Protein AF-A0A8J2M5T2-F1 (afdb_monomer_lite)

Structure (mmCIF, N/CA/C/O backbone):
data_AF-A0A8J2M5T2-F1
#
_entry.id   AF-A0A8J2M5T2-F1
#
loop_
_atom_site.group_PDB
_atom_site.id
_atom_site.type_symbol
_atom_site.label_atom_id
_atom_site.label_alt_id
_atom_site.label_comp_id
_atom_site.label_asym_id
_atom_site.label_entity_id
_atom_site.label_seq_id
_atom_site.pdbx_PDB_ins_code
_atom_site.Cartn_x
_atom_site.Cartn_y
_atom_site.Cartn_z
_atom_site.occupancy
_atom_site.B_iso_or_equiv
_atom_site.auth_seq_id
_atom_site.auth_comp_id
_atom_site.auth_asym_id
_atom_site.auth_atom_id
_atom_site.pdbx_PDB_model_num
ATOM 1 N N . MET A 1 1 ? -1.485 57.540 80.828 1.00 39.94 1 MET A N 1
ATOM 2 C CA . MET A 1 1 ? -1.892 56.162 80.489 1.00 39.94 1 MET A CA 1
ATOM 3 C C . MET A 1 1 ? -3.220 56.279 79.780 1.00 39.94 1 MET A C 1
ATOM 5 O O . MET A 1 1 ? -4.228 56.522 80.427 1.00 39.94 1 MET A O 1
ATOM 9 N N . SER A 1 2 ? -3.180 56.276 78.453 1.00 26.48 2 SER A N 1
ATOM 10 C CA . SER A 1 2 ? -4.304 56.668 77.607 1.00 26.48 2 SER A CA 1
ATOM 11 C C . SER A 1 2 ? -4.540 55.536 76.623 1.00 26.48 2 SER A C 1
ATOM 13 O O . SER A 1 2 ? -3.678 55.264 75.790 1.00 26.48 2 SER A O 1
ATOM 15 N N . SER A 1 3 ? -5.684 54.874 76.728 1.00 27.64 3 SER A N 1
ATOM 16 C CA . SER A 1 3 ? -6.119 53.868 75.765 1.00 27.64 3 SER A CA 1
ATOM 17 C C . SER A 1 3 ? -7.533 54.223 75.331 1.00 27.64 3 SER A C 1
ATOM 19 O O . SER A 1 3 ? -8.423 54.259 76.180 1.00 27.64 3 SER A O 1
ATOM 21 N N . PRO A 1 4 ? -7.759 54.492 74.037 1.00 39.66 4 PRO A N 1
ATOM 22 C CA . PRO A 1 4 ? -9.085 54.493 73.468 1.00 39.66 4 PRO A CA 1
ATOM 23 C C . PRO A 1 4 ? -9.336 53.220 72.655 1.00 39.66 4 PRO A C 1
ATOM 25 O O . PRO A 1 4 ? -8.470 52.665 71.979 1.00 39.66 4 PRO A O 1
ATOM 28 N N . VAL A 1 5 ? -10.590 52.806 72.757 1.00 40.69 5 VAL A N 1
ATOM 29 C CA . VAL A 1 5 ? -11.327 51.858 71.928 1.00 40.69 5 VAL A CA 1
ATOM 30 C C . VAL A 1 5 ? -11.161 52.177 70.439 1.00 40.69 5 VAL A C 1
ATOM 32 O O . VAL A 1 5 ? -11.192 53.343 70.050 1.00 40.69 5 VAL A O 1
ATOM 35 N N . SER A 1 6 ? -11.096 51.154 69.585 1.00 29.06 6 SER A N 1
ATOM 36 C CA . SER A 1 6 ? -11.588 51.289 68.210 1.00 29.06 6 SER A CA 1
ATOM 37 C C . SER A 1 6 ? -12.177 49.989 67.668 1.00 29.06 6 SER A C 1
ATOM 39 O O . SER A 1 6 ? -11.759 48.876 67.973 1.00 29.06 6 SER A O 1
ATOM 41 N N . SER A 1 7 ? -13.245 50.228 66.926 1.00 28.86 7 SER A N 1
ATOM 42 C CA . SER A 1 7 ? -14.271 49.374 66.359 1.00 28.86 7 SER A CA 1
ATOM 43 C C . SER A 1 7 ? -13.839 48.606 65.109 1.00 28.86 7 SER A C 1
ATOM 45 O O . SER A 1 7 ? -12.957 49.030 64.366 1.00 28.86 7 SER A O 1
ATOM 47 N N . ASN A 1 8 ? -14.567 47.517 64.856 1.00 33.41 8 ASN A N 1
ATOM 48 C CA . ASN A 1 8 ? -14.606 46.740 63.618 1.00 33.41 8 ASN A CA 1
ATOM 49 C C . ASN A 1 8 ? -14.627 47.597 62.343 1.00 33.41 8 ASN A C 1
ATOM 51 O O . ASN A 1 8 ? -15.394 48.552 62.250 1.00 33.41 8 ASN A O 1
ATOM 55 N N . ASN A 1 9 ? -13.916 47.132 61.313 1.00 25.52 9 ASN A N 1
ATOM 56 C CA . ASN A 1 9 ? -14.339 47.304 59.928 1.00 25.52 9 ASN A CA 1
ATOM 57 C C . ASN A 1 9 ? -14.046 46.024 59.136 1.00 25.52 9 ASN A C 1
ATOM 59 O O . ASN A 1 9 ? -12.897 45.610 58.984 1.00 25.52 9 ASN A O 1
ATOM 63 N N . PHE A 1 10 ? -15.121 45.406 58.648 1.00 38.12 10 PHE A N 1
ATOM 64 C CA . PHE A 1 10 ? -15.104 44.385 57.610 1.00 38.12 10 PHE A CA 1
ATOM 65 C C . PHE A 1 10 ? -14.483 44.975 56.339 1.00 38.12 10 PHE A C 1
ATOM 67 O O . PHE A 1 10 ? -14.913 46.025 55.874 1.00 38.12 10 PHE A O 1
ATOM 74 N N . ASN A 1 11 ? -13.526 44.270 55.742 1.00 28.44 11 ASN A N 1
ATOM 75 C CA . ASN A 1 11 ? -13.196 44.436 54.332 1.00 28.44 11 ASN A CA 1
ATOM 76 C C . ASN A 1 11 ? -13.002 43.048 53.724 1.00 28.44 11 ASN A C 1
ATOM 78 O O . ASN A 1 11 ? -11.948 42.431 53.869 1.00 28.44 11 ASN A O 1
ATOM 82 N N . SER A 1 12 ? -14.042 42.566 53.040 1.00 41.00 12 SER A N 1
ATOM 83 C CA . SER A 1 12 ? -13.914 41.507 52.047 1.00 41.00 12 SER A CA 1
ATOM 84 C C . SER A 1 12 ? -13.067 42.043 50.892 1.00 41.00 12 SER A C 1
ATOM 86 O O . SER A 1 12 ? -13.474 42.988 50.211 1.00 41.00 12 SER A O 1
ATOM 88 N N . LYS A 1 13 ? -11.893 41.460 50.657 1.00 32.06 13 LYS A N 1
ATOM 89 C CA . LYS A 1 13 ? -11.155 41.642 49.405 1.00 32.06 13 LYS A CA 1
ATOM 90 C C . LYS A 1 13 ? -11.012 40.289 48.726 1.00 32.06 13 LYS A C 1
ATOM 92 O O . LYS A 1 13 ? -10.557 39.332 49.336 1.00 32.06 13 LYS A O 1
ATOM 97 N N . ASN A 1 14 ? -11.482 40.270 47.485 1.00 37.56 14 ASN A N 1
ATOM 98 C CA . ASN A 1 14 ? -11.605 39.134 46.588 1.00 37.56 14 ASN A CA 1
ATOM 99 C C . ASN A 1 14 ? -10.253 38.478 46.272 1.00 37.56 14 ASN A C 1
ATOM 101 O O . ASN A 1 14 ? -9.345 39.150 45.778 1.00 37.56 14 ASN A O 1
ATOM 105 N N . ASP A 1 15 ? -10.188 37.156 46.434 1.00 36.53 15 ASP A N 1
ATOM 106 C CA . ASP A 1 15 ? -9.138 36.271 45.912 1.00 36.53 15 ASP A CA 1
ATOM 107 C C . ASP A 1 15 ? -9.420 35.874 44.446 1.00 36.53 15 ASP A C 1
ATOM 109 O O . ASP A 1 15 ? -9.531 34.702 44.108 1.00 36.53 15 ASP A O 1
ATOM 113 N N . THR A 1 16 ? -9.566 36.843 43.538 1.00 44.91 16 THR A N 1
ATOM 114 C CA . THR A 1 16 ? -9.830 36.573 42.103 1.00 44.91 16 THR A CA 1
ATOM 115 C C . THR A 1 16 ? -8.576 36.527 41.219 1.00 44.91 16 THR A C 1
ATOM 117 O O . THR A 1 16 ? -8.672 36.180 40.052 1.00 44.91 16 THR A O 1
ATOM 120 N N . PHE A 1 17 ? -7.381 36.833 41.739 1.00 40.88 17 PHE A N 1
ATOM 121 C CA . PHE A 1 17 ? -6.154 36.908 40.921 1.00 40.88 17 PHE A CA 1
ATOM 122 C C . PHE A 1 17 ? -5.346 35.598 40.824 1.00 40.88 17 PHE A C 1
ATOM 124 O O . PHE A 1 17 ? -4.453 35.491 39.981 1.00 40.88 17 PHE A O 1
ATOM 131 N N . GLY A 1 18 ? -5.629 34.599 41.668 1.00 40.88 18 GLY A N 1
ATOM 132 C CA . GLY A 1 18 ? -4.946 33.296 41.640 1.00 40.88 18 GLY A CA 1
ATOM 133 C C . GLY A 1 18 ? -5.498 32.336 40.581 1.00 40.88 18 GLY A C 1
ATOM 134 O O . GLY A 1 18 ? -4.726 31.657 39.898 1.00 40.88 18 GLY A O 1
ATOM 135 N N . ASP A 1 19 ? -6.821 32.331 40.403 1.00 50.00 19 ASP A N 1
ATOM 136 C CA . ASP A 1 19 ? -7.517 31.426 39.482 1.00 50.00 19 ASP A CA 1
ATOM 137 C C . ASP A 1 19 ? -7.297 31.793 38.011 1.00 50.00 19 ASP A C 1
ATOM 139 O O . ASP A 1 19 ? -7.055 30.902 37.198 1.00 50.00 19 ASP A O 1
ATOM 143 N N . ASP A 1 20 ? -7.246 33.084 37.666 1.00 51.56 20 ASP A N 1
ATOM 144 C CA . ASP A 1 20 ? -7.007 33.529 36.284 1.00 51.56 20 ASP A CA 1
ATOM 145 C C . ASP A 1 20 ? -5.641 33.070 35.744 1.00 51.56 20 ASP A C 1
ATOM 147 O O . ASP A 1 20 ? -5.508 32.698 34.575 1.00 51.56 20 ASP A O 1
ATOM 151 N N . ASN A 1 21 ? -4.619 33.024 36.603 1.00 55.88 21 ASN A N 1
ATOM 152 C CA . ASN A 1 21 ? -3.260 32.636 36.221 1.00 55.88 21 ASN A CA 1
ATOM 153 C C . ASN A 1 21 ? -3.120 31.107 36.071 1.00 55.88 21 ASN A C 1
ATOM 155 O O . ASN A 1 21 ? -2.448 30.615 35.159 1.00 55.88 21 ASN A O 1
ATOM 159 N N . ALA A 1 22 ? -3.788 30.333 36.934 1.00 55.16 22 ALA A N 1
ATOM 160 C CA . ALA A 1 22 ? -3.871 28.877 36.814 1.00 55.16 22 ALA A CA 1
ATOM 161 C C . ALA A 1 22 ? -4.717 28.459 35.598 1.00 55.16 22 ALA A C 1
ATOM 163 O O . ALA A 1 22 ? -4.332 27.558 34.844 1.00 55.16 22 ALA A O 1
ATOM 164 N N . PHE A 1 23 ? -5.818 29.168 35.348 1.00 51.88 23 PHE A N 1
ATOM 165 C CA . PHE A 1 23 ? -6.687 28.976 34.196 1.00 51.88 23 PHE A CA 1
ATOM 166 C C . PHE A 1 23 ? -5.963 29.299 32.880 1.00 51.88 23 PHE A C 1
ATOM 168 O O . PHE A 1 23 ? -5.939 28.457 31.980 1.00 51.88 23 PHE A O 1
ATOM 175 N N . GLN A 1 24 ? -5.252 30.426 32.778 1.00 58.69 24 GLN A N 1
ATOM 176 C CA . GLN A 1 24 ? -4.430 30.746 31.600 1.00 58.69 24 GLN A CA 1
ATOM 177 C C . GLN A 1 24 ? -3.323 29.711 31.352 1.00 58.69 24 GLN A C 1
ATOM 179 O O . GLN A 1 24 ? -3.111 29.291 30.210 1.00 58.69 24 GLN A O 1
ATOM 184 N N . LYS A 1 25 ? -2.661 29.224 32.410 1.00 61.25 25 LYS A N 1
ATOM 185 C CA . LYS A 1 25 ? -1.651 28.157 32.310 1.00 61.25 25 LYS A CA 1
ATOM 186 C C . LYS A 1 25 ? -2.259 26.827 31.840 1.00 61.25 25 LYS A C 1
ATOM 188 O O . LYS A 1 25 ? -1.632 26.106 31.065 1.00 61.25 25 LYS A O 1
ATOM 193 N N . SER A 1 26 ? -3.492 26.519 32.248 1.00 59.41 26 SER A N 1
ATOM 194 C CA . SER A 1 26 ? -4.232 25.320 31.820 1.00 59.41 26 SER A CA 1
ATOM 195 C C . SER A 1 26 ? -4.684 25.376 30.349 1.00 59.41 26 SER A C 1
ATOM 197 O O . SER A 1 26 ? -4.473 24.413 29.606 1.00 59.41 26 SER A O 1
ATOM 199 N N . ILE A 1 27 ? -5.178 26.531 29.880 1.00 61.88 27 ILE A N 1
ATOM 200 C CA . ILE A 1 27 ? -5.523 26.764 28.466 1.00 61.88 27 ILE A CA 1
ATOM 201 C C . ILE A 1 27 ? -4.276 26.656 27.589 1.00 61.88 27 ILE A C 1
ATOM 203 O O . ILE A 1 27 ? -4.301 25.988 26.550 1.00 61.88 27 ILE A O 1
ATOM 207 N N . ALA A 1 28 ? -3.167 27.264 28.022 1.00 70.25 28 ALA A N 1
ATOM 208 C CA . ALA A 1 28 ? -1.890 27.158 27.328 1.00 70.25 28 ALA A CA 1
ATOM 209 C C . ALA A 1 28 ? -1.452 25.689 27.195 1.00 70.25 28 ALA A C 1
ATOM 211 O O . ALA A 1 28 ? -1.021 25.277 26.118 1.00 70.25 28 ALA A O 1
ATOM 212 N N . ASN A 1 29 ? -1.638 24.867 28.235 1.00 77.38 29 ASN A N 1
ATOM 213 C CA . ASN A 1 29 ? -1.285 23.446 28.204 1.00 77.38 29 ASN A CA 1
ATOM 214 C C . ASN A 1 29 ? -2.075 22.656 27.148 1.00 77.38 29 ASN A C 1
ATOM 216 O O . ASN A 1 29 ? -1.461 21.975 26.323 1.00 77.38 29 ASN A O 1
ATOM 220 N N . LEU A 1 30 ? -3.409 22.763 27.112 1.00 82.50 30 LEU A N 1
ATOM 221 C CA . LEU A 1 30 ? -4.217 22.074 26.093 1.00 82.50 30 LEU A CA 1
ATOM 222 C C . LEU A 1 30 ? -3.898 22.569 24.676 1.00 82.50 30 LEU A C 1
ATOM 224 O O . LEU A 1 30 ? -3.776 21.765 23.747 1.00 82.50 30 LEU A O 1
ATOM 228 N N . TYR A 1 31 ? -3.708 23.878 24.508 1.00 85.56 31 TYR A N 1
ATOM 229 C CA . TYR A 1 31 ? -3.316 24.472 23.232 1.00 85.56 31 TYR A CA 1
ATOM 230 C C . TYR A 1 31 ? -1.958 23.943 22.741 1.00 85.56 31 TYR A C 1
ATOM 232 O O . TYR A 1 31 ? -1.818 23.544 21.580 1.00 85.56 31 TYR A O 1
ATOM 240 N N . HIS A 1 32 ? -0.962 23.858 23.626 1.00 87.12 32 HIS A N 1
ATOM 241 C CA . HIS A 1 32 ? 0.349 23.302 23.298 1.00 87.12 32 HIS A CA 1
ATOM 242 C C . HIS A 1 32 ? 0.273 21.833 22.878 1.00 87.12 32 HIS A C 1
ATOM 244 O O . HIS A 1 32 ? 0.952 21.435 21.928 1.00 87.12 32 HIS A O 1
ATOM 250 N N . ILE A 1 33 ? -0.558 21.026 23.541 1.00 87.56 33 ILE A N 1
ATOM 251 C CA . ILE A 1 33 ? -0.742 19.618 23.170 1.00 87.56 33 ILE A CA 1
ATOM 252 C C . ILE A 1 33 ? -1.439 19.510 21.809 1.00 87.56 33 ILE A C 1
ATOM 254 O O . ILE A 1 33 ? -0.976 18.745 20.965 1.00 87.56 33 ILE A O 1
ATOM 258 N N . ARG A 1 34 ? -2.467 20.320 21.528 1.00 91.44 34 ARG A N 1
ATOM 259 C CA . ARG A 1 34 ? -3.095 20.368 20.193 1.00 91.44 34 ARG A CA 1
ATOM 260 C C . ARG A 1 34 ? -2.092 20.706 19.093 1.00 91.44 34 ARG A C 1
ATOM 262 O O . ARG A 1 34 ? -2.098 20.072 18.042 1.00 91.44 34 ARG A O 1
ATOM 269 N N . ARG A 1 35 ? -1.176 21.646 19.343 1.00 92.38 35 ARG A N 1
ATOM 270 C CA . ARG A 1 35 ? -0.095 21.963 18.398 1.00 92.38 35 ARG A CA 1
ATOM 271 C C . ARG A 1 35 ? 0.854 20.778 18.193 1.00 92.38 35 ARG A C 1
ATOM 273 O O . ARG A 1 35 ? 1.237 20.508 17.060 1.00 92.38 35 ARG A O 1
ATOM 280 N N . LYS A 1 36 ? 1.208 20.050 19.260 1.00 93.62 36 LYS A N 1
ATOM 281 C CA . LYS A 1 36 ? 2.009 18.815 19.154 1.00 93.62 36 LYS A CA 1
ATOM 282 C C . LYS A 1 36 ? 1.283 17.734 18.353 1.00 93.62 36 LYS A C 1
ATOM 284 O O . LYS A 1 36 ? 1.923 17.094 17.525 1.00 93.62 36 LYS A O 1
AT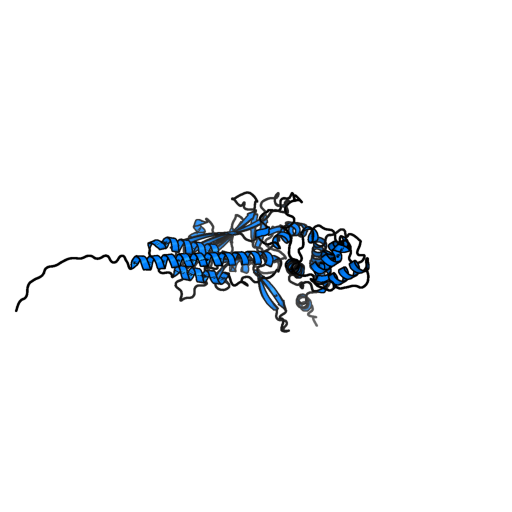OM 289 N N . LEU A 1 37 ? -0.027 17.569 18.557 1.00 94.62 37 LEU A N 1
ATOM 290 C CA . LEU A 1 37 ? -0.853 16.661 17.761 1.00 94.62 37 LEU A CA 1
ATOM 291 C C . LEU A 1 37 ? -0.816 17.056 16.282 1.00 94.62 37 LEU A C 1
ATOM 293 O O . LEU A 1 37 ? -0.539 16.208 15.447 1.00 94.62 37 LEU A O 1
ATOM 297 N N . ALA A 1 38 ? -1.000 18.337 15.951 1.00 93.06 38 ALA A N 1
ATOM 298 C CA . ALA A 1 38 ? -0.947 18.813 14.567 1.00 93.06 38 ALA A CA 1
ATOM 299 C C . ALA A 1 38 ? 0.413 18.538 13.894 1.00 93.06 38 ALA A C 1
ATOM 301 O O . ALA A 1 38 ? 0.457 18.065 12.759 1.00 93.06 38 ALA A O 1
ATOM 302 N N . THR A 1 39 ? 1.527 18.763 14.599 1.00 94.19 39 THR A N 1
ATOM 303 C CA . THR A 1 39 ? 2.862 18.394 14.098 1.00 94.19 39 THR A CA 1
ATOM 304 C C . THR A 1 39 ? 2.977 16.886 13.877 1.00 94.19 39 THR A C 1
ATOM 306 O O . THR A 1 39 ? 3.439 16.455 12.820 1.00 94.19 39 THR A O 1
ATOM 309 N N . LEU A 1 40 ? 2.518 16.082 14.842 1.00 94.69 40 LEU A N 1
ATOM 310 C CA . LEU A 1 40 ? 2.537 14.623 14.751 1.00 94.69 40 LEU A CA 1
ATOM 311 C C . LEU A 1 40 ? 1.673 14.109 13.590 1.00 94.69 40 LEU A C 1
ATOM 313 O O . LEU A 1 40 ? 2.057 13.152 12.926 1.00 94.69 40 LEU A O 1
ATOM 317 N N . MET A 1 41 ? 0.561 14.777 13.282 1.00 94.00 41 MET A N 1
ATOM 318 C CA . MET A 1 41 ? -0.265 14.470 12.113 1.00 94.00 41 MET A CA 1
ATOM 319 C C . MET A 1 41 ? 0.467 14.723 10.797 1.00 94.00 41 MET A C 1
ATOM 321 O O . MET A 1 41 ? 0.376 13.904 9.884 1.00 94.00 41 MET A O 1
ATOM 325 N N . GLY A 1 42 ? 1.261 15.793 10.709 1.00 90.81 42 GLY A N 1
ATOM 326 C CA . GLY A 1 42 ? 2.140 16.023 9.560 1.00 90.81 42 GLY A CA 1
ATOM 327 C C . GLY A 1 42 ? 3.191 14.918 9.389 1.00 90.81 42 GLY A C 1
ATOM 328 O O . GLY A 1 42 ? 3.479 14.497 8.268 1.00 90.81 42 GLY A O 1
ATOM 329 N N . GLU A 1 43 ? 3.742 14.402 10.489 1.00 91.75 43 GLU A N 1
ATOM 330 C CA . GLU A 1 43 ? 4.666 13.261 10.462 1.00 91.75 43 GLU A CA 1
ATOM 331 C C . GLU A 1 43 ? 3.962 11.946 10.088 1.00 91.75 43 GLU A C 1
ATOM 333 O O . GLU A 1 43 ? 4.468 11.206 9.241 1.00 91.75 43 GLU A O 1
ATOM 338 N N . LYS A 1 44 ? 2.771 11.679 10.644 1.00 91.12 44 LYS A N 1
ATOM 339 C CA . LYS A 1 44 ? 1.928 10.527 10.282 1.00 91.12 44 LYS A CA 1
ATOM 340 C C . LYS A 1 44 ? 1.592 10.545 8.797 1.00 91.12 44 LYS A C 1
ATOM 342 O O . LYS A 1 44 ? 1.685 9.509 8.149 1.00 91.12 44 LYS A O 1
ATOM 347 N N . GLN A 1 45 ? 1.268 11.707 8.235 1.00 88.44 45 GLN A N 1
ATOM 348 C CA . GLN A 1 45 ? 0.971 11.830 6.810 1.00 88.44 45 GLN A CA 1
ATOM 349 C C . GLN A 1 45 ? 2.181 11.478 5.935 1.00 88.44 45 GLN A C 1
ATOM 351 O O . GLN A 1 45 ? 2.047 10.767 4.938 1.00 88.44 45 GLN A O 1
ATOM 356 N N . LYS A 1 46 ? 3.385 11.912 6.330 1.00 86.69 46 LYS A N 1
ATOM 357 C CA . LYS A 1 46 ? 4.629 11.503 5.658 1.00 86.69 46 LYS A CA 1
ATOM 358 C C . LYS A 1 46 ? 4.844 9.995 5.760 1.00 86.69 46 LYS A C 1
ATOM 360 O O . LYS A 1 46 ? 5.158 9.366 4.754 1.00 86.69 46 LYS A O 1
ATOM 365 N N . TRP A 1 47 ? 4.617 9.412 6.937 1.00 87.12 47 TRP A N 1
ATOM 366 C CA . TRP A 1 47 ? 4.700 7.965 7.130 1.00 87.12 47 TRP A CA 1
ATOM 367 C C . TRP A 1 47 ? 3.693 7.204 6.253 1.00 87.12 47 TRP A C 1
ATOM 369 O O . TRP A 1 47 ? 4.094 6.270 5.568 1.00 87.12 47 TRP A O 1
ATOM 379 N N . LEU A 1 48 ? 2.431 7.642 6.173 1.00 85.00 48 LEU A N 1
ATOM 380 C CA . LEU A 1 48 ? 1.405 7.040 5.307 1.00 85.00 48 LEU A CA 1
ATOM 381 C C . LEU A 1 48 ? 1.797 7.103 3.821 1.00 85.00 48 LEU A C 1
ATOM 383 O O . LEU A 1 48 ? 1.594 6.138 3.079 1.00 85.00 48 LEU A O 1
ATOM 387 N N . ASN A 1 49 ? 2.410 8.207 3.386 1.00 82.38 49 ASN A N 1
ATOM 388 C CA . ASN A 1 49 ? 2.948 8.339 2.030 1.00 82.38 49 ASN A CA 1
ATOM 389 C C . ASN A 1 49 ? 4.109 7.365 1.774 1.00 82.38 49 ASN A C 1
ATOM 391 O O . ASN A 1 49 ? 4.182 6.762 0.701 1.00 82.38 49 ASN A O 1
ATOM 395 N N . CYS A 1 50 ? 4.998 7.174 2.750 1.00 81.94 50 CYS A N 1
ATOM 396 C CA . CYS A 1 50 ? 6.064 6.179 2.661 1.00 81.94 50 CYS A CA 1
ATOM 397 C C . CYS A 1 50 ? 5.507 4.751 2.631 1.00 81.94 50 CYS A C 1
ATOM 399 O O . CYS A 1 50 ? 5.876 3.978 1.753 1.00 81.94 50 CYS A O 1
ATOM 401 N N . GLN A 1 51 ? 4.559 4.427 3.511 1.00 83.12 51 GLN A N 1
ATOM 402 C CA . GLN A 1 51 ? 3.874 3.133 3.578 1.00 83.12 51 GLN A CA 1
ATOM 403 C C . GLN A 1 51 ? 3.215 2.770 2.238 1.00 83.12 51 GLN A C 1
ATOM 405 O O . GLN A 1 51 ? 3.325 1.643 1.750 1.00 83.12 51 GLN A O 1
ATOM 410 N N . ARG A 1 52 ? 2.594 3.754 1.575 1.00 83.25 52 ARG A N 1
ATOM 411 C CA . ARG A 1 52 ? 2.043 3.598 0.224 1.00 83.25 52 ARG A CA 1
ATOM 412 C C . ARG A 1 52 ? 3.119 3.099 -0.753 1.00 83.25 52 ARG A C 1
ATOM 414 O O . ARG A 1 52 ? 2.899 2.122 -1.469 1.00 83.25 52 ARG A O 1
ATOM 421 N N . LYS A 1 53 ? 4.304 3.714 -0.739 1.00 82.62 53 LYS A N 1
ATOM 422 C CA . LYS A 1 53 ? 5.446 3.350 -1.598 1.00 82.62 53 LYS A CA 1
ATOM 423 C C . LYS A 1 53 ? 6.175 2.072 -1.145 1.00 82.62 53 LYS A C 1
ATOM 425 O O . LYS A 1 53 ? 6.748 1.383 -1.989 1.00 82.62 53 LYS A O 1
ATOM 430 N N . ALA A 1 54 ? 6.093 1.690 0.129 1.00 82.69 54 ALA A N 1
ATOM 431 C CA . ALA A 1 54 ? 6.690 0.463 0.671 1.00 82.69 54 ALA A CA 1
ATOM 432 C C . ALA A 1 54 ? 6.114 -0.820 0.038 1.00 82.69 54 ALA A C 1
ATOM 434 O O . ALA A 1 54 ? 6.824 -1.814 -0.117 1.00 82.69 54 ALA A O 1
ATOM 435 N N . SER A 1 55 ? 4.875 -0.761 -0.469 1.00 79.06 55 SER A N 1
ATOM 436 C CA . SER A 1 55 ? 4.263 -1.807 -1.317 1.00 79.06 55 SER A CA 1
ATOM 437 C C . SER A 1 55 ? 5.078 -2.120 -2.585 1.00 79.06 55 SER A C 1
ATOM 439 O O . SER A 1 55 ? 4.939 -3.185 -3.183 1.00 79.06 55 SER A O 1
ATOM 441 N N . LEU A 1 56 ? 5.920 -1.175 -3.015 1.00 82.62 56 LEU A N 1
ATOM 442 C CA . LEU A 1 56 ? 6.851 -1.281 -4.141 1.00 82.62 56 LEU A CA 1
ATOM 443 C C . LEU A 1 56 ? 8.307 -1.461 -3.681 1.00 82.62 56 LEU A C 1
ATOM 445 O O . LEU A 1 56 ? 9.224 -1.327 -4.488 1.00 82.62 56 LEU A O 1
ATOM 449 N N . LEU A 1 57 ? 8.525 -1.735 -2.388 1.00 78.31 57 LEU A N 1
ATOM 450 C CA . LEU A 1 57 ? 9.837 -1.815 -1.736 1.00 78.31 57 LEU A CA 1
ATOM 451 C C . LEU A 1 57 ? 10.697 -0.554 -1.939 1.00 78.31 57 LEU A C 1
ATOM 453 O O . LEU A 1 57 ? 11.925 -0.613 -2.012 1.00 78.31 57 LEU A O 1
ATOM 457 N N . VAL A 1 58 ? 10.048 0.610 -2.003 1.00 77.94 58 VAL A N 1
ATOM 458 C CA . VAL A 1 58 ? 10.714 1.914 -1.995 1.00 77.94 58 VAL A CA 1
ATOM 459 C C . VAL A 1 58 ? 10.837 2.386 -0.544 1.00 77.94 58 VAL A C 1
ATOM 461 O O . VAL A 1 58 ? 9.826 2.598 0.115 1.00 77.94 58 VAL A O 1
ATOM 464 N N . GLN A 1 59 ? 12.074 2.553 -0.063 1.00 64.81 59 GLN A N 1
ATOM 465 C CA . GLN A 1 59 ? 12.371 2.969 1.316 1.00 64.81 59 GLN A CA 1
ATOM 466 C C . GLN A 1 59 ? 11.744 4.327 1.697 1.00 64.81 59 GLN A C 1
ATOM 468 O O . GLN A 1 59 ? 11.707 5.226 0.847 1.00 64.81 59 GLN A O 1
ATOM 473 N N . PRO A 1 60 ? 11.366 4.528 2.977 1.00 57.91 60 PRO A N 1
ATOM 474 C CA . PRO A 1 60 ? 11.459 3.569 4.086 1.00 57.91 60 PRO A CA 1
ATOM 475 C C . PRO A 1 60 ? 10.392 2.466 4.000 1.00 57.91 60 PRO A C 1
ATOM 477 O O . PRO A 1 60 ? 9.266 2.720 3.578 1.00 57.91 60 PRO A O 1
ATOM 480 N N . CYS A 1 61 ? 10.763 1.240 4.383 1.00 66.62 61 CYS A N 1
ATOM 481 C CA . CYS A 1 61 ? 9.908 0.049 4.239 1.00 66.62 61 CYS A CA 1
ATOM 482 C C . CYS A 1 61 ? 9.525 -0.589 5.581 1.00 66.62 61 CYS A C 1
ATOM 484 O O . CYS A 1 61 ? 8.623 -1.428 5.615 1.00 66.62 61 CYS A O 1
ATOM 486 N N . LYS A 1 62 ? 10.227 -0.255 6.674 1.00 79.12 62 LYS A N 1
ATOM 487 C CA . LYS A 1 62 ? 9.944 -0.840 7.991 1.00 79.12 62 LYS A CA 1
ATOM 488 C C . LYS A 1 62 ? 8.706 -0.191 8.606 1.00 79.12 62 LYS A C 1
ATOM 490 O O . LYS A 1 62 ? 8.507 1.017 8.488 1.00 79.12 62 LYS A O 1
ATOM 495 N N . THR A 1 63 ? 7.937 -0.997 9.331 1.00 73.50 63 THR A N 1
ATOM 496 C CA . THR A 1 63 ? 6.624 -0.660 9.901 1.00 73.50 63 THR A CA 1
ATOM 497 C C . THR A 1 63 ? 6.600 0.634 10.748 1.00 73.50 63 THR A C 1
ATOM 499 O O . THR A 1 63 ? 5.599 1.337 10.762 1.00 73.50 63 THR A O 1
ATOM 502 N N . ASP A 1 64 ? 7.700 1.037 11.397 1.00 75.12 64 ASP A N 1
ATOM 503 C CA . ASP A 1 64 ? 7.808 2.338 12.096 1.00 75.12 64 ASP A CA 1
ATOM 504 C C . ASP A 1 64 ? 9.214 2.952 11.969 1.00 75.12 64 ASP A C 1
ATOM 506 O O . ASP A 1 64 ? 9.807 3.412 12.941 1.00 75.12 64 ASP A O 1
ATOM 510 N N . GLU A 1 65 ? 9.789 2.944 10.761 1.00 79.06 65 GLU A N 1
ATOM 511 C CA . GLU A 1 65 ? 11.154 3.461 10.527 1.00 79.06 65 GLU A CA 1
ATOM 512 C C . GLU A 1 65 ? 11.328 4.936 10.937 1.00 79.06 65 GLU A C 1
ATOM 514 O O . GLU A 1 65 ? 12.416 5.359 11.312 1.00 79.06 65 GLU A O 1
ATOM 519 N N . LEU A 1 66 ? 10.242 5.713 10.885 1.00 82.50 66 LEU A N 1
ATOM 520 C CA . LEU A 1 66 ? 10.219 7.135 11.234 1.00 82.50 66 LEU A CA 1
ATOM 521 C C . LEU A 1 66 ? 9.930 7.393 12.727 1.00 82.50 66 LEU A C 1
ATOM 523 O O . LEU A 1 66 ? 9.947 8.549 13.155 1.00 82.50 66 LEU A O 1
ATOM 527 N N . GLY A 1 67 ? 9.648 6.349 13.517 1.00 86.50 67 GLY A N 1
ATOM 528 C CA . GLY A 1 67 ? 9.368 6.445 14.954 1.00 86.50 67 GLY A CA 1
ATOM 529 C C . GLY A 1 67 ? 8.140 7.293 15.298 1.00 86.50 67 GLY A C 1
ATOM 530 O O . GLY A 1 67 ? 8.104 7.929 16.354 1.00 86.50 67 GLY A O 1
ATOM 531 N N . VAL A 1 68 ? 7.153 7.361 14.403 1.00 88.44 68 VAL A N 1
ATOM 532 C CA . VAL A 1 68 ? 5.962 8.213 14.556 1.00 88.44 68 VAL A CA 1
ATOM 533 C C . VAL A 1 68 ? 4.998 7.599 15.565 1.00 88.44 68 VAL A C 1
ATOM 535 O O . VAL A 1 68 ? 4.412 8.311 16.382 1.00 88.44 68 VAL A O 1
ATOM 538 N N . MET A 1 69 ? 4.857 6.273 15.556 1.00 88.62 69 MET A N 1
ATOM 539 C CA . MET A 1 69 ? 3.788 5.598 16.296 1.00 88.62 69 MET A CA 1
ATOM 540 C C . MET A 1 69 ? 3.984 5.668 17.807 1.00 88.62 69 MET A C 1
ATOM 542 O O . MET A 1 69 ? 3.035 5.940 18.544 1.00 88.62 69 MET A O 1
ATOM 546 N N . SER A 1 70 ? 5.227 5.539 18.270 1.00 87.75 70 SER A N 1
ATOM 547 C CA . SER A 1 70 ? 5.580 5.647 19.695 1.00 87.75 70 SER A CA 1
ATOM 548 C C . SER A 1 70 ? 5.230 7.005 20.336 1.00 87.75 70 SER A C 1
ATOM 550 O O . SER A 1 70 ? 5.020 7.094 21.551 1.00 87.75 70 SER A O 1
ATOM 552 N N . LYS A 1 71 ? 5.115 8.075 19.536 1.00 91.69 71 LYS A N 1
ATOM 553 C CA . LYS A 1 71 ? 4.840 9.436 20.027 1.00 91.69 71 LYS A CA 1
ATOM 554 C C . LYS A 1 71 ? 3.388 9.621 20.484 1.00 91.69 71 LYS A C 1
ATOM 556 O O . LYS A 1 71 ? 3.142 10.436 21.375 1.00 91.69 71 LYS A O 1
ATOM 561 N N . PHE A 1 72 ? 2.437 8.854 19.939 1.00 93.56 72 PHE A N 1
ATOM 562 C CA . PHE A 1 72 ? 1.013 8.971 20.284 1.00 93.56 72 PHE A CA 1
ATOM 563 C C . PHE A 1 72 ? 0.724 8.595 21.739 1.00 93.56 72 PHE A C 1
ATOM 565 O O . PHE A 1 72 ? 0.044 9.347 22.436 1.00 93.56 72 PHE A O 1
ATOM 572 N N . ALA A 1 73 ? 1.277 7.482 22.228 1.00 90.81 73 ALA A N 1
ATOM 573 C CA . ALA A 1 73 ? 1.075 7.048 23.613 1.00 90.81 73 ALA A CA 1
ATOM 574 C C . ALA A 1 73 ? 1.594 8.082 24.627 1.00 90.81 73 ALA A C 1
ATOM 576 O O . ALA A 1 73 ? 0.946 8.366 25.636 1.00 90.81 73 ALA A O 1
ATOM 577 N N . SER A 1 74 ? 2.739 8.703 24.325 1.00 89.31 74 SER A N 1
ATOM 578 C CA . SER A 1 74 ? 3.318 9.765 25.158 1.00 89.31 74 SER A CA 1
ATOM 579 C C . SER A 1 74 ? 2.422 11.006 25.196 1.00 89.31 74 SER A C 1
ATOM 581 O O . SER A 1 74 ? 2.230 11.608 26.253 1.00 89.31 74 SER A O 1
ATOM 583 N N . LEU A 1 75 ? 1.835 11.369 24.051 1.00 91.31 75 LEU A N 1
ATOM 584 C CA . LEU A 1 75 ? 0.911 12.494 23.944 1.00 91.31 75 LEU A CA 1
ATOM 585 C C . LEU A 1 75 ? -0.401 12.233 24.696 1.00 91.31 75 LEU A C 1
ATOM 587 O O . LEU A 1 75 ? -0.863 13.111 25.424 1.00 91.31 75 LEU A O 1
ATOM 591 N N . LEU A 1 76 ? -0.966 11.025 24.575 1.00 91.44 76 LEU A N 1
ATOM 592 C CA . LEU A 1 76 ? -2.171 10.626 25.306 1.00 91.44 76 LEU A CA 1
ATOM 593 C C . LEU A 1 76 ? -1.948 10.682 26.818 1.00 91.44 76 LEU A C 1
ATOM 595 O O . LEU A 1 76 ? -2.792 11.207 27.547 1.00 91.44 76 LEU A O 1
ATOM 599 N N . SER A 1 77 ? -0.809 10.159 27.282 1.00 88.81 77 SER A N 1
ATOM 600 C CA . SER A 1 77 ? -0.440 10.173 28.697 1.00 88.81 77 SER A CA 1
ATOM 601 C C . SER A 1 77 ? -0.384 11.607 29.229 1.00 88.81 77 SER A C 1
ATOM 603 O O . SER A 1 77 ? -1.049 11.913 30.214 1.00 88.81 77 SER A O 1
ATOM 605 N N . ALA A 1 78 ? 0.281 12.518 28.507 1.00 88.19 78 ALA A N 1
ATOM 606 C CA . ALA A 1 78 ? 0.386 13.925 28.894 1.00 88.19 78 ALA A CA 1
ATOM 607 C C . ALA A 1 78 ? -0.975 14.635 29.016 1.00 88.19 78 ALA A C 1
ATOM 609 O O . ALA A 1 78 ? -1.157 15.437 29.930 1.00 88.19 78 ALA A O 1
ATOM 610 N N . VAL A 1 79 ? -1.934 14.344 28.127 1.00 89.62 79 VAL A N 1
ATOM 611 C CA . VAL A 1 79 ? -3.298 14.899 28.232 1.00 89.62 79 VAL A CA 1
ATOM 612 C C . VAL A 1 79 ? -4.051 14.276 29.394 1.00 89.62 79 VAL A C 1
ATOM 614 O O . VAL A 1 79 ? -4.712 14.990 30.137 1.00 89.62 79 VAL A O 1
ATOM 617 N N . SER A 1 80 ? -3.951 12.961 29.563 1.00 86.50 80 SER A N 1
ATOM 618 C CA . SER A 1 80 ? -4.727 12.223 30.563 1.00 86.50 80 SER A CA 1
ATOM 619 C C . SER A 1 80 ? -4.312 12.558 31.995 1.00 86.50 80 SER A C 1
ATOM 621 O O . SER A 1 80 ? -5.150 12.549 32.891 1.00 86.50 80 SER A O 1
ATOM 623 N N . THR A 1 81 ? -3.034 12.878 32.218 1.00 84.88 81 THR A N 1
ATOM 624 C CA . THR A 1 81 ? -2.505 13.258 33.536 1.00 84.88 81 THR A CA 1
ATOM 625 C C . THR A 1 81 ? -2.518 14.764 33.790 1.00 84.88 81 THR A C 1
ATOM 627 O O . THR A 1 81 ? -2.122 15.195 34.873 1.00 84.88 81 THR A O 1
ATOM 630 N N . ALA A 1 82 ? -2.915 15.583 32.811 1.00 83.31 82 ALA A N 1
ATOM 631 C CA . ALA A 1 82 ? -2.985 17.027 32.990 1.00 83.31 82 ALA A CA 1
ATOM 632 C C . ALA A 1 82 ? -4.053 17.372 34.039 1.00 83.31 82 ALA A C 1
ATOM 634 O O . ALA A 1 82 ? -5.227 17.037 33.878 1.00 83.31 82 ALA A O 1
ATOM 635 N N . GLN A 1 83 ? -3.641 18.056 35.108 1.00 79.75 83 GLN A N 1
ATOM 636 C CA . GLN A 1 83 ? -4.563 18.629 36.083 1.00 79.75 83 GLN A CA 1
ATOM 637 C C . GLN A 1 83 ? -5.189 19.881 35.468 1.00 79.75 83 GLN A C 1
ATOM 639 O O . GLN A 1 83 ? -4.510 20.892 35.280 1.00 79.75 83 GLN A O 1
ATOM 644 N N . LEU A 1 84 ? -6.463 19.779 35.095 1.00 79.44 84 LEU A N 1
ATOM 645 C CA . LEU A 1 84 ? -7.224 20.849 34.461 1.00 79.44 84 LEU A CA 1
ATOM 646 C C . LEU A 1 84 ? -8.466 21.170 35.304 1.00 79.44 84 LEU A C 1
ATOM 648 O O . LEU A 1 84 ? -9.008 20.264 35.943 1.00 79.44 84 LEU A O 1
ATOM 652 N N . PRO A 1 85 ? -8.937 22.430 35.302 1.00 81.06 85 PRO A N 1
ATOM 653 C CA . PRO A 1 85 ? -10.211 22.789 35.918 1.00 81.06 85 PRO A CA 1
ATOM 654 C C . PRO A 1 85 ? -11.369 21.971 35.330 1.00 81.06 85 PRO A C 1
ATOM 656 O O . PRO A 1 85 ? -11.358 21.636 34.143 1.00 81.06 85 PRO A O 1
ATOM 659 N N . ASN A 1 86 ? -12.405 21.706 36.134 1.00 79.12 86 ASN A N 1
ATOM 660 C CA . ASN A 1 86 ? -13.575 20.918 35.713 1.00 79.12 86 ASN A CA 1
ATOM 661 C C . ASN A 1 86 ? -14.250 21.465 34.441 1.00 79.12 86 ASN A C 1
ATOM 663 O O . ASN A 1 86 ? -14.758 20.696 33.629 1.00 79.12 86 ASN A O 1
ATOM 667 N N . GLU A 1 87 ? -14.206 22.779 34.229 1.00 80.19 87 GLU A N 1
ATOM 668 C CA . GLU A 1 87 ? -14.744 23.458 33.043 1.00 80.19 87 GLU A CA 1
ATOM 669 C C . GLU A 1 87 ? -14.079 23.001 31.734 1.00 80.19 87 GLU A C 1
ATOM 671 O O . GLU A 1 87 ? -14.708 22.981 30.678 1.00 80.19 87 GLU A O 1
ATOM 676 N N . GLN A 1 88 ? -12.815 22.576 31.797 1.00 82.50 88 GLN A N 1
ATOM 677 C CA . GLN A 1 88 ? -12.047 22.105 30.642 1.00 82.50 88 GLN A CA 1
ATOM 678 C C . GLN A 1 88 ? -12.075 20.583 30.486 1.00 82.50 88 GLN A C 1
ATOM 680 O O . GLN A 1 88 ? -11.516 20.057 29.521 1.00 82.50 88 GLN A O 1
ATOM 685 N N . TYR A 1 89 ? -12.752 19.865 31.384 1.00 85.12 89 TYR A N 1
ATOM 686 C CA . TYR A 1 89 ? -12.811 18.405 31.361 1.00 85.12 89 TYR A CA 1
ATOM 687 C C . TYR A 1 89 ? -13.374 17.866 30.038 1.00 85.12 89 TYR A C 1
ATOM 689 O O . TYR A 1 89 ? -12.831 16.926 29.462 1.00 85.12 89 TYR A O 1
ATOM 697 N N . GLN A 1 90 ? -14.403 18.513 29.482 1.00 88.56 90 GLN A N 1
ATOM 698 C CA . GLN A 1 90 ? -14.953 18.131 28.175 1.00 88.56 90 GLN A CA 1
ATOM 699 C C . GLN A 1 90 ? -13.958 18.365 27.031 1.00 88.56 90 GLN A C 1
ATOM 701 O O . GLN A 1 90 ? -13.823 17.526 26.143 1.00 88.56 90 GLN A O 1
ATOM 706 N N . ALA A 1 91 ? -13.204 19.467 27.066 1.00 89.06 91 ALA A N 1
ATOM 707 C CA . ALA A 1 91 ? -12.169 19.743 26.071 1.00 89.06 91 ALA A CA 1
ATOM 708 C C . ALA A 1 91 ? -11.000 18.747 26.162 1.00 89.06 91 ALA A C 1
ATOM 710 O O . ALA A 1 91 ? -10.423 18.381 25.135 1.00 89.06 91 ALA A O 1
ATOM 711 N N . GLN A 1 92 ? -10.672 18.291 27.374 1.00 89.38 92 GLN A N 1
ATOM 712 C CA . GLN A 1 92 ? -9.696 17.234 27.626 1.00 89.38 92 GLN A CA 1
ATOM 713 C C . GLN A 1 92 ? -10.180 15.889 27.072 1.00 89.38 92 GLN A C 1
ATOM 715 O O . GLN A 1 92 ? -9.426 15.235 26.354 1.00 89.38 92 GLN A O 1
ATOM 720 N N . LEU A 1 93 ? -11.432 15.496 27.342 1.00 90.25 93 LEU A N 1
ATOM 721 C CA . LEU A 1 93 ? -12.028 14.270 26.798 1.00 90.25 93 LEU A CA 1
ATOM 722 C C . LEU A 1 93 ? -12.075 14.286 25.268 1.00 90.25 93 LEU A C 1
ATOM 724 O O . LEU A 1 93 ? -11.665 13.309 24.646 1.00 90.25 93 LEU A O 1
ATOM 728 N N . ALA A 1 94 ? -12.484 15.404 24.664 1.00 91.94 94 ALA A N 1
ATOM 729 C CA . ALA A 1 94 ? -12.488 15.564 23.211 1.00 91.94 94 ALA A CA 1
ATOM 730 C C . ALA A 1 94 ? -11.075 15.444 22.613 1.00 91.94 94 ALA A C 1
ATOM 732 O O . ALA A 1 94 ? -10.892 14.856 21.550 1.00 91.94 94 ALA A O 1
ATOM 733 N N . LEU A 1 95 ? -10.051 15.963 23.301 1.00 93.12 95 LEU A N 1
ATOM 734 C CA . LEU A 1 95 ? -8.664 15.831 22.853 1.00 93.12 95 LEU A CA 1
ATOM 735 C C . LEU A 1 95 ? -8.134 14.399 23.014 1.00 93.12 95 LEU A C 1
ATOM 737 O O . LEU A 1 95 ? -7.408 13.923 22.146 1.00 93.12 95 LEU A O 1
ATOM 741 N N . ILE A 1 96 ? -8.504 13.700 24.092 1.00 92.69 96 ILE A N 1
ATOM 742 C CA . ILE A 1 96 ? -8.208 12.271 24.282 1.00 92.69 96 ILE A CA 1
ATOM 743 C C . ILE A 1 96 ? -8.829 11.452 23.150 1.00 92.69 96 ILE A C 1
ATOM 745 O O . ILE A 1 96 ? -8.136 10.645 22.530 1.00 92.69 96 ILE A O 1
ATOM 749 N N . GLU A 1 97 ? -10.109 11.685 22.861 1.00 95.19 97 GLU A N 1
ATOM 750 C CA . GLU A 1 97 ? -10.818 11.046 21.756 1.00 95.19 97 GLU A CA 1
ATOM 751 C C . GLU A 1 97 ? -10.093 11.292 20.430 1.00 95.19 97 GLU A C 1
ATOM 753 O O . GLU A 1 97 ? -9.758 10.332 19.736 1.00 95.19 97 GLU A O 1
ATOM 758 N N . GLN A 1 98 ? -9.754 12.549 20.130 1.00 95.56 98 GLN A N 1
ATOM 759 C CA . GLN A 1 98 ? -9.049 12.918 18.906 1.00 95.56 98 GLN A CA 1
ATOM 760 C C . GLN A 1 98 ? -7.681 12.228 18.791 1.00 95.56 98 GLN A C 1
ATOM 762 O O . GLN A 1 98 ? -7.370 11.659 17.750 1.00 95.56 98 GLN A O 1
ATOM 767 N N . ILE A 1 99 ? -6.860 12.228 19.848 1.00 95.69 99 ILE A N 1
ATOM 768 C CA . ILE A 1 99 ? -5.548 11.553 19.834 1.00 95.69 99 ILE A CA 1
ATOM 769 C C . ILE A 1 99 ? -5.721 10.058 19.554 1.00 95.69 99 ILE A C 1
ATOM 771 O O . ILE A 1 99 ? -4.963 9.488 18.771 1.00 95.69 99 ILE A O 1
ATOM 775 N N . ILE A 1 100 ? -6.717 9.417 20.165 1.00 95.69 100 ILE A N 1
ATOM 776 C CA . ILE A 1 100 ? -6.975 7.992 19.963 1.00 95.69 100 ILE A CA 1
ATOM 777 C C . ILE A 1 100 ? -7.400 7.720 18.524 1.00 95.69 100 ILE A C 1
ATOM 779 O O . ILE A 1 100 ? -6.785 6.863 17.890 1.00 95.69 100 ILE A O 1
ATOM 783 N N . GLN A 1 101 ? -8.381 8.462 18.003 1.00 96.38 101 GLN A N 1
ATOM 784 C CA . GLN A 1 101 ? -8.847 8.359 16.615 1.00 96.38 101 GLN A CA 1
ATOM 785 C C . GLN A 1 101 ? -7.676 8.500 15.634 1.00 96.38 101 GLN A C 1
ATOM 787 O O . GLN A 1 101 ? -7.430 7.619 14.809 1.00 96.38 101 GLN A O 1
ATOM 792 N N . GLU A 1 102 ? -6.876 9.549 15.812 1.00 95.81 102 GLU A N 1
ATOM 793 C CA . GLU A 1 102 ? -5.738 9.861 14.953 1.00 95.81 102 GLU A CA 1
ATOM 794 C C . GLU A 1 102 ? -4.538 8.926 15.136 1.00 95.81 102 GLU A C 1
ATOM 796 O O . GLU A 1 102 ? -3.644 8.891 14.293 1.00 95.81 102 GLU A O 1
ATOM 801 N N . SER A 1 103 ? -4.500 8.118 16.193 1.00 95.44 103 SER A N 1
ATOM 802 C CA . SER A 1 103 ? -3.442 7.122 16.401 1.00 95.44 103 SER A CA 1
ATOM 803 C C . SER A 1 103 ? -3.707 5.783 15.712 1.00 95.44 103 SER A C 1
ATOM 805 O O . SER A 1 103 ? -2.846 4.903 15.739 1.00 95.44 103 SER A O 1
ATOM 807 N N . ILE A 1 104 ? -4.893 5.599 15.124 1.00 96.56 104 ILE A N 1
ATOM 808 C CA . ILE A 1 104 ? -5.256 4.342 14.471 1.00 96.56 104 ILE A CA 1
ATOM 809 C C . ILE A 1 104 ? -4.557 4.256 13.113 1.00 96.56 104 ILE A C 1
ATOM 811 O O . ILE A 1 104 ? -4.610 5.190 12.301 1.00 96.56 104 ILE A O 1
ATOM 815 N N . ILE A 1 105 ? -3.923 3.111 12.865 1.00 93.81 105 ILE A N 1
ATOM 816 C CA . ILE A 1 105 ? -3.279 2.777 11.594 1.00 93.81 105 ILE A CA 1
ATOM 817 C C . ILE A 1 105 ? -3.591 1.340 11.171 1.00 93.81 105 ILE A C 1
ATOM 819 O O . ILE A 1 105 ? -3.855 0.469 12.005 1.00 93.81 105 ILE A O 1
ATOM 823 N N . ILE A 1 106 ? -3.545 1.105 9.861 1.00 93.62 106 ILE A N 1
ATOM 824 C CA . ILE A 1 106 ? -3.646 -0.218 9.240 1.00 93.62 106 ILE A CA 1
ATOM 825 C C . ILE A 1 106 ? -2.307 -0.531 8.591 1.00 93.62 106 ILE A C 1
ATOM 827 O O . ILE A 1 106 ? -1.783 0.309 7.868 1.00 93.62 106 ILE A O 1
ATOM 831 N N . GLU A 1 107 ? -1.810 -1.742 8.801 1.00 91.44 107 GLU A N 1
ATOM 832 C CA . GLU A 1 107 ? -0.523 -2.228 8.311 1.00 91.44 107 GLU A CA 1
ATOM 833 C C . GLU A 1 107 ? -0.659 -3.623 7.726 1.00 91.44 107 GLU A C 1
ATOM 835 O O . GLU A 1 107 ? -1.559 -4.391 8.087 1.00 91.44 107 GLU A O 1
ATOM 840 N N . TRP A 1 108 ? 0.279 -3.971 6.857 1.00 89.69 108 TRP A N 1
ATOM 841 C CA . TRP A 1 108 ? 0.324 -5.260 6.183 1.00 89.69 108 TRP A CA 1
ATOM 842 C C . TRP A 1 108 ? 1.675 -5.927 6.429 1.00 89.69 108 TRP A C 1
ATOM 844 O O . TRP A 1 108 ? 2.530 -5.938 5.538 1.00 89.69 108 TRP A O 1
ATOM 854 N N . PRO A 1 109 ? 1.903 -6.455 7.646 1.00 87.44 109 PRO A N 1
ATOM 855 C CA . PRO A 1 109 ? 3.198 -6.991 8.029 1.00 87.44 109 PRO A CA 1
ATOM 856 C C . PRO A 1 109 ? 3.608 -8.152 7.121 1.00 87.44 109 PRO A C 1
ATOM 858 O O . PRO A 1 109 ? 2.894 -9.147 6.964 1.00 87.44 109 PRO A O 1
ATOM 861 N N . LYS A 1 110 ? 4.801 -8.034 6.542 1.00 83.19 110 LYS A N 1
ATOM 862 C CA . LYS A 1 110 ? 5.450 -9.075 5.748 1.00 83.19 110 LYS A CA 1
ATOM 863 C C . LYS A 1 110 ? 6.899 -9.199 6.189 1.00 83.19 110 LYS A C 1
ATOM 865 O O . LYS A 1 110 ? 7.686 -8.268 6.037 1.00 83.19 110 LYS A O 1
ATOM 870 N N . THR A 1 111 ? 7.271 -10.366 6.701 1.00 79.31 111 THR A N 1
ATOM 871 C CA . THR A 1 111 ? 8.664 -10.644 7.054 1.00 79.31 111 THR A CA 1
ATOM 872 C C . THR A 1 111 ? 9.479 -10.873 5.789 1.00 79.31 111 THR A C 1
ATOM 874 O O . THR A 1 111 ? 9.221 -11.796 5.010 1.00 79.31 111 THR A O 1
ATOM 877 N N . HIS A 1 112 ? 10.474 -10.022 5.585 1.00 72.88 112 HIS A N 1
ATOM 878 C CA . HIS A 1 112 ? 11.467 -10.159 4.542 1.00 72.88 112 HIS A CA 1
ATOM 879 C C . HIS A 1 112 ? 12.757 -10.696 5.151 1.00 72.88 112 HIS A C 1
ATOM 881 O O . HIS A 1 112 ? 13.335 -10.082 6.041 1.00 72.88 112 HIS A O 1
ATOM 887 N N . TYR A 1 113 ? 13.201 -11.853 4.674 1.00 69.12 113 TYR A N 1
ATOM 888 C CA . TYR A 1 113 ? 14.444 -12.460 5.128 1.00 69.12 113 TYR A CA 1
ATOM 889 C C . TYR A 1 113 ? 15.586 -12.031 4.211 1.00 69.12 113 TYR A C 1
ATOM 891 O O . TYR A 1 113 ? 15.582 -12.349 3.016 1.00 69.12 113 TYR A O 1
ATOM 899 N N . GLU A 1 114 ? 16.556 -11.316 4.771 1.00 61.81 114 GLU A N 1
ATOM 900 C CA . GLU A 1 114 ? 17.821 -11.007 4.104 1.00 61.81 114 GLU A CA 1
ATOM 901 C C . GLU A 1 114 ? 18.934 -11.894 4.660 1.00 61.81 114 GLU A C 1
ATOM 903 O O . GLU A 1 114 ? 18.899 -12.304 5.823 1.00 61.81 114 GLU A O 1
ATOM 908 N N . LYS A 1 115 ? 19.911 -12.225 3.808 1.00 58.56 115 LYS A N 1
ATOM 909 C CA . LYS A 1 115 ? 21.134 -12.892 4.262 1.00 58.56 115 LYS A CA 1
ATOM 910 C C . LYS A 1 115 ? 21.882 -11.935 5.182 1.00 58.56 115 LYS A C 1
ATOM 912 O O . LYS A 1 115 ? 22.050 -10.771 4.817 1.00 58.56 115 LYS A O 1
ATOM 917 N N . CYS A 1 116 ? 22.311 -12.424 6.343 1.00 48.22 116 CYS A N 1
ATOM 918 C CA . CYS A 1 116 ? 23.124 -11.636 7.255 1.00 48.22 116 CYS A CA 1
ATOM 919 C C . CYS A 1 116 ? 24.388 -11.132 6.523 1.00 48.22 116 CYS A C 1
ATOM 921 O O . CYS A 1 116 ? 25.032 -11.925 5.829 1.00 48.22 116 CYS A O 1
ATOM 923 N N . PRO A 1 117 ? 24.749 -9.840 6.641 1.00 49.56 117 PRO A N 1
ATOM 924 C CA . PRO A 1 117 ? 25.994 -9.314 6.081 1.00 49.56 117 PRO A CA 1
ATOM 925 C C . PRO A 1 117 ? 27.240 -10.022 6.637 1.00 49.56 117 PRO A C 1
ATOM 927 O O . PRO A 1 117 ? 28.232 -10.153 5.926 1.00 49.56 117 PRO A O 1
ATOM 930 N N . ASP A 1 118 ? 27.158 -10.530 7.870 1.00 52.44 118 ASP A N 1
ATOM 931 C CA . ASP A 1 118 ? 28.298 -11.022 8.656 1.00 52.44 118 ASP A CA 1
ATOM 932 C C . ASP A 1 118 ? 28.681 -12.490 8.381 1.00 52.44 118 ASP A C 1
ATOM 934 O O . ASP A 1 118 ? 29.318 -13.144 9.201 1.00 52.44 118 ASP A O 1
ATOM 938 N N . GLY A 1 119 ? 28.317 -13.039 7.219 1.00 47.59 119 GLY A N 1
ATOM 939 C CA . GLY A 1 119 ? 28.810 -14.346 6.757 1.00 47.59 119 GLY A CA 1
ATOM 940 C C . GLY A 1 119 ? 28.193 -15.576 7.436 1.00 47.59 119 GLY A C 1
ATOM 941 O O . GLY A 1 119 ? 28.285 -16.673 6.884 1.00 47.59 119 GLY A O 1
ATOM 942 N N . ASP A 1 120 ? 27.488 -15.413 8.555 1.00 51.66 120 ASP A N 1
ATOM 943 C CA . ASP A 1 120 ? 26.619 -16.461 9.078 1.00 51.66 120 ASP A CA 1
ATOM 944 C C . ASP A 1 120 ? 25.409 -16.626 8.154 1.00 51.66 120 ASP A C 1
ATOM 946 O O . ASP A 1 120 ? 24.697 -15.673 7.839 1.00 51.66 120 ASP A O 1
ATOM 950 N N . ASN A 1 121 ? 25.111 -17.866 7.757 1.00 53.38 121 ASN A N 1
ATOM 951 C CA . ASN A 1 121 ? 23.906 -18.231 6.995 1.00 53.38 121 ASN A CA 1
ATOM 952 C C . ASN A 1 121 ? 22.585 -17.976 7.767 1.00 53.38 121 ASN A C 1
ATOM 954 O O . ASN A 1 121 ? 21.534 -18.507 7.399 1.00 53.38 121 ASN A O 1
ATOM 958 N N . SER A 1 122 ? 22.618 -17.184 8.840 1.00 53.28 122 SER A N 1
ATOM 959 C CA . SER A 1 122 ? 21.441 -16.713 9.548 1.00 53.28 122 SER A CA 1
ATOM 960 C C . SER A 1 122 ? 20.687 -15.698 8.683 1.00 53.28 122 SER A C 1
ATOM 962 O O . SER A 1 122 ? 21.251 -14.868 7.966 1.00 53.28 122 SER A O 1
ATOM 964 N N . LEU A 1 123 ? 19.363 -15.815 8.690 1.00 56.81 123 LEU A N 1
ATOM 965 C CA . LEU A 1 123 ? 18.482 -14.883 8.004 1.00 56.81 123 LEU A CA 1
ATOM 966 C C . LEU A 1 123 ? 17.984 -13.866 9.023 1.00 56.81 123 LEU A C 1
ATOM 968 O O . LEU A 1 123 ? 17.328 -14.248 9.994 1.00 56.81 123 LEU A O 1
ATOM 972 N N . ILE A 1 124 ? 18.236 -12.581 8.784 1.00 62.59 124 ILE A N 1
ATOM 973 C CA . ILE A 1 124 ? 17.609 -11.519 9.570 1.00 62.59 124 ILE A CA 1
ATOM 974 C C . ILE A 1 124 ? 16.242 -11.255 8.943 1.00 62.59 124 ILE A C 1
ATOM 976 O O . ILE A 1 124 ? 16.133 -10.814 7.797 1.00 62.59 124 ILE A O 1
ATOM 980 N N . GLY A 1 125 ? 15.187 -11.585 9.687 1.00 67.88 125 GLY A N 1
ATOM 981 C CA . GLY A 1 125 ? 13.820 -11.242 9.320 1.00 67.88 125 GLY A CA 1
ATOM 982 C C . GLY A 1 125 ? 13.548 -9.781 9.651 1.00 67.88 125 GLY A C 1
ATOM 983 O O . GLY A 1 125 ? 13.503 -9.414 10.822 1.00 67.88 125 GLY A O 1
ATOM 984 N N . VAL A 1 126 ? 13.347 -8.952 8.634 1.00 76.50 126 VAL A N 1
ATOM 985 C CA . VAL A 1 126 ? 12.888 -7.571 8.793 1.00 76.50 126 VAL A CA 1
ATOM 986 C C . VAL A 1 126 ? 11.395 -7.530 8.491 1.00 76.50 126 VAL A C 1
ATOM 988 O O . VAL A 1 126 ? 10.968 -7.944 7.414 1.00 76.50 126 VAL A O 1
ATOM 991 N N . GLU A 1 127 ? 10.587 -7.053 9.436 1.00 81.56 127 GLU A N 1
ATOM 992 C CA . GLU A 1 127 ? 9.167 -6.812 9.181 1.00 81.56 127 GLU A CA 1
ATOM 993 C C . GLU A 1 127 ? 9.003 -5.535 8.351 1.00 81.56 127 GLU A C 1
ATOM 995 O O . GLU A 1 127 ? 9.482 -4.460 8.724 1.00 81.56 127 GLU A O 1
ATOM 1000 N N . LEU A 1 128 ? 8.355 -5.685 7.201 1.00 84.62 128 LEU A N 1
ATOM 1001 C CA . LEU A 1 128 ? 8.023 -4.599 6.294 1.00 84.62 128 LEU A CA 1
ATOM 1002 C C . LEU A 1 128 ? 6.516 -4.392 6.279 1.00 84.62 128 LEU A C 1
ATOM 1004 O O . LEU A 1 128 ? 5.756 -5.356 6.406 1.00 84.62 128 LEU A O 1
ATOM 1008 N N . ASP A 1 129 ? 6.099 -3.159 6.024 1.00 84.62 129 ASP A N 1
ATOM 1009 C CA . ASP A 1 129 ? 4.708 -2.881 5.702 1.00 84.62 129 ASP A CA 1
ATOM 1010 C C . ASP A 1 129 ? 4.486 -3.009 4.195 1.00 84.62 129 ASP A C 1
ATOM 1012 O O . ASP A 1 129 ? 4.969 -2.203 3.396 1.00 84.62 129 ASP A O 1
ATOM 1016 N N . PHE A 1 130 ? 3.804 -4.077 3.794 1.00 83.44 130 PHE A N 1
ATOM 1017 C CA . PHE A 1 130 ? 3.671 -4.474 2.402 1.00 83.44 130 PHE A CA 1
ATOM 1018 C C . PHE A 1 130 ? 2.203 -4.512 1.986 1.00 83.44 130 PHE A C 1
ATOM 1020 O O . PHE A 1 130 ? 1.621 -5.581 1.768 1.00 83.44 130 PHE A O 1
ATOM 1027 N N . ALA A 1 131 ? 1.596 -3.327 1.885 1.00 84.81 131 ALA A N 1
ATOM 1028 C CA . ALA A 1 131 ? 0.199 -3.218 1.498 1.00 84.81 131 ALA A CA 1
ATOM 1029 C C . ALA A 1 131 ? -0.037 -3.830 0.101 1.00 84.81 131 ALA A C 1
ATOM 1031 O O . ALA A 1 131 ? 0.681 -3.536 -0.860 1.00 84.81 131 ALA A O 1
ATOM 1032 N N . PRO A 1 132 ? -1.036 -4.710 -0.051 1.00 83.75 132 PRO A N 1
ATOM 1033 C CA . PRO A 1 132 ? -1.286 -5.383 -1.314 1.00 83.75 132 PRO A CA 1
ATOM 1034 C C . PRO A 1 132 ? -1.730 -4.377 -2.382 1.00 83.75 132 PRO A C 1
ATOM 1036 O O . PRO A 1 132 ? -2.623 -3.565 -2.169 1.00 83.75 132 PRO A O 1
ATOM 1039 N N . LEU A 1 133 ? -1.118 -4.446 -3.567 1.00 86.00 133 LEU A N 1
ATOM 1040 C CA . LEU A 1 133 ? -1.596 -3.712 -4.747 1.00 86.00 133 LEU A CA 1
ATOM 1041 C C . LEU A 1 133 ? -2.808 -4.402 -5.371 1.00 86.00 133 LEU A C 1
ATOM 1043 O O . LEU A 1 133 ? -3.727 -3.756 -5.869 1.00 86.00 133 LEU A O 1
ATOM 1047 N N . ILE A 1 134 ? -2.770 -5.735 -5.372 1.00 84.75 134 ILE A N 1
ATOM 1048 C CA . ILE A 1 134 ? -3.769 -6.593 -5.988 1.00 84.75 134 ILE A CA 1
ATOM 1049 C C . ILE A 1 134 ? -4.110 -7.710 -5.010 1.00 84.75 134 ILE A C 1
ATOM 1051 O O . ILE A 1 134 ? -3.259 -8.533 -4.669 1.00 84.75 134 ILE A O 1
ATOM 1055 N N . HIS A 1 135 ? -5.370 -7.768 -4.599 1.00 83.00 135 HIS A N 1
ATOM 1056 C CA . HIS A 1 135 ? -5.946 -8.963 -3.999 1.00 83.00 135 HIS A CA 1
ATOM 1057 C C . HIS A 1 135 ? -6.448 -9.900 -5.092 1.00 83.00 135 HIS A C 1
ATOM 1059 O O . HIS A 1 135 ? -6.861 -9.468 -6.163 1.00 83.00 135 HIS A O 1
ATOM 1065 N N . ARG A 1 136 ? -6.449 -11.204 -4.827 1.00 76.81 136 ARG A N 1
ATOM 1066 C CA . ARG A 1 136 ? -7.047 -12.184 -5.736 1.00 76.81 136 ARG A CA 1
ATOM 1067 C C . ARG A 1 136 ? -8.426 -12.568 -5.213 1.00 76.81 136 ARG A C 1
ATOM 1069 O O . ARG A 1 136 ? -8.540 -12.992 -4.066 1.00 76.81 136 ARG A O 1
ATOM 1076 N N . ALA A 1 137 ? -9.457 -12.439 -6.044 1.00 76.44 137 ALA A N 1
ATOM 1077 C CA . ALA A 1 137 ? -10.791 -12.920 -5.715 1.00 76.44 137 ALA A CA 1
ATOM 1078 C C . ALA A 1 137 ? -10.764 -14.448 -5.627 1.00 76.44 137 ALA A C 1
ATOM 1080 O O . ALA A 1 137 ? -10.225 -15.124 -6.513 1.00 76.44 137 ALA A O 1
ATOM 1081 N N . ARG A 1 138 ? -11.319 -15.007 -4.553 1.00 70.38 138 ARG A N 1
ATOM 1082 C CA . ARG A 1 138 ? -11.302 -16.453 -4.302 1.00 70.38 138 ARG A CA 1
ATOM 1083 C C . ARG A 1 138 ? -12.588 -16.896 -3.635 1.00 70.38 138 ARG A C 1
ATOM 1085 O O . ARG A 1 138 ? -13.044 -16.252 -2.709 1.00 70.38 138 ARG A O 1
ATOM 1092 N N . ASN A 1 139 ? -13.102 -18.049 -4.059 1.00 62.03 139 ASN A N 1
ATOM 1093 C CA . ASN A 1 139 ? -14.300 -18.664 -3.479 1.00 62.03 139 ASN A CA 1
ATOM 1094 C C . ASN A 1 139 ? -13.974 -19.817 -2.514 1.00 62.03 139 ASN A C 1
ATOM 1096 O O . ASN A 1 139 ? -14.886 -20.476 -2.025 1.00 62.03 139 ASN A O 1
ATOM 1100 N N . VAL A 1 140 ? -12.688 -20.107 -2.279 1.00 57.50 140 VAL A N 1
ATOM 1101 C CA . VAL A 1 140 ? -12.241 -21.263 -1.490 1.00 57.50 140 VAL A CA 1
ATOM 1102 C C . VAL A 1 140 ? -11.455 -20.825 -0.262 1.00 57.50 140 VAL A C 1
ATOM 1104 O O . VAL A 1 140 ? -10.607 -19.940 -0.338 1.00 57.50 140 VAL A O 1
ATOM 1107 N N . VAL A 1 141 ? -11.740 -21.482 0.864 1.00 59.12 141 VAL A N 1
ATOM 1108 C CA . VAL A 1 141 ? -11.076 -21.245 2.155 1.00 59.12 141 VAL A CA 1
ATOM 1109 C C . VAL A 1 141 ? -9.657 -21.813 2.158 1.00 59.12 141 VAL A C 1
ATOM 1111 O O . VAL A 1 141 ? -8.767 -21.217 2.746 1.00 59.12 141 VAL A O 1
ATOM 1114 N N . LYS A 1 142 ? -9.413 -22.942 1.481 1.00 63.53 142 LYS A N 1
ATOM 1115 C CA . LYS A 1 142 ? -8.074 -23.535 1.363 1.00 63.53 142 LYS A CA 1
ATOM 1116 C C . LYS A 1 142 ? -7.421 -23.152 0.044 1.00 63.53 142 LYS A C 1
ATOM 1118 O O . LYS A 1 142 ? -8.061 -23.221 -1.004 1.00 63.53 142 LYS A O 1
ATOM 1123 N N . CYS A 1 143 ? -6.153 -22.764 0.093 1.00 61.66 143 CYS A N 1
ATOM 1124 C CA . CYS A 1 143 ? -5.428 -22.292 -1.082 1.00 61.66 143 CYS A CA 1
ATOM 1125 C C . CYS A 1 143 ? -3.941 -22.651 -1.052 1.00 61.66 143 CYS A C 1
ATOM 1127 O O . CYS A 1 143 ? -3.300 -22.681 -0.009 1.00 61.66 143 CYS A O 1
ATOM 1129 N N . ARG A 1 144 ? -3.339 -22.879 -2.222 1.00 59.19 144 ARG A N 1
ATOM 1130 C CA . ARG A 1 144 ? -1.901 -23.203 -2.328 1.00 59.19 144 ARG A CA 1
ATOM 1131 C C . ARG A 1 144 ? -0.974 -22.046 -1.933 1.00 59.19 144 ARG A C 1
ATOM 1133 O O . ARG A 1 144 ? 0.184 -22.273 -1.574 1.00 59.19 144 ARG A O 1
ATOM 1140 N N . THR A 1 145 ? -1.477 -20.816 -2.002 1.00 60.19 145 THR A N 1
ATOM 1141 C CA . THR A 1 145 ? -0.742 -19.573 -1.740 1.00 60.19 145 THR A CA 1
ATOM 1142 C C . THR A 1 145 ? -1.194 -18.935 -0.431 1.00 60.19 145 THR A C 1
ATOM 1144 O O . THR A 1 145 ? -2.384 -18.943 -0.128 1.00 60.19 145 THR A O 1
ATOM 1147 N N . SER A 1 146 ? -0.252 -18.361 0.318 1.00 63.50 146 SER A N 1
ATOM 1148 C CA . SER A 1 146 ? -0.543 -17.521 1.483 1.00 63.50 146 SER A CA 1
ATOM 1149 C C . SER A 1 146 ? -1.190 -16.202 1.056 1.00 63.50 146 SER A C 1
ATOM 1151 O O . SER A 1 146 ? -0.839 -15.653 0.008 1.00 63.50 146 SER A O 1
ATOM 1153 N N . HIS A 1 147 ? -2.088 -15.686 1.886 1.00 75.12 147 HIS A N 1
ATOM 1154 C CA . HIS A 1 147 ? -2.735 -14.386 1.712 1.00 75.12 147 HIS A CA 1
ATOM 1155 C C . HIS A 1 147 ? -2.160 -13.358 2.693 1.00 75.12 147 HIS A C 1
ATOM 1157 O O . HIS A 1 147 ? -1.552 -13.753 3.690 1.00 75.12 147 HIS A O 1
ATOM 1163 N N . PRO A 1 148 ? -2.298 -12.050 2.414 1.00 84.38 148 PRO A N 1
ATOM 1164 C CA . PRO A 1 148 ? -1.736 -11.028 3.282 1.00 84.38 148 PRO A CA 1
ATOM 1165 C C . PRO A 1 148 ? -2.419 -11.030 4.656 1.00 84.38 148 PRO A C 1
ATOM 1167 O O . PRO A 1 148 ? -3.634 -11.207 4.764 1.00 84.38 148 PRO A O 1
ATOM 1170 N N . THR A 1 149 ? -1.625 -10.814 5.700 1.00 88.69 149 THR A N 1
ATOM 1171 C CA . THR A 1 149 ? -2.111 -10.536 7.054 1.00 88.69 149 THR A CA 1
ATOM 1172 C C . THR A 1 149 ? -2.239 -9.030 7.209 1.00 88.69 149 THR A C 1
ATOM 1174 O O . THR A 1 149 ? -1.323 -8.298 6.842 1.00 88.69 149 THR A O 1
ATOM 1177 N N . MET A 1 150 ? -3.365 -8.573 7.748 1.00 93.25 150 MET A N 1
ATOM 1178 C CA . MET A 1 150 ? -3.581 -7.168 8.087 1.00 93.25 150 MET A CA 1
ATOM 1179 C C . MET A 1 150 ? -3.522 -6.995 9.599 1.00 93.25 150 MET A C 1
ATOM 1181 O O . MET A 1 150 ? -4.087 -7.796 10.349 1.00 93.25 150 MET A O 1
ATOM 1185 N N . ARG A 1 151 ? -2.880 -5.925 10.048 1.00 93.56 151 ARG A N 1
ATOM 1186 C CA . ARG A 1 151 ? -2.793 -5.526 11.449 1.00 93.56 151 ARG A CA 1
ATOM 1187 C C . ARG A 1 151 ? -3.380 -4.130 11.606 1.00 93.56 151 ARG A C 1
ATOM 1189 O O . ARG A 1 151 ? -3.089 -3.238 10.819 1.00 93.56 151 ARG A O 1
ATOM 1196 N N . VAL A 1 152 ? -4.201 -3.940 12.628 1.00 96.38 152 VAL A N 1
ATOM 1197 C CA . VAL A 1 152 ? -4.713 -2.629 13.040 1.00 96.38 152 VAL A CA 1
ATOM 1198 C C . VAL A 1 152 ? -4.073 -2.294 14.372 1.00 96.38 152 VAL A C 1
ATOM 1200 O O . VAL A 1 152 ? -4.201 -3.083 15.309 1.00 96.38 152 VAL A O 1
ATOM 1203 N N . ARG A 1 153 ? -3.385 -1.155 14.468 1.00 94.62 153 ARG A N 1
ATOM 1204 C CA . ARG A 1 153 ? -2.774 -0.680 15.718 1.00 94.62 153 ARG A CA 1
ATOM 1205 C C . ARG A 1 153 ? -3.478 0.578 16.199 1.00 94.62 153 ARG A C 1
ATOM 1207 O O . ARG A 1 153 ? -3.820 1.439 15.391 1.00 94.62 153 ARG A O 1
ATOM 1214 N N . VAL A 1 154 ? -3.666 0.688 17.511 1.00 96.19 154 VAL A N 1
ATOM 1215 C CA . VAL A 1 154 ? -4.110 1.923 18.170 1.00 96.19 154 VAL A CA 1
ATOM 1216 C C . VAL A 1 154 ? -2.915 2.506 18.918 1.00 96.19 154 VAL A C 1
ATOM 1218 O O . VAL A 1 154 ? -2.701 2.204 20.090 1.00 96.19 154 VAL A O 1
ATOM 1221 N N . CYS A 1 155 ? -2.107 3.318 18.236 1.00 94.00 155 CYS A N 1
ATOM 1222 C CA . CYS A 1 155 ? -0.781 3.736 18.709 1.00 94.00 155 CYS A CA 1
ATOM 1223 C C . CYS A 1 155 ? -0.787 4.605 19.973 1.00 94.00 155 CYS A C 1
ATOM 1225 O O . CYS A 1 155 ? 0.237 4.731 20.642 1.00 94.00 155 CYS A O 1
ATOM 1227 N N . ALA A 1 156 ? -1.931 5.186 20.337 1.00 93.31 156 ALA A N 1
ATOM 1228 C CA . ALA A 1 156 ? -2.085 5.894 21.601 1.00 93.31 156 ALA A CA 1
ATOM 1229 C C . ALA A 1 156 ? -2.241 4.946 22.805 1.00 93.31 156 ALA A C 1
ATOM 1231 O O . ALA A 1 156 ? -1.951 5.344 23.932 1.00 93.31 156 ALA A O 1
ATOM 1232 N N . ILE A 1 157 ? -2.683 3.701 22.590 1.00 92.94 157 ILE A N 1
ATOM 1233 C CA . ILE A 1 157 ? -2.941 2.730 23.657 1.00 92.94 157 ILE A CA 1
ATOM 1234 C C . ILE A 1 157 ? -1.738 1.802 23.805 1.00 92.94 157 ILE A C 1
ATOM 1236 O O . ILE A 1 157 ? -1.578 0.826 23.069 1.00 92.94 157 ILE A O 1
ATOM 1240 N N . ALA A 1 158 ? -0.900 2.119 24.789 1.00 87.88 158 ALA A N 1
ATOM 1241 C CA . ALA A 1 158 ? 0.227 1.284 25.171 1.00 87.88 158 ALA A CA 1
ATOM 1242 C C . ALA A 1 158 ? -0.214 0.078 26.013 1.00 87.88 158 ALA A C 1
ATOM 1244 O O . ALA A 1 158 ? -1.255 0.104 26.678 1.00 87.88 158 ALA A O 1
ATOM 1245 N N . GLU A 1 159 ? 0.616 -0.960 26.006 1.00 86.94 159 GLU A N 1
ATOM 1246 C CA . GLU A 1 159 ? 0.510 -2.073 26.943 1.00 86.94 159 GLU A CA 1
ATOM 1247 C C . GLU A 1 159 ? 0.548 -1.547 28.390 1.00 86.94 159 GLU A C 1
ATOM 1249 O O . GLU A 1 159 ? 1.363 -0.673 28.714 1.00 86.94 159 GLU A O 1
ATOM 1254 N N . PRO A 1 160 ? -0.379 -1.988 29.259 1.00 78.12 160 PRO A N 1
ATOM 1255 C CA . PRO A 1 160 ? -0.457 -1.480 30.616 1.00 78.12 160 PRO A CA 1
ATOM 1256 C C . PRO A 1 160 ? 0.784 -1.888 31.418 1.00 78.12 160 PRO A C 1
ATOM 1258 O O . PRO A 1 160 ? 0.923 -3.033 31.834 1.00 78.12 160 PRO A O 1
ATOM 1261 N N . ASN A 1 161 ? 1.653 -0.920 31.710 1.00 68.19 161 ASN A N 1
ATOM 1262 C CA . ASN A 1 161 ? 2.613 -1.052 32.803 1.00 68.19 161 ASN A CA 1
ATOM 1263 C C . ASN A 1 161 ? 1.864 -0.889 34.134 1.00 68.19 161 ASN A C 1
ATOM 1265 O O . ASN A 1 161 ? 1.036 0.017 34.261 1.00 68.19 161 ASN A O 1
ATOM 1269 N N . LEU A 1 162 ? 2.186 -1.724 35.128 1.00 53.44 162 LEU A N 1
ATOM 1270 C CA . LEU A 1 162 ? 1.543 -1.737 36.455 1.00 53.44 162 LEU A CA 1
ATOM 1271 C C . LEU A 1 162 ? 1.531 -0.354 37.152 1.00 53.44 162 LEU A C 1
ATOM 1273 O O . LEU A 1 162 ? 0.618 -0.079 37.927 1.00 53.44 162 LEU A O 1
ATOM 1277 N N . ASP A 1 163 ? 2.460 0.542 36.796 1.00 49.03 163 ASP A N 1
ATOM 1278 C CA . ASP A 1 163 ? 2.754 1.776 37.539 1.00 49.03 163 ASP A CA 1
ATOM 1279 C C . ASP A 1 163 ? 2.225 3.095 36.930 1.00 49.03 163 ASP A C 1
ATOM 1281 O O . ASP A 1 163 ? 2.537 4.167 37.450 1.00 49.03 163 ASP A O 1
ATOM 1285 N N . LYS A 1 164 ? 1.453 3.092 35.827 1.00 55.16 164 LYS A N 1
ATOM 1286 C CA . LYS A 1 164 ? 1.012 4.351 35.171 1.00 55.16 164 LYS A CA 1
ATOM 1287 C C . LYS A 1 164 ? -0.505 4.567 35.161 1.00 55.16 164 LYS A C 1
ATOM 1289 O O . LYS A 1 164 ? -1.279 3.694 34.776 1.00 55.16 164 LYS A O 1
ATOM 1294 N N . SER A 1 165 ? -0.915 5.796 35.488 1.00 57.16 165 SER A N 1
ATOM 1295 C CA . SER A 1 165 ? -2.289 6.334 35.493 1.00 57.16 165 SER A CA 1
ATOM 1296 C C . SER A 1 165 ? -2.870 6.591 34.091 1.00 57.16 165 SER A C 1
ATOM 1298 O O . SER A 1 165 ? -3.597 7.559 33.866 1.00 57.16 165 SER A O 1
ATOM 1300 N N . ASN A 1 166 ? -2.551 5.736 33.120 1.00 63.44 166 ASN A N 1
ATOM 1301 C CA . ASN A 1 166 ? -3.082 5.868 31.768 1.00 63.44 166 ASN A CA 1
ATOM 1302 C C . ASN A 1 166 ? -4.559 5.432 31.709 1.00 63.44 166 ASN A C 1
ATOM 1304 O O . ASN A 1 166 ? -4.970 4.533 32.452 1.00 63.44 166 ASN A O 1
ATOM 1308 N N . PRO A 1 167 ? -5.364 6.029 30.811 1.00 70.31 167 PRO A N 1
ATOM 1309 C CA . PRO A 1 167 ? -6.742 5.613 30.588 1.00 70.31 167 PRO A CA 1
ATOM 1310 C C . PRO A 1 167 ? -6.794 4.128 30.206 1.00 70.31 167 PRO A C 1
ATOM 1312 O O . PRO A 1 167 ? -6.251 3.713 29.182 1.00 70.31 167 PRO A O 1
ATOM 1315 N N . ARG A 1 168 ? -7.439 3.314 31.050 1.00 84.38 168 ARG A N 1
ATOM 1316 C CA . ARG A 1 168 ? -7.527 1.862 30.855 1.00 84.38 168 ARG A CA 1
ATOM 1317 C C . ARG A 1 168 ? -8.634 1.527 29.863 1.00 84.38 168 ARG A C 1
ATOM 1319 O O . ARG A 1 168 ? -9.804 1.822 30.109 1.00 84.38 168 ARG A O 1
ATOM 1326 N N . VAL A 1 169 ? -8.267 0.882 28.761 1.00 90.75 169 VAL A N 1
ATOM 1327 C CA . VAL A 1 169 ? -9.233 0.283 27.834 1.00 90.75 169 VAL A CA 1
ATOM 1328 C C . VAL A 1 169 ? -9.813 -0.965 28.495 1.00 90.75 169 VAL A C 1
ATOM 1330 O O . VAL A 1 169 ? -9.069 -1.816 28.976 1.00 90.75 169 VAL A O 1
ATOM 1333 N N . VAL A 1 170 ? -11.139 -1.059 28.554 1.00 92.69 170 VAL A N 1
ATOM 1334 C CA . VAL A 1 170 ? -11.852 -2.200 29.158 1.00 92.69 170 VAL A CA 1
ATOM 1335 C C . VAL A 1 170 ? -12.485 -3.109 28.107 1.00 92.69 170 VAL A C 1
ATOM 1337 O O . VAL A 1 170 ? -12.582 -4.314 28.326 1.00 92.69 170 VAL A O 1
ATOM 1340 N N . GLU A 1 171 ? -12.818 -2.558 26.937 1.00 94.75 171 GLU A N 1
ATOM 1341 C CA . GLU A 1 171 ? -13.337 -3.283 25.774 1.00 94.75 171 GLU A CA 1
ATOM 1342 C C . GLU A 1 171 ? -12.860 -2.600 24.482 1.00 94.75 171 GLU A C 1
ATOM 1344 O O . GLU A 1 171 ? -12.816 -1.372 24.403 1.00 94.75 171 GLU A O 1
ATOM 1349 N N . ALA A 1 172 ? -12.516 -3.386 23.466 1.00 95.75 172 ALA A N 1
ATOM 1350 C CA . ALA A 1 172 ? -12.161 -2.950 22.125 1.00 95.75 172 ALA A CA 1
ATOM 1351 C C . ALA A 1 172 ? -12.864 -3.827 21.083 1.00 95.75 172 ALA A C 1
ATOM 1353 O O . ALA A 1 172 ? -12.938 -5.052 21.210 1.00 95.75 172 ALA A O 1
ATOM 1354 N N . PHE A 1 173 ? -13.370 -3.199 20.031 1.00 96.56 173 PHE A N 1
ATOM 1355 C CA . PHE A 1 173 ? -14.076 -3.860 18.945 1.00 96.56 173 PHE A CA 1
ATOM 1356 C C . PHE A 1 173 ? -13.554 -3.364 17.600 1.00 96.56 173 PHE A C 1
ATOM 1358 O O . PHE A 1 173 ? -13.403 -2.160 17.391 1.00 96.56 173 PHE A O 1
ATOM 1365 N N . PHE A 1 174 ? -13.307 -4.302 16.691 1.00 97.00 174 PHE A N 1
ATOM 1366 C CA . PHE A 1 174 ? -12.780 -4.041 15.357 1.00 97.00 174 PHE A CA 1
ATOM 1367 C C . PHE A 1 174 ? -13.649 -4.751 14.325 1.00 97.00 174 PHE A C 1
ATOM 1369 O O . PHE A 1 174 ? -13.908 -5.950 14.457 1.00 97.00 174 PHE A O 1
ATOM 1376 N N . ARG A 1 175 ? -14.063 -4.031 13.281 1.00 96.19 175 ARG A N 1
ATOM 1377 C CA . ARG A 1 175 ? -14.846 -4.572 12.166 1.00 96.19 175 ARG A CA 1
ATOM 1378 C C . ARG A 1 175 ? -14.230 -4.177 10.833 1.00 96.19 175 ARG A C 1
ATOM 1380 O O . ARG A 1 175 ? -14.242 -3.008 10.465 1.00 96.19 175 ARG A O 1
ATOM 1387 N N . ALA A 1 176 ? -13.767 -5.170 10.085 1.00 96.62 176 ALA A N 1
ATOM 1388 C CA . ALA A 1 176 ? -13.282 -5.006 8.723 1.00 96.62 176 ALA A CA 1
ATOM 1389 C C . ALA A 1 176 ? -14.415 -5.249 7.714 1.00 96.62 176 ALA A C 1
ATOM 1391 O O . ALA A 1 176 ? -15.089 -6.283 7.766 1.00 96.62 176 ALA A O 1
ATOM 1392 N N . THR A 1 177 ? -14.589 -4.329 6.767 1.00 95.19 177 THR A N 1
ATOM 1393 C CA . THR A 1 177 ? -15.566 -4.419 5.673 1.00 95.19 177 THR A CA 1
ATOM 1394 C C . THR A 1 177 ? -14.887 -4.122 4.340 1.00 95.19 177 THR A C 1
ATOM 1396 O O . THR A 1 177 ? -14.162 -3.138 4.219 1.00 95.19 177 THR A O 1
ATOM 1399 N N . LEU A 1 178 ? -15.135 -4.947 3.321 1.00 93.94 178 LEU A N 1
ATOM 1400 C CA . LEU A 1 178 ? -14.675 -4.674 1.959 1.00 93.94 178 LEU A CA 1
ATOM 1401 C C . LEU A 1 178 ? -15.593 -3.644 1.291 1.00 93.94 178 LEU A C 1
ATOM 1403 O O . LEU A 1 178 ? -16.786 -3.902 1.108 1.00 93.94 178 LEU A O 1
ATOM 1407 N N . VAL A 1 179 ? -15.036 -2.505 0.887 1.00 92.06 179 VAL A N 1
ATOM 1408 C CA . VAL A 1 179 ? -15.789 -1.407 0.267 1.00 92.06 179 VAL A CA 1
ATOM 1409 C C . VAL A 1 179 ? -15.248 -1.055 -1.114 1.00 92.06 179 VAL A C 1
ATOM 1411 O O . VAL A 1 179 ? -14.056 -1.209 -1.390 1.00 92.06 179 VAL A O 1
ATOM 1414 N N . LYS A 1 180 ? -16.141 -0.575 -1.980 1.00 89.31 180 LYS A N 1
ATOM 1415 C CA . LYS A 1 180 ? -15.802 0.012 -3.278 1.00 89.31 180 LYS A CA 1
ATOM 1416 C C . LYS A 1 180 ? -15.562 1.506 -3.076 1.00 89.31 180 LYS A C 1
ATOM 1418 O O . LYS A 1 180 ? -16.366 2.170 -2.421 1.00 89.31 180 LYS A O 1
ATOM 1423 N N . LEU A 1 181 ? -14.468 2.021 -3.626 1.00 85.31 181 LEU A N 1
ATOM 1424 C CA . LEU A 1 181 ? -14.209 3.456 -3.676 1.00 85.31 181 LEU A CA 1
ATOM 1425 C C . LEU A 1 181 ? -14.863 3.998 -4.954 1.00 85.31 181 LEU A C 1
ATOM 1427 O O . LEU A 1 181 ? -14.438 3.665 -6.060 1.00 85.31 181 LEU A O 1
ATOM 1431 N N . SER A 1 182 ? -15.947 4.756 -4.806 1.00 71.00 182 SER A N 1
ATOM 1432 C CA . SER A 1 182 ? -16.570 5.533 -5.882 1.00 71.00 182 SER A CA 1
ATOM 1433 C C . SER A 1 182 ? -15.954 6.935 -5.929 1.00 71.00 182 SER A C 1
ATOM 1435 O O . SER A 1 182 ? -15.509 7.450 -4.905 1.00 71.00 182 SER A O 1
ATOM 1437 N N . SER A 1 183 ? -15.933 7.551 -7.112 1.00 56.78 183 SER A N 1
ATOM 1438 C CA . SER A 1 183 ? -15.488 8.938 -7.309 1.00 56.78 183 SER A CA 1
ATOM 1439 C C . SER A 1 183 ? -16.436 9.963 -6.677 1.00 56.78 183 SER A C 1
ATOM 1441 O O . SER A 1 183 ? -15.982 11.014 -6.243 1.00 56.78 183 SER A O 1
ATOM 1443 N N . ASP A 1 184 ? -17.733 9.640 -6.580 1.00 50.47 184 ASP A N 1
ATOM 1444 C CA . ASP A 1 184 ? -18.780 10.659 -6.410 1.00 50.47 184 ASP A CA 1
ATOM 1445 C C . ASP A 1 184 ? -19.764 10.423 -5.248 1.00 50.47 184 ASP A C 1
ATOM 1447 O O . ASP A 1 184 ? -20.730 11.172 -5.118 1.00 50.47 184 ASP A O 1
ATOM 1451 N N . SER A 1 185 ? -19.573 9.414 -4.382 1.00 45.78 185 SER A N 1
ATOM 1452 C CA . SER A 1 185 ? -20.501 9.176 -3.257 1.00 45.78 185 SER A CA 1
ATOM 1453 C C . SER A 1 185 ? -19.832 9.231 -1.884 1.00 45.78 185 SER A C 1
ATOM 1455 O O . SER A 1 185 ? -18.851 8.545 -1.606 1.00 45.78 185 SER A O 1
ATOM 1457 N N . SER A 1 186 ? -20.427 10.021 -0.986 1.00 54.31 186 SER A N 1
ATOM 1458 C CA . SER A 1 186 ? -20.107 10.034 0.448 1.00 54.31 186 SER A CA 1
ATOM 1459 C C . SER A 1 186 ? -20.417 8.691 1.122 1.00 54.31 186 SER A C 1
ATOM 1461 O O . SER A 1 186 ? -19.762 8.321 2.097 1.00 54.31 186 SER A O 1
ATOM 1463 N N . GLU A 1 187 ? -21.367 7.925 0.576 1.00 59.69 187 GLU A N 1
ATOM 1464 C CA . GLU A 1 187 ? -21.667 6.562 1.007 1.00 59.69 187 GLU A CA 1
ATOM 1465 C C . GLU A 1 187 ? -20.846 5.533 0.226 1.00 59.69 187 GLU A C 1
ATOM 1467 O O . GLU A 1 187 ? -20.971 5.384 -0.993 1.00 59.69 187 GLU A O 1
ATOM 1472 N N . ARG A 1 188 ? -20.004 4.793 0.953 1.00 78.00 188 ARG A N 1
ATOM 1473 C CA . ARG A 1 188 ? -19.200 3.696 0.406 1.00 78.00 188 ARG A CA 1
ATOM 1474 C C . ARG A 1 188 ? -20.035 2.425 0.357 1.00 78.00 188 ARG A C 1
ATOM 1476 O O . ARG A 1 188 ? -20.528 1.950 1.379 1.00 78.00 188 ARG A O 1
ATOM 1483 N N . GLN A 1 189 ? -20.153 1.838 -0.828 1.00 84.50 189 GLN A N 1
ATOM 1484 C CA . GLN A 1 189 ? -20.898 0.597 -1.011 1.00 84.50 189 GLN A CA 1
ATOM 1485 C C . GLN A 1 189 ? -20.061 -0.615 -0.585 1.00 84.50 189 GLN A C 1
ATOM 1487 O O . GLN A 1 189 ? -18.874 -0.720 -0.906 1.00 84.50 189 GLN A O 1
ATOM 1492 N N . THR A 1 190 ? -20.694 -1.561 0.116 1.00 88.50 190 THR A N 1
ATOM 1493 C CA . THR A 1 190 ? -20.068 -2.853 0.441 1.00 88.50 190 THR A CA 1
ATOM 1494 C C . THR A 1 190 ? -19.866 -3.644 -0.848 1.00 88.50 190 THR A C 1
ATOM 1496 O O . THR A 1 190 ? -20.833 -4.022 -1.509 1.00 88.50 190 THR A O 1
ATOM 1499 N N . ALA A 1 191 ? -18.613 -3.914 -1.206 1.00 87.06 191 ALA A N 1
ATOM 1500 C CA . ALA A 1 191 ? -18.284 -4.507 -2.502 1.00 87.06 191 ALA A CA 1
ATOM 1501 C C . ALA A 1 191 ? -18.327 -6.041 -2.504 1.00 87.06 191 ALA A C 1
ATOM 1503 O O . ALA A 1 191 ? -18.341 -6.679 -3.560 1.00 87.06 191 ALA A O 1
ATOM 1504 N N . GLY A 1 192 ? -18.320 -6.656 -1.323 1.00 87.75 192 GLY A N 1
ATOM 1505 C CA . GLY A 1 192 ? -18.126 -8.089 -1.213 1.00 87.75 192 GLY A CA 1
ATOM 1506 C C . GLY A 1 192 ? -17.968 -8.592 0.211 1.00 87.75 192 GLY A C 1
ATOM 1507 O O . GLY A 1 192 ? -18.266 -7.880 1.170 1.00 87.75 192 GLY A O 1
ATOM 1508 N N . ARG A 1 193 ? -17.472 -9.825 0.333 1.00 90.19 193 ARG A N 1
ATOM 1509 C CA . ARG A 1 193 ? -17.189 -10.486 1.612 1.00 90.19 193 ARG A CA 1
ATOM 1510 C C . ARG A 1 193 ? -15.692 -10.697 1.775 1.00 90.19 193 ARG A C 1
ATOM 1512 O O . ARG A 1 193 ? -15.018 -11.151 0.846 1.00 90.19 193 ARG A O 1
ATOM 1519 N N . LEU A 1 194 ? -15.197 -10.415 2.969 1.00 90.31 194 LEU A N 1
ATOM 1520 C CA . LEU A 1 194 ? -13.882 -10.832 3.426 1.00 90.31 194 LEU A CA 1
ATOM 1521 C C . LEU A 1 194 ? -13.958 -12.289 3.888 1.00 90.31 194 LEU A C 1
ATOM 1523 O O . LEU A 1 194 ? -14.928 -12.701 4.526 1.00 90.31 194 LEU A O 1
ATOM 1527 N N . ILE A 1 195 ? -12.932 -13.066 3.564 1.00 86.31 195 ILE A N 1
ATOM 1528 C CA . ILE A 1 195 ? -12.813 -14.463 3.979 1.00 86.31 195 ILE A CA 1
ATOM 1529 C C . ILE A 1 195 ? -11.468 -14.683 4.662 1.00 86.31 195 ILE A C 1
ATOM 1531 O O . ILE A 1 195 ? -10.459 -14.094 4.278 1.00 86.31 195 ILE A O 1
ATOM 1535 N N . LEU A 1 196 ? -11.456 -15.555 5.664 1.00 83.56 196 LEU A N 1
ATOM 1536 C CA . LEU A 1 196 ? -10.222 -16.080 6.231 1.00 83.56 196 LEU A CA 1
ATOM 1537 C C . LEU A 1 196 ? -9.814 -17.287 5.399 1.00 83.56 196 LEU A C 1
ATOM 1539 O O . LEU A 1 196 ? -10.601 -18.218 5.222 1.00 83.56 196 LEU A O 1
ATOM 1543 N N . THR A 1 197 ? -8.616 -17.229 4.836 1.00 77.25 197 THR A N 1
ATOM 1544 C CA . THR A 1 197 ? -8.068 -18.320 4.036 1.00 77.25 197 THR A CA 1
ATOM 1545 C C . THR A 1 197 ? -7.008 -19.068 4.821 1.00 77.25 197 THR A C 1
ATOM 1547 O O . THR A 1 197 ? -6.459 -18.550 5.784 1.00 77.25 197 THR A O 1
ATOM 1550 N N . GLN A 1 198 ? -6.751 -20.299 4.406 1.00 72.06 198 GLN A N 1
ATOM 1551 C CA . GLN A 1 198 ? -5.771 -21.178 5.006 1.00 72.06 198 GLN A CA 1
ATOM 1552 C C . GLN A 1 198 ? -4.910 -21.785 3.907 1.00 72.06 198 GLN A C 1
ATOM 1554 O O . GLN A 1 198 ? -5.419 -22.354 2.932 1.00 72.06 198 GLN A O 1
ATOM 1559 N N . ARG A 1 199 ? -3.592 -21.762 4.088 1.00 67.31 199 ARG A N 1
ATOM 1560 C CA . ARG A 1 199 ? -2.703 -22.465 3.161 1.00 67.31 199 ARG A CA 1
ATOM 1561 C C . ARG A 1 199 ? -2.921 -23.990 3.174 1.00 67.31 199 ARG A C 1
ATOM 1563 O O . ARG A 1 199 ? -2.895 -24.639 4.221 1.00 67.31 199 ARG A O 1
ATOM 1570 N N . GLU A 1 200 ? -3.083 -24.584 1.991 1.00 61.31 200 GLU A N 1
ATOM 1571 C CA . GLU A 1 200 ? -3.159 -26.035 1.787 1.00 61.31 200 GLU A CA 1
ATOM 1572 C C . GLU A 1 200 ? -1.920 -26.736 2.365 1.00 61.31 200 GLU A C 1
ATOM 1574 O O . GLU A 1 200 ? -0.784 -26.325 2.126 1.00 61.31 200 GLU A O 1
ATOM 1579 N N . GLY A 1 201 ? -2.141 -27.819 3.117 1.00 56.00 201 GLY A N 1
ATOM 1580 C CA . GLY A 1 201 ? -1.072 -28.616 3.727 1.00 56.00 201 GLY A CA 1
ATOM 1581 C C . GLY A 1 201 ? -0.569 -28.114 5.087 1.00 56.00 201 GLY A C 1
ATOM 1582 O O . GLY A 1 201 ? 0.294 -28.764 5.669 1.00 56.00 201 GLY A O 1
ATOM 1583 N N . ILE A 1 202 ? -1.109 -27.011 5.620 1.00 59.06 202 ILE A N 1
ATOM 1584 C CA . ILE A 1 202 ? -0.857 -26.545 6.996 1.00 59.06 202 ILE A CA 1
ATOM 1585 C C . ILE A 1 202 ? -2.078 -26.883 7.863 1.00 59.06 202 ILE A C 1
ATOM 1587 O O . ILE A 1 202 ? -3.206 -26.668 7.430 1.00 59.06 202 ILE A O 1
ATOM 1591 N N . SER A 1 203 ? -1.901 -27.407 9.080 1.00 54.31 203 SER A N 1
ATOM 1592 C CA . SER A 1 203 ? -2.998 -27.622 10.043 1.00 54.31 203 SER A CA 1
ATOM 1593 C C . SER A 1 203 ? -3.434 -26.282 10.663 1.00 54.31 203 SER A C 1
ATOM 1595 O O . SER A 1 203 ? -2.860 -25.837 11.653 1.00 54.31 203 SER A O 1
ATOM 1597 N N . GLY A 1 204 ? -4.392 -25.596 10.044 1.00 51.25 204 GLY A N 1
ATOM 1598 C CA . GLY A 1 204 ? -4.595 -24.149 10.204 1.00 51.25 204 GLY A CA 1
ATOM 1599 C C . GLY A 1 204 ? -5.844 -23.679 10.949 1.00 51.25 204 GLY A C 1
ATOM 1600 O O . GLY A 1 204 ? -6.022 -22.474 11.066 1.00 51.25 204 GLY A O 1
ATOM 1601 N N . THR A 1 205 ? -6.670 -24.552 11.535 1.00 52.44 205 THR A N 1
ATOM 1602 C CA . THR A 1 205 ? -7.765 -24.067 12.405 1.00 52.44 205 THR A CA 1
ATOM 1603 C C . THR A 1 205 ? -7.237 -23.308 13.631 1.00 52.44 205 THR A C 1
ATOM 1605 O O . THR A 1 205 ? -7.862 -22.357 14.080 1.00 52.44 205 THR A O 1
ATOM 1608 N N . LYS A 1 206 ? -6.024 -23.628 14.109 1.00 56.03 206 LYS A N 1
ATOM 1609 C CA . LYS A 1 206 ? -5.432 -22.988 15.295 1.00 56.03 206 LYS A CA 1
ATOM 1610 C C . LYS A 1 206 ? -5.074 -21.507 15.110 1.00 56.03 206 LYS A C 1
ATOM 1612 O O . LYS A 1 206 ? -5.115 -20.778 16.091 1.00 56.03 206 LYS A O 1
ATOM 1617 N N . TYR A 1 207 ? -4.717 -21.050 13.906 1.00 62.31 207 TYR A N 1
ATOM 1618 C CA . TYR A 1 207 ? -4.167 -19.696 13.737 1.00 62.31 207 TYR A CA 1
ATOM 1619 C C . TYR A 1 207 ? -5.255 -18.612 13.779 1.00 62.31 207 TYR A C 1
ATOM 1621 O O . TYR A 1 207 ? -5.111 -17.615 14.478 1.00 62.31 207 TYR A O 1
ATOM 1629 N N . HIS A 1 208 ? -6.399 -18.832 13.126 1.00 66.25 208 HIS A N 1
ATOM 1630 C CA . HIS A 1 208 ? -7.531 -17.899 13.210 1.00 66.25 208 HIS A CA 1
ATOM 1631 C C . HIS A 1 208 ? -8.110 -17.835 14.632 1.00 66.25 208 HIS A C 1
ATOM 1633 O O . HIS A 1 208 ? -8.327 -16.743 15.162 1.00 66.25 208 HIS A O 1
ATOM 1639 N N . ASP A 1 209 ? -8.268 -18.996 15.279 1.00 63.00 209 ASP A N 1
ATOM 1640 C CA . ASP A 1 209 ? -8.779 -19.105 16.649 1.00 63.00 209 ASP A CA 1
ATOM 1641 C C . ASP A 1 209 ? -7.865 -18.426 17.674 1.00 63.00 209 ASP A C 1
ATOM 1643 O O . ASP A 1 209 ? -8.359 -17.810 18.621 1.00 63.00 209 ASP A O 1
ATOM 1647 N N . GLN A 1 210 ? -6.543 -18.488 17.467 1.00 71.00 210 GLN A N 1
ATOM 1648 C CA . GLN A 1 210 ? -5.561 -17.773 18.285 1.00 71.00 210 GLN A CA 1
ATOM 1649 C C . GLN A 1 210 ? -5.769 -16.261 18.232 1.00 71.00 210 GLN A C 1
ATOM 1651 O O . GLN A 1 210 ? -5.529 -15.588 19.232 1.00 71.00 210 GLN A O 1
ATOM 1656 N N . HIS A 1 211 ? -6.194 -15.708 17.093 1.00 79.88 211 HIS A N 1
ATOM 1657 C CA . HIS A 1 211 ? -6.422 -14.271 16.916 1.00 79.88 211 HIS A CA 1
ATOM 1658 C C . HIS A 1 211 ? -7.861 -13.818 17.191 1.00 79.88 211 HIS A C 1
ATOM 1660 O O . HIS A 1 211 ? -8.110 -12.615 17.193 1.00 79.88 211 HIS A O 1
ATOM 1666 N N . GLY A 1 212 ? -8.777 -14.743 17.498 1.00 82.94 212 GLY A N 1
ATOM 1667 C CA . GLY A 1 212 ? -10.151 -14.413 17.887 1.00 82.94 212 GLY A CA 1
ATOM 1668 C C . GLY A 1 212 ? -11.000 -13.832 16.756 1.00 82.94 212 GLY A C 1
ATOM 1669 O O . GLY A 1 212 ? -12.009 -13.186 17.028 1.00 82.94 212 GLY A O 1
ATOM 1670 N N . VAL A 1 213 ? -10.587 -14.024 15.500 1.00 88.31 213 VAL A N 1
ATOM 1671 C CA . VAL A 1 213 ? -11.261 -13.425 14.343 1.00 88.31 213 VAL A CA 1
ATOM 1672 C C . VAL A 1 213 ? -12.491 -14.241 13.969 1.00 88.31 213 VAL A C 1
ATOM 1674 O O . VAL A 1 213 ? -12.401 -15.450 13.767 1.00 88.31 213 VAL A O 1
ATOM 1677 N N . VAL A 1 214 ? -13.633 -13.572 13.823 1.00 89.25 214 VAL A N 1
ATOM 1678 C CA . VAL A 1 214 ? -14.902 -14.183 13.406 1.00 89.25 214 VAL A CA 1
ATOM 1679 C C . VAL A 1 214 ? -15.377 -13.544 12.105 1.00 89.25 214 VAL A C 1
ATOM 1681 O O . VAL A 1 214 ? -15.284 -12.331 11.937 1.00 89.25 214 VAL A O 1
ATOM 1684 N N . VAL A 1 215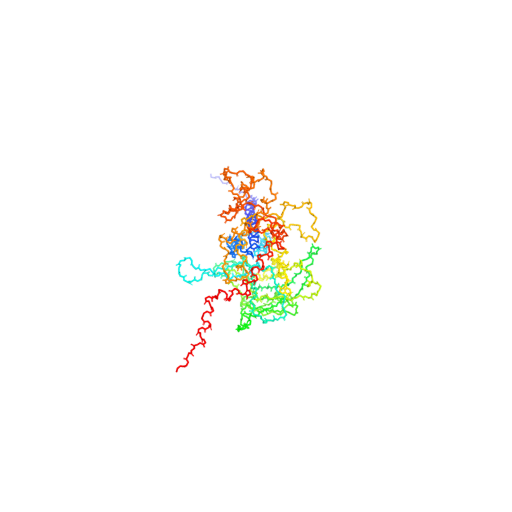 ? -15.904 -14.350 11.180 1.00 88.56 215 VAL A N 1
ATOM 1685 C CA . VAL A 1 215 ? -16.567 -13.859 9.961 1.00 88.56 215 VAL A CA 1
ATOM 1686 C C . VAL A 1 215 ? -18.075 -13.870 10.206 1.00 88.56 215 VAL A C 1
ATOM 1688 O O . VAL A 1 215 ? -18.631 -14.926 10.506 1.00 88.56 215 VAL A O 1
ATOM 1691 N N . ASN A 1 216 ? -18.747 -12.724 10.088 1.00 89.50 216 ASN A N 1
ATOM 1692 C CA . ASN A 1 216 ? -20.204 -12.672 10.241 1.00 89.50 216 ASN A CA 1
ATOM 1693 C C . ASN A 1 216 ? -20.944 -13.074 8.951 1.00 89.50 216 ASN A C 1
ATOM 1695 O O . ASN A 1 216 ? -20.347 -13.236 7.885 1.00 89.50 216 ASN A O 1
ATOM 1699 N N . MET A 1 217 ? -22.273 -13.195 9.027 1.00 85.69 217 MET A N 1
ATOM 1700 C CA . MET A 1 217 ? -23.118 -13.604 7.890 1.00 85.69 217 MET A CA 1
ATOM 1701 C C . MET A 1 217 ? -23.020 -12.662 6.677 1.00 85.69 217 MET A C 1
ATOM 1703 O O . MET A 1 217 ? -23.204 -13.090 5.538 1.00 85.69 217 MET A O 1
ATOM 1707 N N . ASN A 1 218 ? -22.679 -11.394 6.916 1.00 87.38 218 ASN A N 1
ATOM 1708 C CA . ASN A 1 218 ? -22.502 -10.376 5.882 1.00 87.38 218 ASN A CA 1
ATOM 1709 C C . ASN A 1 218 ? -21.085 -10.368 5.286 1.00 87.38 218 ASN A C 1
ATOM 1711 O O . ASN A 1 218 ? -20.799 -9.551 4.413 1.00 87.38 218 ASN A O 1
ATOM 1715 N N . GLY A 1 219 ? -20.191 -11.255 5.735 1.00 87.25 219 GLY A N 1
ATOM 1716 C CA . GLY A 1 219 ? -18.821 -11.317 5.240 1.00 87.25 219 GLY A CA 1
ATOM 1717 C C . GLY A 1 219 ? -17.898 -10.235 5.794 1.00 87.25 219 GLY A C 1
ATOM 1718 O O . GLY A 1 219 ? -16.916 -9.885 5.141 1.00 87.25 219 GLY A O 1
ATOM 1719 N N . LYS A 1 220 ? -18.219 -9.674 6.961 1.00 93.44 220 LYS A N 1
ATOM 1720 C CA . LYS A 1 220 ? -17.344 -8.761 7.705 1.00 93.44 220 LYS A CA 1
ATOM 1721 C C . LYS A 1 220 ? -16.497 -9.563 8.681 1.00 93.44 220 LYS A C 1
ATOM 1723 O O . LYS A 1 220 ? -16.978 -10.548 9.244 1.00 93.44 220 LYS A O 1
ATOM 1728 N N . LEU A 1 221 ? -15.258 -9.132 8.899 1.00 93.62 221 LEU A N 1
ATOM 1729 C CA . LEU A 1 221 ? -14.390 -9.742 9.906 1.00 93.62 221 LEU A CA 1
ATOM 1730 C C . LEU A 1 221 ? -14.446 -8.938 11.186 1.00 93.62 221 LEU A C 1
ATOM 1732 O O . LEU A 1 221 ? -14.326 -7.716 11.150 1.00 93.62 221 LEU A O 1
ATOM 1736 N N . LEU A 1 222 ? -14.600 -9.634 12.299 1.00 94.75 222 LEU A N 1
ATOM 1737 C CA . LEU A 1 222 ? -14.837 -9.045 13.601 1.00 94.75 222 LEU A CA 1
ATOM 1738 C C . LEU A 1 222 ? -13.813 -9.563 14.604 1.00 94.75 222 LEU A C 1
ATOM 1740 O O . LEU A 1 222 ? -13.524 -10.760 14.637 1.00 94.75 222 LEU A O 1
ATOM 1744 N N . ILE A 1 223 ? -13.301 -8.664 15.438 1.00 95.12 223 ILE A N 1
ATOM 1745 C CA . ILE A 1 223 ? -12.465 -8.987 16.597 1.00 95.12 223 ILE A CA 1
ATOM 1746 C C . ILE A 1 223 ? -13.025 -8.218 17.791 1.00 95.12 223 ILE A C 1
ATOM 1748 O O . ILE A 1 223 ? -13.230 -7.006 17.714 1.00 95.12 223 ILE A O 1
ATOM 1752 N N . SER A 1 224 ? -13.261 -8.921 18.898 1.00 94.75 224 SER A N 1
ATOM 1753 C CA . SER A 1 224 ? -13.680 -8.329 20.167 1.00 94.75 224 SER A CA 1
ATOM 1754 C C . SER A 1 224 ? -12.686 -8.711 21.251 1.00 94.75 224 SER A C 1
ATOM 1756 O O . SER A 1 224 ? -12.514 -9.889 21.565 1.00 94.75 224 SER A O 1
ATOM 1758 N N . GLN A 1 225 ? -12.023 -7.703 21.806 1.00 94.50 225 GLN A N 1
ATOM 1759 C CA . GLN A 1 225 ? -11.055 -7.851 22.883 1.00 94.50 225 GLN A CA 1
ATOM 1760 C C . GLN A 1 225 ? -11.569 -7.128 24.121 1.00 94.50 225 GLN A C 1
ATOM 1762 O O . GLN A 1 225 ? -12.132 -6.041 24.013 1.00 94.50 225 GLN A O 1
ATOM 1767 N N . ALA A 1 226 ? -11.385 -7.690 25.304 1.00 92.56 226 ALA A N 1
ATOM 1768 C CA . ALA A 1 226 ? -11.726 -6.999 26.539 1.00 92.56 226 ALA A CA 1
ATOM 1769 C C . ALA A 1 226 ? -10.892 -7.512 27.704 1.00 92.56 226 ALA A C 1
ATOM 1771 O O . ALA A 1 226 ? -10.407 -8.641 27.678 1.00 92.56 226 ALA A O 1
ATOM 1772 N N . SER A 1 227 ? -10.782 -6.691 28.748 1.00 88.94 227 SER A N 1
ATOM 1773 C CA . SER A 1 227 ? -10.115 -7.086 29.988 1.00 88.94 227 SER A CA 1
ATOM 1774 C C . SER A 1 227 ? -10.781 -8.344 30.572 1.00 88.94 227 SER A C 1
ATOM 1776 O O . SER A 1 227 ? -12.017 -8.444 30.509 1.00 88.94 227 SER A O 1
ATOM 1778 N N . PRO A 1 228 ? -10.022 -9.283 31.169 1.00 83.94 228 PRO A N 1
ATOM 1779 C CA . PRO A 1 228 ? -10.582 -10.468 31.823 1.00 83.94 228 PRO A CA 1
ATOM 1780 C C . PRO A 1 228 ? -11.660 -10.123 32.860 1.00 83.94 228 PRO A C 1
ATOM 1782 O O . PRO A 1 228 ? -12.683 -10.796 32.948 1.00 83.94 228 PRO A O 1
ATOM 1785 N N . GLU A 1 229 ? -11.475 -9.012 33.577 1.00 83.88 229 GLU A N 1
ATOM 1786 C CA . GLU A 1 229 ? -12.382 -8.523 34.624 1.00 83.88 229 GLU A CA 1
ATOM 1787 C C . GLU A 1 229 ? -13.684 -7.914 34.069 1.00 83.88 229 GLU A C 1
ATOM 1789 O O . GLU A 1 229 ? -14.681 -7.784 34.779 1.00 83.88 229 GLU A O 1
ATOM 1794 N N . PHE A 1 230 ? -13.704 -7.528 32.790 1.00 83.44 230 PHE A N 1
ATOM 1795 C CA . PHE A 1 230 ? -14.833 -6.831 32.178 1.00 83.44 230 PHE A CA 1
ATOM 1796 C C . PHE A 1 230 ? -15.827 -7.814 31.551 1.00 83.44 230 PHE A C 1
ATOM 1798 O O . PHE A 1 230 ? -15.720 -8.160 30.381 1.00 83.44 230 PHE A O 1
ATOM 1805 N N . THR A 1 231 ? -16.815 -8.293 32.297 1.00 77.19 231 THR A N 1
ATOM 1806 C CA . THR A 1 231 ? -17.751 -9.329 31.808 1.00 77.19 231 THR A CA 1
ATOM 1807 C C . THR A 1 231 ? -18.810 -8.822 30.824 1.00 77.19 231 THR A C 1
ATOM 1809 O O . THR A 1 231 ? -19.393 -9.614 30.084 1.00 77.19 231 THR A O 1
ATOM 1812 N N . ALA A 1 232 ? -19.061 -7.513 30.787 1.00 78.69 232 ALA A N 1
ATOM 1813 C CA . ALA A 1 232 ? -20.025 -6.922 29.870 1.00 78.69 232 ALA A CA 1
ATOM 1814 C C . ALA A 1 232 ? -19.509 -6.941 28.417 1.00 78.69 232 ALA A C 1
ATOM 1816 O O . ALA A 1 232 ? -18.311 -6.944 28.156 1.00 78.69 232 ALA A O 1
ATOM 1817 N N . SER A 1 233 ? -20.430 -6.952 27.454 1.00 82.06 233 SER A N 1
ATOM 1818 C CA . SER A 1 233 ? -20.112 -6.829 26.023 1.00 82.06 233 SER A CA 1
ATOM 1819 C C . SER A 1 233 ? -20.913 -5.665 25.454 1.00 82.06 233 SER A C 1
ATOM 1821 O O . SER A 1 233 ? -21.969 -5.852 24.849 1.00 82.06 233 SER A O 1
ATOM 1823 N N . ILE A 1 234 ? -20.502 -4.444 25.800 1.00 88.25 234 ILE A N 1
ATOM 1824 C CA . ILE A 1 234 ? -21.256 -3.230 25.474 1.00 88.25 234 ILE A CA 1
ATOM 1825 C C . ILE A 1 234 ? -21.120 -2.959 23.980 1.00 88.25 234 ILE A C 1
ATOM 1827 O O . ILE A 1 234 ? -22.124 -2.747 23.298 1.00 88.25 234 ILE A O 1
ATOM 1831 N N . LEU A 1 235 ? -19.892 -3.004 23.463 1.00 89.69 235 LEU A N 1
ATOM 1832 C CA . LEU A 1 235 ? -19.618 -2.681 22.067 1.00 89.69 235 LEU A CA 1
ATOM 1833 C C . LEU A 1 235 ? -20.245 -3.710 21.125 1.00 89.69 235 LEU A C 1
ATOM 1835 O O . LEU A 1 235 ? -20.943 -3.317 20.194 1.00 89.69 235 LEU A O 1
ATOM 1839 N N . SER A 1 236 ? -20.083 -5.012 21.379 1.00 84.62 236 SER A N 1
ATOM 1840 C CA . SER A 1 236 ? -20.671 -6.042 20.504 1.00 84.62 236 SER A CA 1
ATOM 1841 C C . SER A 1 236 ? -22.198 -5.933 20.412 1.00 84.62 236 SER A C 1
ATOM 1843 O O . SER A 1 236 ? -22.753 -5.993 19.313 1.00 84.62 236 SER A O 1
ATOM 1845 N N . LYS A 1 237 ? -22.873 -5.659 21.540 1.00 87.19 237 LYS A N 1
ATOM 1846 C CA . LYS A 1 237 ? -24.320 -5.404 21.589 1.00 87.19 237 LYS A CA 1
ATOM 1847 C C . LYS A 1 237 ? -24.713 -4.142 20.827 1.00 87.19 237 LYS A C 1
ATOM 1849 O O . LYS A 1 237 ? -25.689 -4.180 20.087 1.00 87.19 237 LYS A O 1
ATOM 1854 N N . GLN A 1 238 ? -23.955 -3.048 20.958 1.00 88.75 238 GLN A N 1
ATOM 1855 C CA . GLN A 1 238 ? -24.208 -1.816 20.197 1.00 88.75 238 GLN A CA 1
ATOM 1856 C C . GLN A 1 238 ? -24.097 -2.026 18.683 1.00 88.75 238 GLN A C 1
ATOM 1858 O O . GLN A 1 238 ? -24.830 -1.396 17.927 1.00 88.75 238 GLN A O 1
ATOM 1863 N N . TYR A 1 239 ? -23.186 -2.894 18.242 1.00 85.94 239 TYR A N 1
ATOM 1864 C CA . TYR A 1 239 ? -23.032 -3.234 16.828 1.00 85.94 239 TYR A CA 1
ATOM 1865 C C . TYR A 1 239 ? -23.983 -4.343 16.356 1.00 85.94 239 TYR A C 1
ATOM 1867 O O . TYR A 1 239 ? -24.056 -4.582 15.153 1.00 85.94 239 TYR A O 1
ATOM 1875 N N . GLY A 1 240 ? -24.722 -4.991 17.263 1.00 86.19 240 GLY A N 1
ATOM 1876 C CA . GLY A 1 240 ? -25.620 -6.101 16.937 1.00 86.19 240 GLY A CA 1
ATOM 1877 C C . GLY A 1 240 ? -24.888 -7.348 16.434 1.00 86.19 240 GLY A C 1
ATOM 1878 O O . GLY A 1 240 ? -25.451 -8.116 15.659 1.00 86.19 240 GLY A O 1
ATOM 1879 N N . GLU A 1 241 ? -23.628 -7.540 16.831 1.00 87.25 241 GLU A N 1
ATOM 1880 C CA . GLU A 1 241 ? -22.777 -8.623 16.335 1.00 87.25 241 GLU A CA 1
ATOM 1881 C C . GLU A 1 241 ? -22.503 -9.653 17.440 1.00 87.25 241 GLU A C 1
ATOM 1883 O O . GLU A 1 241 ? -22.125 -9.306 18.561 1.00 87.25 241 GLU A O 1
ATOM 1888 N N . ASN A 1 242 ? -22.624 -10.939 17.107 1.00 80.19 242 ASN A N 1
ATOM 1889 C CA . ASN A 1 242 ? -22.236 -12.030 18.000 1.00 80.19 242 ASN A CA 1
ATOM 1890 C C . ASN A 1 242 ? -20.766 -12.384 17.768 1.00 80.19 242 ASN A C 1
ATOM 1892 O O . ASN A 1 242 ? -20.415 -13.034 16.784 1.00 80.19 242 ASN A O 1
ATOM 1896 N N . VAL A 1 243 ? -19.907 -11.950 18.686 1.00 83.25 243 VAL A N 1
ATOM 1897 C CA . VAL A 1 243 ? -18.452 -12.129 18.614 1.00 83.25 243 VAL A CA 1
ATOM 1898 C C . VAL A 1 243 ? -17.926 -12.882 19.821 1.00 83.25 243 VAL A C 1
ATOM 1900 O O . VAL A 1 243 ? -18.364 -12.672 20.951 1.00 83.25 243 VAL A O 1
ATOM 1903 N N . LYS A 1 244 ? -16.928 -13.734 19.575 1.00 85.81 244 LYS A N 1
ATOM 1904 C CA . LYS A 1 244 ? -16.121 -14.335 20.632 1.00 85.81 244 LYS A CA 1
ATOM 1905 C C . LYS A 1 244 ? -15.252 -13.245 21.254 1.00 85.81 244 LYS A C 1
ATOM 1907 O O . LYS A 1 244 ? -14.489 -12.591 20.548 1.00 85.81 244 LYS A O 1
ATOM 1912 N N . LYS A 1 245 ? -15.357 -13.081 22.569 1.00 88.25 245 LYS A N 1
ATOM 1913 C CA . LYS A 1 245 ? -14.467 -12.212 23.336 1.00 88.25 245 LYS A CA 1
ATOM 1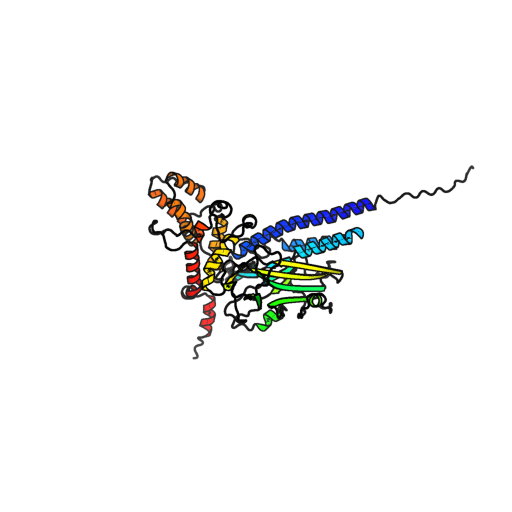914 C C . LYS A 1 245 ? -13.113 -12.899 23.542 1.00 88.25 245 LYS A C 1
ATOM 1916 O O . LYS A 1 245 ? -13.068 -14.067 23.933 1.00 88.25 245 LYS A O 1
ATOM 1921 N N . THR A 1 246 ? -12.027 -12.168 23.316 1.00 91.19 246 THR A N 1
ATOM 1922 C CA . THR A 1 246 ? -10.657 -12.566 23.674 1.00 91.19 246 THR A CA 1
ATOM 1923 C C . THR A 1 246 ? -9.999 -11.528 24.579 1.00 91.19 246 THR A C 1
ATOM 1925 O O . THR A 1 246 ? -10.530 -10.433 24.765 1.00 91.19 246 THR A O 1
ATOM 1928 N N . ASP A 1 247 ? -8.823 -11.848 25.113 1.00 92.06 247 ASP A N 1
ATOM 1929 C CA . ASP A 1 247 ? -7.996 -10.868 25.818 1.00 92.06 247 ASP A CA 1
ATOM 1930 C C . ASP A 1 247 ? -7.411 -9.832 24.846 1.00 92.06 247 ASP A C 1
ATOM 1932 O O . ASP A 1 247 ? -7.374 -10.042 23.623 1.00 92.06 247 ASP A O 1
ATOM 1936 N N . PHE A 1 248 ? -6.959 -8.701 25.392 1.00 92.94 248 PHE A N 1
ATOM 1937 C CA . PHE A 1 248 ? -6.236 -7.693 24.622 1.00 92.94 248 PHE A CA 1
ATOM 1938 C C . PHE A 1 248 ? -4.930 -8.252 24.073 1.00 92.94 248 PHE A C 1
ATOM 1940 O O . PHE A 1 248 ? -4.203 -8.973 24.757 1.00 92.94 248 PHE A O 1
ATOM 1947 N N . LYS A 1 249 ? -4.617 -7.877 22.834 1.00 92.38 249 LYS A N 1
ATOM 1948 C CA . LYS A 1 249 ? -3.342 -8.212 22.205 1.00 92.38 249 LYS A CA 1
ATOM 1949 C C . LYS A 1 249 ? -2.491 -6.968 22.058 1.00 92.38 249 LYS A C 1
ATOM 1951 O O . LYS A 1 249 ? -2.950 -5.966 21.510 1.00 92.38 249 LYS A O 1
ATOM 1956 N N . TYR A 1 250 ? -1.238 -7.069 22.479 1.00 90.81 250 TYR A N 1
ATOM 1957 C CA . TYR A 1 250 ? -0.245 -6.022 22.305 1.00 90.81 250 TYR A CA 1
ATOM 1958 C C . TYR A 1 250 ? 0.887 -6.545 21.424 1.00 90.81 250 TYR A C 1
ATOM 1960 O O . TYR A 1 250 ? 1.438 -7.612 21.677 1.00 90.81 250 TYR A O 1
ATOM 1968 N N . GLU A 1 251 ? 1.223 -5.803 20.372 1.00 85.81 251 GLU A N 1
ATOM 1969 C CA . GLU A 1 251 ? 2.416 -6.053 19.560 1.00 85.81 251 GLU A CA 1
ATOM 1970 C C . GLU A 1 251 ? 3.264 -4.788 19.550 1.00 85.81 251 GLU A C 1
ATOM 1972 O O . GLU A 1 251 ? 2.748 -3.682 19.369 1.00 85.81 251 GLU A O 1
ATOM 1977 N N . HIS A 1 252 ? 4.567 -4.948 19.790 1.00 82.62 252 HIS A N 1
ATOM 1978 C CA . HIS A 1 252 ? 5.493 -3.829 19.984 1.00 82.62 252 HIS A CA 1
ATOM 1979 C C . HIS A 1 252 ? 4.984 -2.826 21.046 1.00 82.62 252 HIS A C 1
ATOM 1981 O O . HIS A 1 252 ? 5.057 -1.611 20.863 1.00 82.62 252 HIS A O 1
ATOM 1987 N N . GLY A 1 253 ? 4.395 -3.342 22.134 1.00 87.00 253 GLY A N 1
ATOM 1988 C CA . GLY A 1 253 ? 3.863 -2.547 23.247 1.00 87.00 253 GLY A CA 1
ATOM 1989 C C . GLY A 1 253 ? 2.614 -1.719 22.923 1.00 87.00 253 GLY A C 1
ATOM 1990 O O . GLY A 1 253 ? 2.286 -0.812 23.683 1.00 87.00 253 GLY A O 1
ATOM 1991 N N . THR A 1 254 ? 1.926 -1.983 21.806 1.00 90.56 254 THR A N 1
ATOM 1992 C CA . THR A 1 254 ? 0.749 -1.222 21.346 1.00 90.56 254 THR A CA 1
ATOM 1993 C C . THR A 1 254 ? -0.459 -2.134 21.153 1.00 90.56 254 THR A C 1
ATOM 1995 O O . THR A 1 254 ? -0.310 -3.230 20.611 1.00 90.56 254 THR A O 1
ATOM 1998 N N . LEU A 1 255 ? -1.658 -1.679 21.541 1.00 94.44 255 LEU A N 1
ATOM 1999 C CA . LEU A 1 255 ? -2.904 -2.424 21.328 1.00 94.44 255 LEU A CA 1
ATOM 2000 C C . LEU A 1 255 ? -3.107 -2.719 19.837 1.00 94.44 255 LEU A C 1
ATOM 2002 O O . LEU A 1 255 ? -3.071 -1.807 19.002 1.00 94.44 255 LEU A O 1
ATOM 2006 N N . CYS A 1 256 ? -3.357 -3.985 19.509 1.00 94.56 256 CYS A N 1
ATOM 2007 C CA . CYS A 1 256 ? -3.486 -4.427 18.131 1.00 94.56 256 CYS A CA 1
ATOM 2008 C C . CYS A 1 256 ? -4.592 -5.466 17.903 1.00 94.56 256 CYS A C 1
ATOM 2010 O O . CYS A 1 256 ? -4.939 -6.283 18.760 1.00 94.56 256 CYS A O 1
ATOM 2012 N N . ALA A 1 257 ? -5.112 -5.457 16.680 1.00 95.62 257 ALA A N 1
ATOM 2013 C CA . ALA A 1 257 ? -6.010 -6.468 16.146 1.00 95.62 257 ALA A CA 1
ATOM 2014 C C . ALA A 1 257 ? -5.408 -7.039 14.859 1.00 95.62 257 ALA A C 1
ATOM 2016 O O . ALA A 1 257 ? -4.980 -6.292 13.980 1.00 95.62 257 ALA A O 1
ATOM 2017 N N . ILE A 1 258 ? -5.349 -8.366 14.757 1.00 93.88 258 ILE A N 1
ATOM 2018 C CA . ILE A 1 258 ? -4.660 -9.064 13.667 1.00 93.88 258 ILE A CA 1
ATOM 2019 C C . ILE A 1 258 ? -5.678 -9.899 12.909 1.00 93.88 258 ILE A C 1
ATOM 2021 O O . ILE A 1 258 ? -6.335 -10.762 13.487 1.00 93.88 258 ILE A O 1
ATOM 2025 N N . PHE A 1 259 ? -5.761 -9.653 11.609 1.00 92.31 259 PHE A N 1
ATOM 2026 C CA . PHE A 1 259 ? -6.616 -10.346 10.664 1.00 92.31 259 PHE A CA 1
ATOM 2027 C C . PHE A 1 259 ? -5.730 -11.184 9.726 1.00 92.31 259 PHE A C 1
ATOM 2029 O O . PHE A 1 259 ? -5.185 -10.651 8.754 1.00 92.31 259 PHE A O 1
ATOM 2036 N N . PRO A 1 260 ? -5.517 -12.474 10.034 1.00 87.69 260 PRO A N 1
ATOM 2037 C CA . PRO A 1 260 ? -4.573 -13.309 9.302 1.00 87.69 260 PRO A CA 1
ATOM 2038 C C . PRO A 1 260 ? -5.143 -13.838 7.980 1.00 87.69 260 PRO A C 1
ATOM 2040 O O . PRO A 1 260 ? -6.324 -14.173 7.901 1.00 87.69 260 PRO A O 1
ATOM 2043 N N . GLU A 1 261 ? -4.271 -13.974 6.975 1.00 83.56 261 GLU A N 1
ATOM 2044 C CA . GLU A 1 261 ? -4.538 -14.649 5.690 1.00 83.56 261 GLU A CA 1
ATOM 2045 C C . GLU A 1 261 ? -5.855 -14.215 5.005 1.00 83.56 261 GLU A C 1
ATOM 2047 O O . GLU A 1 261 ? -6.733 -15.026 4.692 1.00 83.56 261 GLU A O 1
ATOM 2052 N N . LEU A 1 262 ? -5.984 -12.912 4.743 1.00 85.69 262 LEU A N 1
ATOM 2053 C CA . LEU A 1 262 ? -7.190 -12.286 4.200 1.00 85.69 262 LEU A CA 1
ATOM 2054 C C . LEU A 1 262 ? -7.415 -12.547 2.706 1.00 85.69 262 LEU A C 1
ATOM 2056 O O . LEU A 1 262 ? -6.658 -12.083 1.848 1.00 85.69 262 LEU A O 1
ATOM 2060 N N . GLY A 1 263 ? -8.530 -13.201 2.388 1.00 85.62 263 GLY A N 1
ATOM 2061 C CA . GLY A 1 263 ? -9.079 -13.305 1.037 1.00 85.62 263 GLY A CA 1
ATOM 2062 C C . GLY A 1 263 ? -10.313 -12.421 0.832 1.00 85.62 263 GLY A C 1
ATOM 2063 O O . GLY A 1 263 ? -10.909 -11.910 1.782 1.00 85.62 263 GLY A O 1
ATOM 2064 N N . VAL A 1 264 ? -10.722 -12.265 -0.431 1.00 87.12 264 VAL A N 1
ATOM 2065 C CA . VAL A 1 264 ? -11.886 -11.453 -0.820 1.00 87.12 264 VAL A CA 1
ATOM 2066 C C . VAL A 1 264 ? -12.785 -12.189 -1.817 1.00 87.12 264 VAL A C 1
ATOM 2068 O O . VAL A 1 264 ? -12.307 -12.906 -2.699 1.00 87.12 264 VAL A O 1
ATOM 2071 N N . THR A 1 265 ? -14.091 -11.960 -1.712 1.00 85.75 265 THR A N 1
ATOM 2072 C CA . THR A 1 265 ? -15.117 -12.338 -2.700 1.00 85.75 265 THR A CA 1
ATOM 2073 C C . THR A 1 265 ? -15.933 -11.102 -3.054 1.00 85.75 265 THR A C 1
ATOM 2075 O O . THR A 1 265 ? -16.183 -10.279 -2.181 1.00 85.75 265 THR A O 1
ATOM 2078 N N . LEU A 1 266 ? -16.352 -10.956 -4.311 1.00 84.69 266 LEU A N 1
ATOM 2079 C CA . LEU A 1 266 ? -17.123 -9.798 -4.779 1.00 84.69 266 LEU A CA 1
ATOM 2080 C C . LEU A 1 266 ? -18.605 -10.141 -4.950 1.00 84.69 266 LEU A C 1
ATOM 2082 O O . LEU A 1 266 ? -18.931 -11.204 -5.488 1.00 84.69 266 LEU A O 1
ATOM 2086 N N . ASN A 1 267 ? -19.481 -9.215 -4.549 1.00 76.56 267 ASN A N 1
ATOM 2087 C CA . ASN A 1 267 ? -20.936 -9.362 -4.657 1.00 76.56 267 ASN A CA 1
ATOM 2088 C C . ASN A 1 267 ? -21.419 -9.237 -6.113 1.00 76.56 267 ASN A C 1
ATOM 2090 O O . ASN A 1 267 ? -22.289 -9.988 -6.546 1.00 76.56 267 ASN A O 1
ATOM 2094 N N . SER A 1 268 ? -20.852 -8.296 -6.876 1.00 68.62 268 SER A N 1
ATOM 2095 C CA . SER A 1 268 ? -21.298 -7.963 -8.234 1.00 68.62 268 SER A CA 1
ATOM 2096 C C . SER A 1 268 ? -20.510 -8.709 -9.311 1.00 68.62 268 SER A C 1
ATOM 2098 O O . SER A 1 268 ? -19.287 -8.833 -9.239 1.00 68.62 268 SER A O 1
ATOM 2100 N N . MET A 1 269 ? -21.218 -9.176 -10.346 1.00 57.81 269 MET A N 1
ATOM 2101 C CA . MET A 1 269 ? -20.645 -9.703 -11.595 1.00 57.81 269 MET A CA 1
ATOM 2102 C C . MET A 1 269 ? -20.209 -8.588 -12.565 1.00 57.81 269 MET A C 1
ATOM 2104 O O . MET A 1 269 ? -19.404 -8.849 -13.454 1.00 57.81 269 MET A O 1
ATOM 2108 N N . ILE A 1 270 ? -20.729 -7.364 -12.412 1.00 56.09 270 ILE A N 1
ATOM 2109 C CA . ILE A 1 270 ? -20.447 -6.215 -13.296 1.00 56.09 270 ILE A CA 1
ATOM 2110 C C . ILE A 1 270 ? -19.109 -5.571 -12.916 1.00 56.09 270 ILE A C 1
ATOM 2112 O O . ILE A 1 270 ? -18.275 -5.327 -13.787 1.00 56.09 270 ILE A O 1
ATOM 2116 N N . ASP A 1 271 ? -18.834 -5.449 -11.613 1.00 55.91 271 ASP A N 1
ATOM 2117 C CA . ASP A 1 271 ? -17.533 -5.003 -11.087 1.00 55.91 271 ASP A CA 1
ATOM 2118 C C . ASP A 1 271 ? -16.382 -5.947 -11.486 1.00 55.91 271 ASP A C 1
ATOM 2120 O O . ASP A 1 271 ? -15.215 -5.564 -11.460 1.00 55.91 271 ASP A O 1
ATOM 2124 N N . ARG A 1 272 ? -16.701 -7.176 -11.928 1.00 53.38 272 ARG A N 1
ATOM 2125 C CA . ARG A 1 272 ? -15.718 -8.149 -12.430 1.00 53.38 272 ARG A CA 1
ATOM 2126 C C . ARG A 1 272 ? -15.088 -7.772 -13.768 1.00 53.38 272 ARG A C 1
ATOM 2128 O O . ARG A 1 272 ? -14.074 -8.359 -14.139 1.00 53.38 272 ARG A O 1
ATOM 2135 N N . ARG A 1 273 ? -15.710 -6.851 -14.510 1.00 58.00 273 ARG A N 1
ATOM 2136 C CA . ARG A 1 273 ? -15.292 -6.455 -15.865 1.00 58.00 273 ARG A CA 1
ATOM 2137 C C . ARG A 1 273 ? -14.565 -5.107 -15.898 1.00 58.00 273 ARG A C 1
ATOM 2139 O O . ARG A 1 273 ? -13.851 -4.845 -16.857 1.00 58.00 273 ARG A O 1
ATOM 2146 N N . GLN A 1 274 ? -14.703 -4.281 -14.858 1.00 69.19 274 GLN A N 1
ATOM 2147 C CA . GLN A 1 274 ? -14.039 -2.978 -14.745 1.00 69.19 274 GLN A CA 1
ATOM 2148 C C . GLN A 1 274 ? -12.713 -3.101 -13.981 1.00 69.19 274 GLN A C 1
ATOM 2150 O O . GLN A 1 274 ? -12.683 -3.058 -12.750 1.00 69.19 274 GLN A O 1
ATOM 2155 N N . LEU A 1 275 ? -11.608 -3.228 -14.723 1.00 70.25 275 LEU A N 1
ATOM 2156 C CA . LEU A 1 275 ? -10.247 -3.399 -14.186 1.00 70.25 275 LEU A CA 1
ATOM 2157 C C . LEU A 1 275 ? -9.732 -2.186 -13.382 1.00 70.25 275 LEU A C 1
ATOM 2159 O O . LEU A 1 275 ? -8.790 -2.315 -12.606 1.00 70.25 275 LEU A O 1
ATOM 2163 N N . SER A 1 276 ? -10.349 -1.015 -13.530 1.00 74.12 276 SER A N 1
ATOM 2164 C CA . SER A 1 276 ? -9.971 0.211 -12.820 1.00 74.12 276 SER A CA 1
ATOM 2165 C C . SER A 1 276 ? -10.644 0.374 -11.450 1.00 74.12 276 SER A C 1
ATOM 2167 O O . SER A 1 276 ? -10.277 1.283 -10.705 1.00 74.12 276 SER A O 1
ATOM 2169 N N . THR A 1 277 ? -11.594 -0.497 -11.078 1.00 83.25 277 THR A N 1
ATOM 2170 C CA . THR A 1 277 ? -12.346 -0.346 -9.821 1.00 83.25 277 THR A CA 1
ATOM 2171 C C . THR A 1 277 ? -11.432 -0.452 -8.604 1.00 83.25 277 THR A C 1
ATOM 2173 O O . THR A 1 277 ? -10.805 -1.489 -8.377 1.00 83.25 277 THR A O 1
ATOM 2176 N N . ARG A 1 278 ? -11.407 0.601 -7.782 1.00 86.50 278 ARG A N 1
ATOM 2177 C CA . ARG A 1 278 ? -10.628 0.660 -6.543 1.00 86.50 278 ARG A CA 1
ATOM 2178 C C . ARG A 1 278 ? -11.426 0.128 -5.362 1.00 86.50 278 ARG A C 1
ATOM 2180 O O . ARG A 1 278 ? -12.598 0.459 -5.176 1.00 86.50 278 ARG A O 1
ATOM 2187 N N . TYR A 1 279 ? -10.756 -0.658 -4.533 1.00 89.56 279 TYR A N 1
ATOM 2188 C CA . TYR A 1 279 ? -11.303 -1.212 -3.304 1.00 89.56 279 TYR A CA 1
ATOM 2189 C C . TYR A 1 279 ? -10.435 -0.811 -2.119 1.00 89.56 279 TYR A C 1
ATOM 2191 O O . TYR A 1 279 ? -9.241 -0.553 -2.266 1.00 89.56 279 TYR A O 1
ATOM 2199 N N . ALA A 1 280 ? -11.036 -0.795 -0.937 1.00 92.50 280 ALA A N 1
ATOM 2200 C CA . ALA A 1 280 ? -10.327 -0.658 0.324 1.00 92.50 280 ALA A CA 1
ATOM 2201 C C . ALA A 1 280 ? -10.990 -1.533 1.390 1.00 92.50 280 ALA A C 1
ATOM 2203 O O . ALA A 1 280 ? -12.147 -1.946 1.260 1.00 92.50 280 ALA A O 1
ATOM 2204 N N . ILE A 1 281 ? -10.258 -1.797 2.466 1.00 94.31 281 ILE A N 1
ATOM 2205 C CA . ILE A 1 281 ? -10.833 -2.327 3.695 1.00 94.31 281 ILE A CA 1
ATOM 2206 C C . ILE A 1 281 ? -11.170 -1.139 4.586 1.00 94.31 281 ILE A C 1
ATOM 2208 O O . ILE A 1 281 ? -10.287 -0.398 5.014 1.00 94.31 281 ILE A O 1
ATOM 2212 N N . GLN A 1 282 ? -12.457 -0.974 4.865 1.00 95.44 282 GLN A N 1
ATOM 2213 C CA . GLN A 1 282 ? -12.932 -0.085 5.909 1.00 95.44 282 GLN A CA 1
ATOM 2214 C C . GLN A 1 282 ? -12.823 -0.790 7.253 1.00 95.44 282 GLN A C 1
ATOM 2216 O O . GLN A 1 282 ? -13.348 -1.891 7.423 1.00 95.44 282 GLN A O 1
ATOM 2221 N N . MET A 1 283 ? -12.149 -0.145 8.195 1.00 96.81 283 MET A N 1
ATOM 2222 C CA . MET A 1 283 ? -11.982 -0.616 9.556 1.00 96.81 283 MET A CA 1
ATOM 2223 C C . MET A 1 283 ? -12.742 0.298 10.504 1.00 96.81 283 MET A C 1
ATOM 2225 O O . MET A 1 283 ? -12.351 1.446 10.714 1.00 96.81 283 MET A O 1
ATOM 2229 N N . ASP A 1 284 ? -13.805 -0.231 11.095 1.00 96.44 284 ASP A N 1
ATOM 2230 C CA . ASP A 1 284 ? -14.502 0.432 12.187 1.00 96.44 284 ASP A CA 1
ATOM 2231 C C . ASP A 1 284 ? -13.865 -0.019 13.506 1.00 96.44 284 ASP A C 1
ATOM 2233 O O . ASP A 1 284 ? -13.826 -1.215 13.811 1.00 96.44 284 ASP A O 1
ATOM 2237 N N . VAL A 1 285 ? -13.351 0.935 14.277 1.00 97.62 285 VAL A N 1
ATOM 2238 C CA . VAL A 1 285 ? -12.711 0.712 15.577 1.00 97.62 285 VAL A CA 1
ATOM 2239 C C . VAL A 1 285 ? -13.555 1.377 16.651 1.00 97.62 285 VAL A C 1
ATOM 2241 O O . VAL A 1 285 ? -13.917 2.548 16.530 1.00 97.62 285 VAL A O 1
ATOM 2244 N N . ALA A 1 286 ? -13.858 0.645 17.717 1.00 97.19 286 ALA A N 1
ATOM 2245 C CA . ALA A 1 286 ? -14.500 1.193 18.900 1.00 97.19 286 ALA A CA 1
ATOM 2246 C C . ALA A 1 286 ? -13.748 0.776 20.161 1.00 97.19 286 ALA A C 1
ATOM 2248 O O . ALA A 1 286 ? -13.432 -0.399 20.329 1.00 97.19 286 ALA A O 1
ATOM 2249 N N . LEU A 1 287 ? -13.490 1.731 21.050 1.00 96.25 287 LEU A N 1
ATOM 2250 C CA . LEU A 1 287 ? -12.804 1.514 22.319 1.00 96.25 287 LEU A CA 1
ATOM 2251 C C . LEU A 1 287 ? -13.664 2.049 23.456 1.00 96.25 287 LEU A C 1
ATOM 2253 O O . LEU A 1 287 ? -14.154 3.174 23.393 1.00 96.25 287 LEU A O 1
ATOM 2257 N N . ASN A 1 288 ? -13.812 1.254 24.506 1.00 94.19 288 ASN A N 1
ATOM 2258 C CA . ASN A 1 288 ? -14.423 1.657 25.759 1.00 94.19 288 ASN A CA 1
ATOM 2259 C C . ASN A 1 288 ? -13.316 1.894 26.790 1.00 94.19 288 ASN A C 1
ATOM 2261 O O . ASN A 1 288 ? -12.569 0.978 27.145 1.00 94.19 288 ASN A O 1
ATOM 2265 N N . ILE A 1 289 ? -13.211 3.131 27.261 1.00 90.31 289 ILE A N 1
ATOM 2266 C CA . ILE A 1 289 ? -12.160 3.595 28.159 1.00 90.31 289 ILE A CA 1
ATOM 2267 C C . ILE A 1 289 ? -12.767 3.816 29.538 1.00 90.31 289 ILE A C 1
ATOM 2269 O O . ILE A 1 289 ? -13.540 4.754 29.756 1.00 90.31 289 ILE A O 1
ATOM 2273 N N . GLY A 1 290 ? -12.425 2.928 30.472 1.00 83.50 290 GLY A N 1
ATOM 2274 C CA . GLY A 1 290 ? -12.860 2.983 31.866 1.00 83.50 290 GLY A CA 1
ATOM 2275 C C . GLY A 1 290 ? -14.377 3.075 32.078 1.00 83.50 290 GLY A C 1
ATOM 2276 O O . GLY A 1 290 ? -14.777 3.600 33.112 1.00 83.50 290 GLY A O 1
ATOM 2277 N N . ASN A 1 291 ? -15.209 2.639 31.117 1.00 83.88 291 ASN A N 1
ATOM 2278 C CA . ASN A 1 291 ? -16.668 2.857 31.084 1.00 83.88 291 ASN A CA 1
ATOM 2279 C C . ASN A 1 291 ? -17.106 4.330 31.143 1.00 83.88 291 ASN A C 1
ATOM 2281 O O . ASN A 1 291 ? -18.246 4.622 31.495 1.00 83.88 291 ASN A O 1
ATOM 2285 N N . LYS A 1 292 ? -16.209 5.263 30.812 1.00 84.81 292 LYS A N 1
ATOM 2286 C CA . LYS A 1 292 ? -16.465 6.711 30.853 1.00 84.81 292 LYS A CA 1
ATOM 2287 C C . LYS A 1 292 ? -16.538 7.326 29.465 1.00 84.81 292 LYS A C 1
ATOM 2289 O O . LYS A 1 292 ? -17.315 8.247 29.248 1.00 84.81 292 LYS A O 1
ATOM 2294 N N . LEU A 1 293 ? -15.725 6.821 28.541 1.00 90.31 293 LEU A N 1
ATOM 2295 C CA . LEU A 1 293 ? -15.613 7.346 27.187 1.00 90.31 293 LEU A CA 1
ATOM 2296 C C . LEU A 1 293 ? -15.645 6.190 26.188 1.00 90.31 293 LEU A C 1
ATOM 2298 O O . LEU A 1 293 ? -14.855 5.251 26.297 1.00 90.31 293 LEU A O 1
ATOM 2302 N N . ILE A 1 294 ? -16.549 6.271 25.212 1.00 94.25 294 ILE A N 1
ATOM 2303 C CA . ILE A 1 294 ? -16.583 5.361 24.067 1.00 94.25 294 ILE A CA 1
ATOM 2304 C C . ILE A 1 294 ? -16.075 6.130 22.855 1.00 94.25 294 ILE A C 1
ATOM 2306 O O . ILE A 1 294 ? -16.762 7.012 22.351 1.00 94.25 294 ILE A O 1
ATOM 2310 N N . VAL A 1 295 ? -14.892 5.764 22.377 1.00 95.81 295 VAL A N 1
ATOM 2311 C CA . VAL A 1 295 ? -14.306 6.330 21.162 1.00 95.81 295 VAL A CA 1
ATOM 2312 C C . VAL A 1 295 ? -14.681 5.437 19.991 1.00 95.81 295 VAL A C 1
ATOM 2314 O O . VAL A 1 295 ? -14.443 4.231 20.044 1.00 95.81 295 VAL A O 1
ATOM 2317 N N . LYS A 1 296 ? -15.251 6.012 18.930 1.00 96.56 296 LYS A N 1
ATOM 2318 C CA . LYS A 1 296 ? -15.522 5.315 17.664 1.00 96.56 296 LYS A CA 1
ATOM 2319 C C . LYS A 1 296 ? -14.781 6.018 16.538 1.00 96.56 296 LYS A C 1
ATOM 2321 O O . LYS A 1 296 ? -14.729 7.245 16.500 1.00 96.56 296 LYS A O 1
ATOM 2326 N N . HIS A 1 297 ? -14.211 5.247 15.625 1.00 96.81 297 HIS A N 1
ATOM 2327 C CA . HIS A 1 297 ? -13.528 5.787 14.461 1.00 96.81 297 HIS A CA 1
ATOM 2328 C C . HIS A 1 297 ? -13.602 4.835 13.276 1.00 96.81 297 HIS A C 1
ATOM 2330 O O . HIS A 1 297 ? -13.740 3.624 13.448 1.00 96.81 297 HIS A O 1
ATOM 2336 N N . VAL A 1 298 ? -13.471 5.391 12.075 1.00 95.12 298 VAL A N 1
ATOM 2337 C CA . VAL A 1 298 ? -13.453 4.632 10.828 1.00 95.12 298 VAL A CA 1
ATOM 2338 C C . VAL A 1 298 ? -12.214 5.027 10.043 1.00 95.12 298 VAL A C 1
ATOM 2340 O O . VAL A 1 298 ? -12.066 6.189 9.674 1.00 95.12 298 VAL A O 1
ATOM 2343 N N . VAL A 1 299 ? -11.350 4.057 9.753 1.00 94.19 299 VAL A N 1
ATOM 2344 C CA . VAL A 1 299 ? -10.159 4.252 8.913 1.00 94.19 299 VAL A CA 1
ATOM 2345 C C . VAL A 1 299 ? -10.219 3.357 7.679 1.00 94.19 299 VAL A C 1
ATOM 2347 O O . VAL A 1 299 ? -10.869 2.311 7.683 1.00 94.19 299 VAL A O 1
ATOM 2350 N N . LEU A 1 300 ? -9.549 3.768 6.605 1.00 92.62 300 LEU A N 1
ATOM 2351 C CA . LEU A 1 300 ? -9.445 2.997 5.368 1.00 92.62 300 LEU A CA 1
ATOM 2352 C C . LEU A 1 300 ? -8.027 2.467 5.186 1.00 92.62 300 LEU A C 1
ATOM 2354 O O . LEU A 1 300 ? -7.054 3.169 5.463 1.00 92.62 300 LEU A O 1
ATOM 2358 N N . SER A 1 301 ? -7.910 1.246 4.668 1.00 92.00 301 SER A N 1
ATOM 2359 C CA . SER A 1 301 ? -6.644 0.770 4.119 1.00 92.00 301 SER A CA 1
ATOM 2360 C C . SER A 1 301 ? -6.266 1.570 2.870 1.00 92.00 301 SER A C 1
ATOM 2362 O O . SER A 1 301 ? -7.120 2.185 2.227 1.00 92.00 301 SER A O 1
ATOM 2364 N N . HIS A 1 302 ? -5.001 1.467 2.453 1.00 87.88 302 HIS A N 1
ATOM 2365 C CA . HIS A 1 302 ? -4.610 1.869 1.101 1.00 87.88 302 HIS A CA 1
ATOM 2366 C C . HIS A 1 302 ? -5.502 1.197 0.060 1.00 87.88 302 HIS A C 1
ATOM 2368 O O . HIS A 1 302 ? -5.884 0.033 0.218 1.00 87.88 302 HIS A O 1
ATOM 2374 N N . GLU A 1 303 ? -5.803 1.932 -1.009 1.00 88.12 303 GLU A N 1
ATOM 2375 C CA . GLU A 1 303 ? -6.554 1.384 -2.131 1.00 88.12 303 GLU A CA 1
ATOM 2376 C C . GLU A 1 303 ? -5.797 0.229 -2.791 1.00 88.12 303 GLU A C 1
ATOM 2378 O O . GLU A 1 303 ? -4.561 0.236 -2.873 1.00 88.12 303 GLU A O 1
ATOM 2383 N N . PHE A 1 304 ? -6.548 -0.749 -3.280 1.00 89.31 304 PHE A N 1
ATOM 2384 C CA . PHE A 1 304 ? -6.048 -1.891 -4.029 1.00 89.31 304 PHE A CA 1
ATOM 2385 C C . PHE A 1 304 ? -7.033 -2.294 -5.125 1.00 89.31 304 PHE A C 1
ATOM 2387 O O . PHE A 1 304 ? -8.188 -1.865 -5.159 1.00 89.31 304 PHE A O 1
ATOM 2394 N N . LEU A 1 305 ? -6.559 -3.131 -6.041 1.00 88.75 305 LEU A N 1
ATOM 2395 C CA . LEU A 1 305 ? -7.366 -3.750 -7.088 1.00 88.75 305 LEU A CA 1
ATOM 2396 C C . LEU A 1 305 ? -7.649 -5.214 -6.756 1.00 88.75 305 LEU A C 1
ATOM 2398 O O . LEU A 1 305 ? -6.959 -5.827 -5.940 1.00 88.75 305 LEU A O 1
ATOM 2402 N N . ILE A 1 306 ? -8.648 -5.800 -7.411 1.00 87.06 306 ILE A N 1
ATOM 2403 C CA . ILE A 1 306 ? -8.977 -7.217 -7.248 1.00 87.06 306 ILE A CA 1
ATOM 2404 C C . ILE A 1 306 ? -8.847 -7.931 -8.595 1.00 87.06 306 ILE A C 1
ATOM 2406 O O . ILE A 1 306 ? -9.589 -7.646 -9.528 1.00 87.06 306 ILE A O 1
ATOM 2410 N N . ALA A 1 307 ? -7.918 -8.884 -8.677 1.00 82.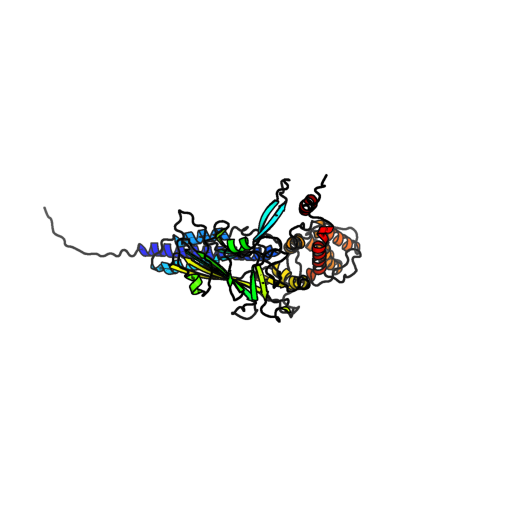81 307 ALA A N 1
A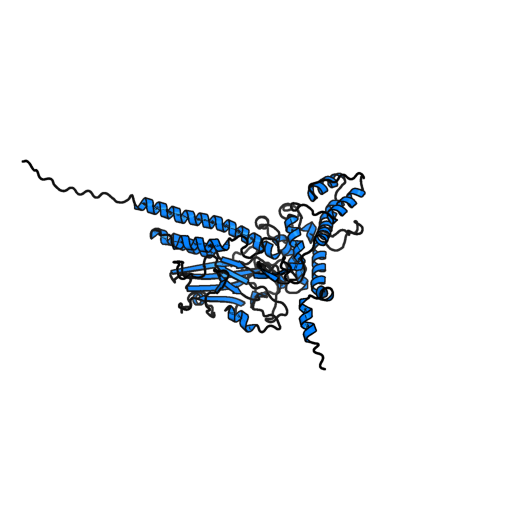TOM 2411 C CA . ALA A 1 307 ? -7.779 -9.808 -9.798 1.00 82.81 307 ALA A CA 1
ATOM 2412 C C . ALA A 1 307 ? -8.701 -11.007 -9.616 1.00 82.81 307 ALA A C 1
ATOM 2414 O O . ALA A 1 307 ? -8.660 -11.685 -8.588 1.00 82.81 307 ALA A O 1
ATOM 2415 N N . ILE A 1 308 ? -9.498 -11.317 -10.626 1.00 79.06 308 ILE A N 1
ATOM 2416 C CA . ILE A 1 308 ? -10.425 -12.451 -10.594 1.00 79.06 308 ILE A CA 1
ATOM 2417 C C . ILE A 1 308 ? -9.752 -13.670 -11.196 1.00 79.06 308 ILE A C 1
ATOM 2419 O O . ILE A 1 308 ? -9.741 -14.751 -10.602 1.00 79.06 308 ILE A O 1
ATOM 2423 N N . THR A 1 309 ? -9.123 -13.461 -12.341 1.00 76.94 309 THR A N 1
ATOM 2424 C CA . THR A 1 309 ? -8.338 -14.455 -13.060 1.00 76.94 309 THR A CA 1
ATOM 2425 C C . THR A 1 309 ? -6.869 -14.025 -13.094 1.00 76.94 309 THR A C 1
ATOM 2427 O O . THR A 1 309 ? -6.536 -12.863 -12.858 1.00 76.94 309 THR A O 1
ATOM 2430 N N . ASN A 1 310 ? -5.954 -14.977 -13.298 1.00 74.00 310 ASN A N 1
ATOM 2431 C CA . ASN A 1 310 ? -4.518 -14.688 -13.209 1.00 74.00 310 ASN A CA 1
ATOM 2432 C C . ASN A 1 310 ? -4.036 -13.774 -14.354 1.00 74.00 310 ASN A C 1
ATOM 2434 O O . ASN A 1 310 ? -3.178 -12.924 -14.123 1.00 74.00 310 ASN A O 1
ATOM 2438 N N . ASP A 1 311 ? -4.635 -13.895 -15.539 1.00 78.81 311 ASP A N 1
ATOM 2439 C CA . ASP A 1 311 ? -4.363 -13.105 -16.751 1.00 78.81 311 ASP A CA 1
ATOM 2440 C C . ASP A 1 311 ? -4.709 -11.612 -16.613 1.00 78.81 311 ASP A C 1
ATOM 2442 O O . ASP A 1 311 ? -4.202 -10.788 -17.369 1.00 78.81 311 ASP A O 1
ATOM 2446 N N . GLN A 1 312 ? -5.499 -11.228 -15.606 1.00 81.81 312 GLN A N 1
ATOM 2447 C CA . GLN A 1 312 ? -5.799 -9.819 -15.331 1.00 81.81 312 GLN A CA 1
ATOM 2448 C C . GLN A 1 312 ? -4.655 -9.080 -14.623 1.00 81.81 312 GLN A C 1
ATOM 2450 O O . GLN A 1 312 ? -4.651 -7.850 -14.606 1.00 81.81 312 GLN A O 1
ATOM 2455 N N . THR A 1 313 ? -3.694 -9.795 -14.027 1.00 83.44 313 THR A N 1
ATOM 2456 C CA . THR A 1 313 ? -2.684 -9.200 -13.132 1.00 83.44 313 THR A CA 1
ATOM 2457 C C . THR A 1 313 ? -1.878 -8.097 -13.822 1.00 83.44 313 THR A C 1
ATOM 2459 O O . THR A 1 313 ? -1.743 -7.013 -13.259 1.00 83.44 313 THR A O 1
ATOM 2462 N N . GLU A 1 314 ? -1.406 -8.332 -15.049 1.00 85.75 314 GLU A N 1
ATOM 2463 C CA . GLU A 1 314 ? -0.662 -7.336 -15.833 1.00 85.75 314 GLU A CA 1
ATOM 2464 C C . GLU A 1 314 ? -1.473 -6.051 -16.039 1.00 85.75 314 GLU A C 1
ATOM 2466 O O . GLU A 1 314 ? -1.016 -4.950 -15.726 1.00 85.75 314 GLU A O 1
ATOM 2471 N N . SER A 1 315 ? -2.711 -6.206 -16.517 1.00 85.56 315 SER A N 1
ATOM 2472 C CA . SER A 1 315 ? -3.596 -5.082 -16.822 1.00 85.56 315 SER A CA 1
ATOM 2473 C C . SER A 1 315 ? -3.948 -4.289 -15.566 1.00 85.56 315 SER A C 1
ATOM 2475 O O . SER A 1 315 ? -3.970 -3.066 -15.598 1.00 85.56 315 SER A O 1
ATOM 2477 N N . LEU A 1 316 ? -4.168 -4.957 -14.434 1.00 86.88 316 LEU A N 1
ATOM 2478 C CA . LEU A 1 316 ? -4.432 -4.300 -13.153 1.00 86.88 316 LEU A CA 1
ATOM 2479 C C . LEU A 1 316 ? -3.206 -3.544 -12.633 1.00 86.88 316 LEU A C 1
ATOM 2481 O O . LEU A 1 316 ? -3.331 -2.412 -12.157 1.00 86.88 316 LEU A O 1
ATOM 2485 N N . LEU A 1 317 ? -2.008 -4.122 -12.755 1.00 86.88 317 LEU A N 1
ATOM 2486 C CA . LEU A 1 317 ? -0.787 -3.415 -12.375 1.00 86.88 317 LEU A CA 1
ATOM 2487 C C . LEU A 1 317 ? -0.601 -2.133 -13.201 1.00 86.88 317 LEU A C 1
ATOM 2489 O O . LEU A 1 317 ? -0.169 -1.135 -12.626 1.00 86.88 317 LEU A O 1
ATOM 2493 N N . ASN A 1 318 ? -1.017 -2.105 -14.476 1.00 85.25 318 ASN A N 1
ATOM 2494 C CA . ASN A 1 318 ? -0.998 -0.877 -15.286 1.00 85.25 318 ASN A CA 1
ATOM 2495 C C . ASN A 1 318 ? -1.772 0.278 -14.644 1.00 85.25 318 ASN A C 1
ATOM 2497 O O . ASN A 1 318 ? -1.356 1.433 -14.741 1.00 85.25 318 ASN A O 1
ATOM 2501 N N . PHE A 1 319 ? -2.870 -0.027 -13.952 1.00 83.06 319 PHE A N 1
ATOM 2502 C CA . PHE A 1 319 ? -3.689 0.988 -13.303 1.00 83.06 319 PHE A CA 1
ATOM 2503 C C . PHE A 1 319 ? -3.137 1.424 -11.946 1.00 83.06 319 PHE A C 1
ATOM 2505 O O . PHE A 1 319 ? -3.337 2.576 -11.577 1.00 83.06 319 PHE A O 1
ATOM 2512 N N . ILE A 1 320 ? -2.495 0.551 -11.159 1.00 84.75 320 ILE A N 1
ATOM 2513 C CA . ILE A 1 320 ? -2.094 0.884 -9.773 1.00 84.75 320 ILE A CA 1
ATOM 2514 C C . ILE A 1 320 ? -0.601 1.155 -9.576 1.00 84.75 320 ILE A C 1
ATOM 2516 O O . ILE A 1 320 ? -0.241 1.865 -8.641 1.00 84.75 320 ILE A O 1
ATOM 2520 N N . TYR A 1 321 ? 0.275 0.636 -10.435 1.00 87.75 321 TYR A N 1
ATOM 2521 C CA . TYR A 1 321 ? 1.719 0.729 -10.222 1.00 87.75 321 TYR A CA 1
ATOM 2522 C C . TYR A 1 321 ? 2.225 2.173 -10.316 1.00 87.75 321 TYR A C 1
ATOM 2524 O O . TYR A 1 321 ? 2.869 2.663 -9.390 1.00 87.75 321 TYR A O 1
ATOM 2532 N N . TRP A 1 322 ? 1.887 2.880 -11.402 1.00 88.06 322 TRP A N 1
ATOM 2533 C CA . TRP A 1 322 ? 2.333 4.260 -11.611 1.00 88.06 322 TRP A CA 1
ATOM 2534 C C . TRP A 1 322 ? 1.808 5.232 -10.547 1.00 88.06 322 TRP A C 1
ATOM 2536 O O . TRP A 1 322 ? 2.620 5.937 -9.946 1.00 88.06 322 TRP A O 1
ATOM 2546 N N . PRO A 1 323 ? 0.500 5.252 -10.217 1.00 83.56 323 PRO A N 1
ATOM 2547 C CA . PRO A 1 323 ? 0.006 6.182 -9.206 1.00 83.56 323 PRO A CA 1
ATOM 2548 C C . PRO A 1 323 ? 0.574 5.919 -7.806 1.00 83.56 323 PRO A C 1
ATOM 2550 O O . PRO A 1 323 ? 0.707 6.846 -7.010 1.00 83.56 323 PRO A O 1
ATOM 2553 N N . ARG A 1 324 ? 0.977 4.676 -7.509 1.00 85.25 324 ARG A N 1
ATOM 2554 C CA . ARG A 1 324 ? 1.628 4.315 -6.244 1.00 85.25 324 ARG A CA 1
ATOM 2555 C C . ARG A 1 324 ? 3.041 4.906 -6.108 1.00 85.25 324 ARG A C 1
ATOM 2557 O O . ARG A 1 324 ? 3.496 5.087 -4.982 1.00 85.25 324 ARG A O 1
ATOM 2564 N N . LEU A 1 325 ? 3.713 5.236 -7.217 1.00 85.50 325 LEU A N 1
ATOM 2565 C CA . LEU A 1 325 ? 5.035 5.882 -7.223 1.00 85.50 325 LEU A CA 1
ATOM 2566 C C . LEU A 1 325 ? 4.975 7.396 -6.976 1.00 85.50 325 LEU A C 1
ATOM 2568 O O . LEU A 1 325 ? 5.930 7.961 -6.435 1.00 85.50 325 LEU A O 1
ATOM 2572 N N . LEU A 1 326 ? 3.877 8.039 -7.379 1.00 80.75 326 LEU A N 1
ATOM 2573 C CA . LEU A 1 326 ? 3.667 9.480 -7.224 1.00 80.75 326 LEU A CA 1
ATOM 2574 C C . LEU A 1 326 ? 3.498 9.850 -5.741 1.00 80.75 326 LEU A C 1
ATOM 2576 O O . LEU A 1 326 ? 3.260 8.980 -4.898 1.00 80.75 326 LEU A O 1
ATOM 2580 N N . ASP A 1 327 ? 3.622 11.131 -5.401 1.00 70.00 327 ASP A N 1
ATOM 2581 C CA . ASP A 1 327 ? 3.234 11.648 -4.079 1.00 70.00 327 ASP A CA 1
ATOM 2582 C C . ASP A 1 327 ? 1.732 11.953 -4.029 1.00 70.00 327 ASP A C 1
ATOM 2584 O O . ASP A 1 327 ? 1.074 12.074 -5.060 1.00 70.00 327 ASP A O 1
ATOM 2588 N N . GLN A 1 328 ? 1.133 11.990 -2.834 1.00 59.34 328 GLN A N 1
ATOM 2589 C CA . GLN A 1 328 ? -0.325 12.139 -2.702 1.00 59.34 328 GLN A CA 1
ATOM 2590 C C . GLN A 1 328 ? -0.823 13.495 -3.227 1.00 59.34 328 GLN A C 1
ATOM 2592 O O . GLN A 1 328 ? -1.898 13.564 -3.808 1.00 59.34 328 GLN A O 1
ATOM 2597 N N . GLU A 1 329 ? 0.000 14.538 -3.134 1.00 53.06 329 GLU A N 1
ATOM 2598 C CA . GLU A 1 329 ? -0.287 15.875 -3.674 1.00 53.06 329 GLU A CA 1
ATOM 2599 C C . GLU A 1 329 ? -0.381 15.895 -5.214 1.00 53.06 329 GLU A C 1
ATOM 2601 O O . GLU A 1 329 ? -1.011 16.778 -5.788 1.00 53.06 329 GLU A O 1
ATOM 2606 N N . GLN A 1 330 ? 0.187 14.892 -5.895 1.00 52.41 330 GLN A N 1
ATOM 2607 C CA . GLN A 1 330 ? 0.137 14.734 -7.356 1.00 52.41 330 GLN A CA 1
ATOM 2608 C C . GLN A 1 330 ? -1.062 13.887 -7.827 1.00 52.41 330 GLN A C 1
ATOM 2610 O O . GLN A 1 330 ? -1.240 13.685 -9.026 1.00 52.41 330 GLN A O 1
ATOM 2615 N N . PHE A 1 331 ? -1.865 13.366 -6.893 1.00 47.62 331 PHE A N 1
ATOM 2616 C CA . PHE A 1 331 ? -2.899 12.347 -7.121 1.00 47.62 331 PHE A CA 1
ATOM 2617 C C . PHE A 1 331 ? -4.332 12.910 -7.134 1.00 47.62 331 PHE A C 1
ATOM 2619 O O . PHE A 1 331 ? -5.277 12.153 -7.317 1.00 47.62 331 PHE A O 1
ATOM 2626 N N . HIS A 1 332 ? -4.527 14.218 -6.935 1.00 45.94 332 HIS A N 1
ATOM 2627 C CA . HIS A 1 332 ? -5.873 14.785 -6.769 1.00 45.94 332 HIS A CA 1
ATOM 2628 C C . HIS A 1 332 ? -6.790 14.699 -8.000 1.00 45.94 332 HIS A C 1
ATOM 2630 O O . HIS A 1 332 ? -7.992 14.893 -7.848 1.00 45.94 332 HIS A O 1
ATOM 2636 N N . ASP A 1 333 ? -6.270 14.313 -9.164 1.00 37.44 333 ASP A N 1
ATOM 2637 C CA . ASP A 1 333 ? -7.083 14.036 -10.342 1.00 37.44 333 ASP A CA 1
ATOM 2638 C C . ASP A 1 333 ? -7.146 12.513 -10.541 1.00 37.44 333 ASP A C 1
ATOM 2640 O O . ASP A 1 333 ? -6.160 11.878 -10.932 1.00 37.44 333 ASP A O 1
ATOM 2644 N N . HIS A 1 334 ? -8.300 11.911 -10.231 1.00 39.91 334 HIS A N 1
ATOM 2645 C CA . HIS A 1 334 ? -8.602 10.526 -10.599 1.00 39.91 334 HIS A CA 1
ATOM 2646 C C . HIS A 1 334 ? -8.243 10.289 -12.078 1.00 39.91 334 HIS A C 1
ATOM 2648 O O . HIS A 1 334 ? -8.503 11.163 -12.906 1.00 39.91 334 HIS A O 1
ATOM 2654 N N . PRO A 1 335 ? -7.682 9.124 -12.453 1.00 37.97 335 PRO A N 1
ATOM 2655 C CA . PRO A 1 335 ? -7.532 8.795 -13.860 1.00 37.97 335 PRO A CA 1
ATOM 2656 C C . PRO A 1 335 ? -8.936 8.616 -14.450 1.00 37.97 335 PRO A C 1
ATOM 2658 O O . PRO A 1 335 ? -9.567 7.581 -14.244 1.00 37.97 335 PRO A O 1
ATOM 2661 N N . SER A 1 336 ? -9.446 9.641 -15.131 1.00 37.47 336 SER A N 1
ATOM 2662 C CA . SER A 1 336 ? -10.572 9.488 -16.041 1.00 37.47 336 SER A CA 1
ATOM 2663 C C . SER A 1 336 ? -10.127 8.612 -17.206 1.00 37.47 336 SER A C 1
ATOM 2665 O O . SER A 1 336 ? -9.021 8.772 -17.721 1.00 37.47 336 SER A O 1
ATOM 2667 N N . ASP A 1 337 ? -11.003 7.714 -17.657 1.00 40.34 337 ASP A N 1
ATOM 2668 C CA . ASP A 1 337 ? -10.769 6.886 -18.850 1.00 40.34 337 ASP A CA 1
ATOM 2669 C C . ASP A 1 337 ? -10.574 7.732 -20.132 1.00 40.34 337 ASP A C 1
ATOM 2671 O O . ASP A 1 337 ? -10.100 7.228 -21.147 1.00 40.34 337 ASP A O 1
ATOM 2675 N N . ASN A 1 338 ? -10.865 9.037 -20.060 1.00 37.97 338 ASN A N 1
ATOM 2676 C CA . ASN A 1 338 ? -10.482 10.038 -21.048 1.00 37.97 338 ASN A CA 1
ATOM 2677 C C . ASN A 1 338 ? -9.219 10.771 -20.567 1.00 37.97 338 ASN A C 1
ATOM 2679 O O . ASN A 1 338 ? -9.304 11.723 -19.790 1.00 37.97 338 ASN A O 1
ATOM 2683 N N . GLU A 1 339 ? -8.041 10.319 -21.002 1.00 40.38 339 GLU A N 1
ATOM 2684 C CA . GLU A 1 339 ? -6.810 11.111 -20.912 1.00 40.38 339 GLU A CA 1
ATOM 2685 C C . GLU A 1 339 ? -6.919 12.269 -21.927 1.00 40.38 339 GLU A C 1
ATOM 2687 O O . GLU A 1 339 ? -6.570 12.111 -23.095 1.00 40.38 339 GLU A O 1
ATOM 2692 N N . ASP A 1 340 ? -7.412 13.441 -21.506 1.00 30.75 340 ASP A N 1
ATOM 2693 C CA . ASP A 1 340 ? -7.224 14.679 -22.274 1.00 30.75 340 ASP A CA 1
ATOM 2694 C C . ASP A 1 340 ? -5.734 15.059 -22.217 1.00 30.75 340 ASP A C 1
ATOM 2696 O O . ASP A 1 340 ? -5.191 15.505 -21.203 1.00 30.75 340 ASP A O 1
ATOM 2700 N N . ILE A 1 341 ? -5.051 14.831 -23.340 1.00 40.66 341 ILE A N 1
ATOM 2701 C CA . ILE A 1 341 ? -3.588 14.847 -23.521 1.00 40.66 341 ILE A CA 1
ATOM 2702 C C . ILE A 1 341 ? -2.942 16.229 -23.268 1.00 40.66 341 ILE A C 1
ATOM 2704 O O . ILE A 1 341 ? -1.717 16.355 -23.248 1.00 40.66 341 ILE A O 1
ATOM 2708 N N . THR A 1 342 ? -3.710 17.294 -23.039 1.00 36.97 342 THR A N 1
ATOM 2709 C CA . THR A 1 342 ? -3.209 18.664 -23.226 1.00 36.97 342 THR A CA 1
ATOM 2710 C C . THR A 1 342 ? -2.941 19.480 -21.958 1.00 36.97 342 THR A C 1
ATOM 2712 O O . THR A 1 342 ? -2.282 20.510 -22.084 1.00 36.97 342 THR A O 1
ATOM 2715 N N . GLN A 1 343 ? -3.337 19.058 -20.743 1.00 35.84 343 GLN A N 1
ATOM 2716 C CA . GLN A 1 343 ? -3.210 19.941 -19.556 1.00 35.84 343 GLN A CA 1
ATOM 2717 C C . GLN A 1 343 ? -2.432 19.406 -18.331 1.00 35.84 343 GLN A C 1
ATOM 2719 O O . GLN A 1 343 ? -2.022 20.215 -17.500 1.00 35.84 343 GLN A O 1
ATOM 2724 N N . ASN A 1 344 ? -2.117 18.105 -18.217 1.00 40.38 344 ASN A N 1
ATOM 2725 C CA . ASN A 1 344 ? -1.501 17.533 -16.992 1.00 40.38 344 ASN A CA 1
ATOM 2726 C C . ASN A 1 344 ? -0.058 16.984 -17.147 1.00 40.38 344 ASN A C 1
ATOM 2728 O O . ASN A 1 344 ? 0.462 16.306 -16.257 1.00 40.38 344 ASN A O 1
ATOM 2732 N N . SER A 1 345 ? 0.642 17.304 -18.242 1.00 43.09 345 SER A N 1
ATOM 2733 C CA . SER A 1 345 ? 1.906 16.649 -18.645 1.00 43.09 345 SER A CA 1
ATOM 2734 C C . SER A 1 345 ? 3.102 16.818 -17.686 1.00 43.09 345 SER A C 1
ATOM 2736 O O . SER A 1 345 ? 4.019 15.992 -17.699 1.00 43.09 345 SER A O 1
ATOM 2738 N N . ASN A 1 346 ? 3.105 17.837 -16.818 1.00 42.94 346 ASN A N 1
ATOM 2739 C CA . ASN A 1 346 ? 4.136 18.014 -15.785 1.00 42.94 346 ASN A CA 1
ATOM 2740 C C . ASN A 1 346 ? 3.776 17.397 -14.422 1.00 42.94 346 ASN A C 1
ATOM 2742 O O . ASN A 1 346 ? 4.681 17.212 -13.611 1.00 42.94 346 ASN A O 1
ATOM 2746 N N . LYS A 1 347 ? 2.510 17.035 -14.166 1.00 53.50 347 LYS A N 1
ATOM 2747 C CA . LYS A 1 347 ? 2.071 16.532 -12.850 1.00 53.50 347 LYS A CA 1
ATOM 2748 C C . LYS A 1 347 ? 2.290 15.028 -12.637 1.00 53.50 347 LYS A C 1
ATOM 2750 O O . LYS A 1 347 ? 2.219 14.568 -11.507 1.00 53.50 347 LYS A O 1
ATOM 2755 N N . GLN A 1 348 ? 2.596 14.261 -13.686 1.00 72.56 348 GLN A N 1
ATOM 2756 C CA . GLN A 1 348 ? 2.716 12.793 -13.617 1.00 72.56 348 GLN A CA 1
ATOM 2757 C C . GLN A 1 348 ? 4.124 12.275 -13.957 1.00 72.56 348 GLN A C 1
ATOM 2759 O O . GLN A 1 348 ? 4.274 11.262 -14.646 1.00 72.56 348 GLN A O 1
ATOM 2764 N N . LYS A 1 349 ? 5.170 12.976 -13.508 1.00 87.50 349 LYS A N 1
ATOM 2765 C CA . LYS A 1 349 ? 6.566 12.551 -13.691 1.00 87.50 349 LYS A CA 1
ATOM 2766 C C . LYS A 1 349 ? 7.139 11.999 -12.388 1.00 87.50 349 LYS A C 1
ATOM 2768 O O . LYS A 1 349 ? 6.974 12.605 -11.336 1.00 87.50 349 LYS A O 1
ATOM 2773 N N . VAL A 1 350 ? 7.856 10.882 -12.471 1.00 90.31 350 VAL A N 1
ATOM 2774 C CA . VAL A 1 350 ? 8.516 10.232 -11.330 1.00 90.31 350 VAL A CA 1
ATOM 2775 C C . VAL A 1 350 ? 10.035 10.405 -11.457 1.00 90.31 350 VAL A C 1
ATOM 2777 O O . VAL A 1 350 ? 10.577 10.111 -12.525 1.00 90.31 350 VAL A O 1
ATOM 2780 N N . PRO A 1 351 ? 10.747 10.849 -10.405 1.00 92.38 351 PRO A N 1
ATOM 2781 C CA . PRO A 1 351 ? 12.208 10.836 -10.381 1.00 92.38 351 PRO A CA 1
ATOM 2782 C C . PRO A 1 351 ? 12.776 9.424 -10.573 1.00 92.38 351 PRO A C 1
ATOM 2784 O O . PRO A 1 351 ? 12.331 8.465 -9.932 1.00 92.38 351 PRO A O 1
ATOM 2787 N N . TRP A 1 352 ? 13.802 9.296 -11.411 1.00 94.75 352 TRP A N 1
ATOM 2788 C CA . TRP A 1 352 ? 14.471 8.041 -11.735 1.00 94.75 352 TRP A CA 1
ATOM 2789 C C . TRP A 1 352 ? 14.979 7.340 -10.483 1.00 94.75 352 TRP A C 1
ATOM 2791 O O . TRP A 1 352 ? 14.849 6.130 -10.391 1.00 94.75 352 TRP A O 1
ATOM 2801 N N . GLY A 1 353 ? 15.450 8.065 -9.468 1.00 92.44 353 GLY A N 1
ATOM 2802 C CA . GLY A 1 353 ? 15.886 7.469 -8.203 1.00 92.44 353 GLY A CA 1
ATOM 2803 C C . GLY A 1 353 ? 14.791 6.653 -7.506 1.00 92.44 353 GLY A C 1
ATOM 2804 O O . GLY A 1 353 ? 15.071 5.590 -6.948 1.00 92.44 353 GLY A O 1
ATOM 2805 N N . ILE A 1 354 ? 13.533 7.103 -7.584 1.00 90.19 354 ILE A N 1
ATOM 2806 C CA . ILE A 1 354 ? 12.374 6.378 -7.042 1.00 90.19 354 ILE A CA 1
ATOM 2807 C C . ILE A 1 354 ? 12.050 5.178 -7.934 1.00 90.19 354 ILE A C 1
ATOM 2809 O O . ILE A 1 354 ? 11.940 4.054 -7.439 1.00 90.19 354 ILE A O 1
ATOM 2813 N N . LEU A 1 355 ? 11.939 5.398 -9.249 1.00 93.06 355 LEU A N 1
ATOM 2814 C CA . LEU A 1 355 ? 11.592 4.341 -10.199 1.00 93.06 355 LEU A CA 1
ATOM 2815 C C . LEU A 1 355 ? 12.653 3.229 -10.231 1.00 93.06 355 LEU A C 1
ATOM 2817 O O . LEU A 1 355 ? 12.306 2.056 -10.172 1.00 93.06 355 LEU A O 1
ATOM 2821 N N . LYS A 1 356 ? 13.939 3.583 -10.233 1.00 93.25 356 LYS A N 1
ATOM 2822 C CA . LYS A 1 356 ? 15.091 2.677 -10.138 1.00 93.25 356 LYS A CA 1
ATOM 2823 C C . LYS A 1 356 ? 14.988 1.770 -8.918 1.00 93.25 356 LYS A C 1
ATOM 2825 O O . LYS A 1 356 ? 15.169 0.563 -9.051 1.00 93.25 356 LYS A O 1
ATOM 2830 N N . LYS A 1 357 ? 14.669 2.321 -7.737 1.00 90.38 357 LYS A N 1
ATOM 2831 C CA . LYS A 1 357 ? 14.458 1.519 -6.518 1.00 90.38 357 LYS A CA 1
ATOM 2832 C C . LYS A 1 357 ? 13.278 0.560 -6.684 1.00 90.38 357 LYS A C 1
ATOM 2834 O O . LYS A 1 357 ? 13.431 -0.623 -6.400 1.00 90.38 357 LYS A O 1
ATOM 2839 N N . ALA A 1 358 ? 12.143 1.033 -7.196 1.00 91.25 358 ALA A N 1
ATOM 2840 C CA . ALA A 1 358 ? 10.972 0.183 -7.414 1.00 91.25 358 ALA A CA 1
ATOM 2841 C C . ALA A 1 358 ? 11.256 -0.960 -8.410 1.00 91.25 358 ALA A C 1
ATOM 2843 O O . ALA A 1 358 ? 10.945 -2.116 -8.137 1.00 91.25 358 ALA A O 1
ATOM 2844 N N . LEU A 1 359 ? 11.919 -0.659 -9.533 1.00 92.81 359 LEU A N 1
ATOM 2845 C CA . LEU A 1 359 ? 12.309 -1.643 -10.549 1.00 92.81 359 LEU A CA 1
ATOM 2846 C C . LEU A 1 359 ? 13.308 -2.664 -9.999 1.00 92.81 359 LEU A C 1
ATOM 2848 O O . LEU A 1 359 ? 13.132 -3.863 -10.213 1.00 92.81 359 LEU A O 1
ATOM 2852 N N . LYS A 1 360 ? 14.302 -2.213 -9.221 1.00 91.81 360 LYS A N 1
ATOM 2853 C CA . LYS A 1 360 ? 15.293 -3.080 -8.565 1.00 91.81 360 LYS A CA 1
ATOM 2854 C C . LYS A 1 360 ? 14.640 -4.189 -7.748 1.00 91.81 360 LYS A C 1
ATOM 2856 O O . LYS A 1 360 ? 15.105 -5.329 -7.753 1.00 91.81 360 LYS A O 1
ATOM 2861 N N . TYR A 1 361 ? 13.573 -3.852 -7.036 1.00 87.94 361 TYR A N 1
ATOM 2862 C CA . TYR A 1 361 ? 12.891 -4.773 -6.139 1.00 87.94 361 TYR A CA 1
ATOM 2863 C C . TYR A 1 361 ? 11.618 -5.385 -6.731 1.00 87.94 361 TYR A C 1
ATOM 2865 O O . TYR A 1 361 ? 10.981 -6.190 -6.055 1.00 87.94 361 TYR A O 1
ATOM 2873 N N . PHE A 1 362 ? 11.263 -5.081 -7.982 1.00 88.25 362 PHE A N 1
ATOM 2874 C CA . PHE A 1 362 ? 10.006 -5.523 -8.584 1.00 88.25 362 PHE A CA 1
ATOM 2875 C C . PHE A 1 362 ? 9.847 -7.050 -8.555 1.00 88.25 362 PHE A C 1
ATOM 2877 O O . PHE A 1 362 ? 8.884 -7.562 -7.987 1.00 88.25 362 PHE A O 1
ATOM 2884 N N . VAL A 1 363 ? 10.831 -7.793 -9.072 1.00 85.19 363 VAL A N 1
ATOM 2885 C CA . VAL A 1 363 ? 10.807 -9.270 -9.083 1.00 85.19 363 VAL A CA 1
ATOM 2886 C C . VAL A 1 363 ? 10.783 -9.830 -7.656 1.00 85.19 363 VAL A C 1
ATOM 2888 O O . VAL A 1 363 ? 10.003 -10.731 -7.347 1.00 85.19 363 VAL A O 1
ATOM 2891 N N . LYS A 1 364 ? 11.592 -9.254 -6.756 1.00 82.25 364 LYS A N 1
ATOM 2892 C CA . LYS A 1 364 ? 11.674 -9.639 -5.338 1.00 82.25 364 LYS A CA 1
ATOM 2893 C C . LYS A 1 364 ? 10.346 -9.459 -4.601 1.00 82.25 364 LYS A C 1
ATOM 2895 O O . LYS A 1 364 ? 9.983 -10.285 -3.762 1.00 82.25 364 LYS A O 1
ATOM 2900 N N . ALA A 1 365 ? 9.621 -8.390 -4.913 1.00 79.75 365 ALA A N 1
ATOM 2901 C CA . ALA A 1 365 ? 8.324 -8.082 -4.329 1.00 79.75 365 ALA A CA 1
ATOM 2902 C C . ALA A 1 365 ? 7.277 -9.154 -4.681 1.00 79.75 365 ALA A C 1
ATOM 2904 O O . ALA A 1 365 ? 6.493 -9.549 -3.809 1.00 79.75 365 ALA A O 1
ATOM 2905 N N . GLN A 1 366 ? 7.311 -9.652 -5.925 1.00 78.62 366 GLN A N 1
ATOM 2906 C CA . GLN A 1 366 ? 6.411 -10.695 -6.433 1.00 78.62 366 GLN A CA 1
ATOM 2907 C C . GLN A 1 366 ? 6.818 -12.106 -5.982 1.00 78.62 366 GLN A C 1
ATOM 2909 O O . GLN A 1 366 ? 5.957 -12.930 -5.669 1.00 78.62 366 GLN A O 1
ATOM 2914 N N . LEU A 1 367 ? 8.123 -12.386 -5.907 1.00 76.81 367 LEU A N 1
ATOM 2915 C CA . LEU A 1 367 ? 8.675 -13.682 -5.520 1.00 76.81 367 LEU A CA 1
ATOM 2916 C C . LEU A 1 367 ? 9.671 -13.519 -4.369 1.00 76.81 367 LEU A C 1
ATOM 2918 O O . LEU A 1 367 ? 10.822 -13.130 -4.565 1.00 76.81 367 LEU A O 1
ATOM 2922 N N . SER A 1 368 ? 9.255 -13.902 -3.159 1.00 73.06 368 SER A N 1
ATOM 2923 C CA . SER A 1 368 ? 10.065 -13.738 -1.942 1.00 73.06 368 SER A CA 1
ATOM 2924 C C . SER A 1 368 ? 11.412 -14.465 -1.984 1.00 73.06 368 SER A C 1
ATOM 2926 O O . SER A 1 368 ? 12.338 -14.049 -1.294 1.00 73.06 368 SER A O 1
ATOM 2928 N N . SER A 1 369 ? 11.560 -15.517 -2.792 1.00 74.50 369 SER A N 1
ATOM 2929 C CA . SER A 1 369 ? 12.824 -16.243 -2.971 1.00 74.50 369 SER A CA 1
ATOM 2930 C C . SER A 1 369 ? 13.759 -15.630 -4.015 1.00 74.50 369 SER A C 1
ATOM 2932 O O . SER A 1 369 ? 14.914 -16.042 -4.085 1.00 74.50 369 SER A O 1
ATOM 2934 N N . ALA A 1 370 ? 13.294 -14.687 -4.840 1.00 78.69 370 ALA A N 1
ATOM 2935 C CA . ALA A 1 370 ? 14.146 -14.034 -5.831 1.00 78.69 370 ALA A CA 1
ATOM 2936 C C . ALA A 1 370 ? 15.216 -13.163 -5.151 1.00 78.69 370 ALA A C 1
ATOM 2938 O O . ALA A 1 370 ? 15.108 -12.835 -3.965 1.00 78.69 370 ALA A O 1
ATOM 2939 N N . ARG A 1 371 ? 16.252 -12.770 -5.897 1.00 84.19 371 ARG A N 1
ATOM 2940 C CA . ARG A 1 371 ? 17.122 -11.647 -5.518 1.00 84.19 371 ARG A CA 1
ATOM 2941 C C . ARG A 1 371 ? 16.580 -10.349 -6.118 1.00 84.19 371 ARG A C 1
ATOM 2943 O O . ARG A 1 371 ? 15.776 -10.383 -7.045 1.00 84.19 371 ARG A O 1
ATOM 2950 N N . ALA A 1 372 ? 17.010 -9.217 -5.573 1.00 86.44 372 ALA A N 1
ATOM 2951 C CA . ALA A 1 372 ? 16.835 -7.938 -6.253 1.00 86.44 372 ALA A CA 1
ATOM 2952 C C . ALA A 1 372 ? 17.689 -7.899 -7.534 1.00 86.44 372 ALA A C 1
ATOM 2954 O O . ALA A 1 372 ? 18.668 -8.651 -7.640 1.00 86.44 372 ALA A O 1
ATOM 2955 N N . LEU A 1 373 ? 17.329 -7.022 -8.472 1.00 89.94 373 LEU A N 1
ATOM 2956 C CA . LEU A 1 373 ? 18.149 -6.784 -9.656 1.00 89.94 373 LEU A CA 1
ATOM 2957 C C . LEU A 1 373 ? 19.511 -6.208 -9.252 1.00 89.94 373 LEU A C 1
ATOM 2959 O O . LEU A 1 373 ? 19.604 -5.386 -8.327 1.00 89.94 373 LEU A O 1
ATOM 2963 N N . ASP A 1 374 ? 20.558 -6.671 -9.922 1.00 91.69 374 ASP A N 1
ATOM 2964 C CA . ASP A 1 374 ? 21.911 -6.154 -9.756 1.00 91.69 374 ASP A CA 1
ATOM 2965 C C . ASP A 1 374 ? 22.129 -4.871 -10.577 1.00 91.69 374 ASP A C 1
ATOM 2967 O O . ASP A 1 374 ? 21.206 -4.312 -11.176 1.00 91.69 374 ASP A O 1
ATOM 2971 N N . ILE A 1 375 ? 23.346 -4.331 -10.511 1.00 93.50 375 ILE A N 1
ATOM 2972 C CA . ILE A 1 375 ? 23.688 -3.070 -11.173 1.00 93.50 375 ILE A CA 1
ATOM 2973 C C . ILE A 1 375 ? 23.614 -3.227 -12.695 1.00 93.50 375 ILE A C 1
ATOM 2975 O O . ILE A 1 375 ? 23.055 -2.349 -13.348 1.00 93.50 375 ILE A O 1
ATOM 2979 N N . ASP A 1 376 ? 24.106 -4.334 -13.246 1.00 95.06 376 ASP A N 1
ATOM 2980 C CA . ASP A 1 376 ? 24.183 -4.554 -14.692 1.00 95.06 376 ASP A CA 1
ATOM 2981 C C . ASP A 1 376 ? 22.786 -4.730 -15.304 1.00 95.06 376 ASP A C 1
ATOM 2983 O O . ASP A 1 376 ? 22.460 -4.130 -16.333 1.00 95.06 376 ASP A O 1
ATOM 2987 N N . GLU A 1 377 ? 21.907 -5.469 -14.627 1.00 94.81 377 GLU A N 1
ATOM 2988 C CA . GLU A 1 377 ? 20.498 -5.607 -15.004 1.00 94.81 377 GLU A CA 1
ATOM 2989 C C . GLU A 1 377 ? 19.765 -4.262 -14.954 1.00 94.81 377 GLU A C 1
ATOM 2991 O O . GLU A 1 377 ? 18.979 -3.936 -15.849 1.00 94.81 377 GLU A O 1
ATOM 2996 N N . LEU A 1 378 ? 20.037 -3.446 -13.931 1.00 95.69 378 LEU A N 1
ATOM 2997 C CA . LEU A 1 378 ? 19.461 -2.107 -13.824 1.00 95.69 378 LEU A CA 1
ATOM 2998 C C . LEU A 1 378 ? 19.975 -1.165 -14.914 1.00 95.69 378 LEU A C 1
ATOM 3000 O O . LEU A 1 378 ? 19.179 -0.390 -15.442 1.00 95.69 378 LEU A O 1
ATOM 3004 N N . LEU A 1 379 ? 21.258 -1.235 -15.279 1.00 97.38 379 LEU A N 1
ATOM 3005 C CA . LEU A 1 379 ? 21.828 -0.470 -16.394 1.00 97.38 379 LEU A CA 1
ATOM 3006 C C . LEU A 1 379 ? 21.192 -0.879 -17.726 1.00 97.38 379 LEU A C 1
ATOM 3008 O O . LEU A 1 379 ? 20.890 -0.022 -18.559 1.00 97.38 379 LEU A O 1
ATOM 3012 N N . HIS A 1 380 ? 20.897 -2.166 -17.912 1.00 96.31 380 HIS A N 1
ATOM 3013 C CA . HIS A 1 380 ? 20.176 -2.632 -19.093 1.00 96.31 380 HIS A CA 1
ATOM 3014 C C . HIS A 1 380 ? 18.760 -2.044 -19.169 1.00 96.31 380 HIS A C 1
ATOM 3016 O O . HIS A 1 380 ? 18.389 -1.448 -20.183 1.00 96.31 380 HIS A O 1
ATOM 3022 N N . VAL A 1 381 ? 17.988 -2.133 -18.080 1.00 96.62 381 VAL A N 1
ATOM 3023 C CA . VAL A 1 381 ? 16.632 -1.556 -17.991 1.00 96.62 381 VAL A CA 1
ATOM 3024 C C . VAL A 1 381 ? 16.661 -0.035 -18.174 1.00 96.62 381 VAL A C 1
ATOM 3026 O O . VAL A 1 381 ? 15.829 0.524 -18.891 1.00 96.62 381 VAL A O 1
ATOM 3029 N N . GLN A 1 382 ? 17.643 0.641 -17.578 1.00 97.12 382 GLN A N 1
ATOM 3030 C CA . GLN A 1 382 ? 17.889 2.072 -17.748 1.00 97.12 382 GLN A CA 1
ATOM 3031 C C . GLN A 1 382 ? 18.141 2.427 -19.216 1.00 97.12 382 GLN A C 1
ATOM 3033 O O . GLN A 1 382 ? 17.563 3.385 -19.733 1.00 97.12 382 GLN A O 1
ATOM 3038 N N . CYS A 1 383 ? 18.983 1.652 -19.900 1.00 97.25 383 CYS A N 1
ATOM 3039 C CA . CYS A 1 383 ? 19.269 1.854 -21.311 1.00 97.25 383 CYS A CA 1
ATOM 3040 C C . CYS A 1 383 ? 18.004 1.664 -22.156 1.00 97.25 383 CYS A C 1
ATOM 3042 O O . CYS A 1 383 ? 17.677 2.542 -22.951 1.00 97.25 383 CYS A O 1
ATOM 3044 N N . MET A 1 384 ? 17.226 0.600 -21.926 1.00 96.56 384 MET A N 1
ATOM 3045 C CA . MET A 1 384 ? 15.944 0.390 -22.616 1.00 96.56 384 MET A CA 1
ATOM 3046 C C . MET A 1 384 ? 14.971 1.565 -22.428 1.00 96.56 384 MET A C 1
ATOM 3048 O O . MET A 1 384 ? 14.241 1.906 -23.360 1.00 96.56 384 MET A O 1
ATOM 3052 N N . LEU A 1 385 ? 14.971 2.191 -21.247 1.00 97.06 385 LEU A N 1
ATOM 3053 C CA . LEU A 1 385 ? 14.101 3.319 -20.912 1.00 97.06 385 LEU A CA 1
ATOM 3054 C C . LEU A 1 385 ? 14.542 4.635 -21.572 1.00 97.06 385 LEU A C 1
ATOM 3056 O O . LEU A 1 385 ? 13.715 5.346 -22.143 1.00 97.06 385 LEU A O 1
ATOM 3060 N N . PHE A 1 386 ? 15.829 4.987 -21.483 1.00 97.06 386 PHE A N 1
ATOM 3061 C CA . PHE A 1 386 ? 16.324 6.311 -21.885 1.00 97.06 386 PHE A CA 1
ATOM 3062 C C . PHE A 1 386 ? 16.904 6.367 -23.299 1.00 97.06 386 PHE A C 1
ATOM 3064 O O . PHE A 1 386 ? 16.936 7.446 -23.894 1.00 97.06 386 PHE A O 1
ATOM 3071 N N . TYR A 1 387 ? 17.307 5.237 -23.883 1.00 95.56 387 TYR A N 1
ATOM 3072 C CA . TYR A 1 387 ? 17.828 5.194 -25.252 1.00 95.56 387 TYR A CA 1
ATOM 3073 C C . TYR A 1 387 ? 16.868 5.784 -26.302 1.00 95.56 387 TYR A C 1
ATOM 3075 O O . TYR A 1 387 ? 17.334 6.519 -27.177 1.00 95.56 387 TYR A O 1
ATOM 3083 N N . PRO A 1 388 ? 15.535 5.598 -26.207 1.00 94.56 388 PRO A N 1
ATOM 3084 C CA . PRO A 1 388 ? 14.596 6.278 -27.094 1.00 94.56 388 PRO A CA 1
ATOM 3085 C C . PRO A 1 388 ? 14.681 7.811 -27.065 1.00 94.56 388 PRO A C 1
ATOM 3087 O O . PRO A 1 388 ? 14.415 8.430 -28.094 1.00 94.56 388 PRO A O 1
ATOM 3090 N N . ARG A 1 389 ? 15.069 8.440 -25.941 1.00 94.19 389 ARG A N 1
ATOM 3091 C CA . ARG A 1 389 ? 15.297 9.898 -25.893 1.00 94.19 389 ARG A CA 1
ATOM 3092 C C . ARG A 1 389 ? 16.481 10.291 -26.767 1.00 94.19 389 ARG A C 1
ATOM 3094 O O . ARG A 1 389 ? 16.366 11.224 -27.546 1.00 94.19 389 ARG A O 1
ATOM 3101 N N . ILE A 1 390 ? 17.573 9.529 -26.693 1.00 92.75 390 ILE A N 1
ATOM 3102 C CA . ILE A 1 390 ? 18.763 9.744 -27.527 1.00 92.75 390 ILE A CA 1
ATOM 3103 C C . ILE A 1 390 ? 18.422 9.525 -29.004 1.00 92.75 390 ILE A C 1
ATOM 3105 O O . ILE A 1 390 ? 18.834 10.305 -29.848 1.00 92.75 390 ILE A O 1
ATOM 3109 N N . ARG A 1 391 ? 17.636 8.498 -29.349 1.00 90.50 391 ARG A N 1
ATOM 3110 C CA . ARG A 1 391 ? 17.281 8.231 -30.757 1.00 90.50 391 ARG A CA 1
ATOM 3111 C C . ARG A 1 391 ? 16.382 9.292 -31.380 1.00 90.50 391 ARG A C 1
ATOM 3113 O O . ARG A 1 391 ? 16.466 9.500 -32.585 1.00 90.50 391 ARG A O 1
ATOM 3120 N N . LYS A 1 392 ? 15.528 9.928 -30.579 1.00 89.19 392 LYS A N 1
ATOM 3121 C CA . LYS A 1 392 ? 14.662 11.027 -31.026 1.00 89.19 392 LYS A CA 1
ATOM 3122 C C . LYS A 1 392 ? 15.375 12.378 -31.037 1.00 89.19 392 LYS A C 1
ATOM 3124 O O . LYS A 1 392 ? 14.874 13.294 -31.678 1.00 89.19 392 LYS A O 1
ATOM 3129 N N . ALA A 1 393 ? 16.496 12.487 -30.329 1.00 88.88 393 ALA A N 1
ATOM 3130 C CA . ALA A 1 393 ? 17.227 13.728 -30.196 1.00 88.88 393 ALA A CA 1
ATOM 3131 C C . ALA A 1 393 ? 18.071 14.049 -31.431 1.00 88.88 393 ALA A C 1
ATOM 3133 O O . ALA A 1 393 ? 18.611 13.157 -32.097 1.00 88.88 393 ALA A O 1
ATOM 3134 N N . ASN A 1 394 ? 18.189 15.339 -31.713 1.00 86.56 394 ASN A N 1
ATOM 3135 C CA . ASN A 1 394 ? 19.065 15.889 -32.747 1.00 86.56 394 ASN A CA 1
ATOM 3136 C C . ASN A 1 394 ? 20.470 16.198 -32.175 1.00 86.56 394 ASN A C 1
ATOM 3138 O O . ASN A 1 394 ? 20.706 16.096 -30.971 1.00 86.56 394 ASN A O 1
ATOM 3142 N N . GLU A 1 395 ? 21.438 16.541 -33.036 1.00 81.38 395 GLU A N 1
ATOM 3143 C CA . GLU A 1 395 ? 22.851 16.670 -32.625 1.00 81.38 395 GLU A CA 1
ATOM 3144 C C . GLU A 1 395 ? 23.080 17.689 -31.496 1.00 81.38 395 GLU A C 1
ATOM 3146 O O . GLU A 1 395 ? 23.935 17.477 -30.637 1.00 81.38 395 GLU A O 1
ATOM 3151 N N . GLN A 1 396 ? 22.292 18.767 -31.464 1.00 82.19 396 GLN A N 1
ATOM 3152 C CA . GLN A 1 396 ? 22.380 19.821 -30.446 1.00 82.19 396 GLN A CA 1
ATOM 3153 C C . GLN A 1 396 ? 21.806 19.381 -29.088 1.00 82.19 396 GLN A C 1
ATOM 3155 O O . GLN A 1 396 ? 22.226 19.868 -28.038 1.00 82.19 396 GLN A O 1
ATOM 3160 N N . GLU A 1 397 ? 20.864 18.439 -29.090 1.00 89.38 397 GLU A N 1
ATOM 3161 C CA . GLU A 1 397 ? 20.225 17.908 -27.885 1.00 89.38 397 GLU A CA 1
ATOM 3162 C C . GLU A 1 397 ? 21.070 16.829 -27.192 1.00 89.38 397 GLU A C 1
ATOM 3164 O O . GLU A 1 397 ? 20.868 16.571 -26.005 1.00 89.38 397 GLU A O 1
ATOM 3169 N N . TYR A 1 398 ? 22.041 16.210 -27.876 1.00 89.00 398 TYR A N 1
ATOM 3170 C CA . TYR A 1 398 ? 22.869 15.148 -27.288 1.00 89.00 398 TYR A CA 1
ATOM 3171 C C . TYR A 1 398 ? 23.665 15.610 -26.070 1.00 89.00 398 TYR A C 1
ATOM 3173 O O . TYR A 1 398 ? 23.653 14.929 -25.046 1.00 89.00 398 TYR A O 1
ATOM 3181 N N . GLU A 1 399 ? 24.310 16.773 -26.141 1.00 88.50 399 GLU A N 1
ATOM 3182 C CA . GLU A 1 399 ? 25.063 17.330 -25.010 1.00 88.50 399 GLU A CA 1
ATOM 3183 C C . GLU A 1 399 ? 24.144 17.707 -23.842 1.00 88.50 399 GLU A C 1
ATOM 3185 O O . GLU A 1 399 ? 24.480 17.493 -22.674 1.00 88.50 399 GLU A O 1
ATOM 3190 N N . GLN A 1 400 ? 22.953 18.228 -24.150 1.00 92.06 400 GLN A N 1
ATOM 3191 C CA . GLN A 1 400 ? 21.955 18.581 -23.143 1.00 92.06 400 GLN A CA 1
ATOM 3192 C C . GLN A 1 400 ? 21.429 17.336 -22.430 1.00 92.06 400 GLN A C 1
ATOM 3194 O O . GLN A 1 400 ? 21.369 17.316 -21.200 1.00 92.06 400 GLN A O 1
ATOM 3199 N N . LEU A 1 401 ? 21.093 16.285 -23.184 1.00 93.44 401 LEU A N 1
ATOM 3200 C CA . LEU A 1 401 ? 20.657 15.001 -22.641 1.00 93.44 401 LEU A CA 1
ATOM 3201 C C . LEU A 1 401 ? 21.754 14.339 -21.818 1.00 93.44 401 LEU A C 1
ATOM 3203 O O . LEU A 1 401 ? 21.475 13.823 -20.742 1.00 93.44 401 LEU A O 1
ATOM 3207 N N . GLU A 1 402 ? 22.999 14.378 -22.275 1.00 93.56 402 GLU A N 1
ATOM 3208 C CA . GLU A 1 402 ? 24.125 13.813 -21.538 1.00 93.56 402 GLU A CA 1
ATOM 3209 C C . GLU A 1 402 ? 24.355 14.535 -20.209 1.00 93.56 402 GLU A C 1
ATOM 3211 O O . GLU A 1 402 ? 24.441 13.891 -19.161 1.00 93.56 402 GLU A O 1
ATOM 3216 N N . LYS A 1 403 ? 24.369 15.872 -20.223 1.00 93.44 403 LYS A N 1
ATOM 3217 C CA . LYS A 1 403 ? 24.458 16.677 -19.001 1.00 93.44 403 LYS A CA 1
ATOM 3218 C C . LYS A 1 403 ? 23.263 16.430 -18.083 1.00 93.44 403 LYS A C 1
ATOM 3220 O O . LYS A 1 403 ? 23.433 16.352 -16.870 1.00 93.44 403 LYS A O 1
ATOM 3225 N N . TYR A 1 404 ? 22.068 16.283 -18.642 1.00 94.88 404 TYR A N 1
ATOM 3226 C CA . TYR A 1 404 ? 20.862 15.982 -17.880 1.00 94.88 404 TYR A CA 1
ATOM 3227 C C . TYR A 1 404 ? 20.889 14.583 -17.256 1.00 94.88 404 TYR A C 1
ATOM 3229 O O . TYR A 1 404 ? 20.441 14.414 -16.127 1.00 94.88 404 TYR A O 1
ATOM 3237 N N . PHE A 1 405 ? 21.428 13.588 -17.957 1.00 96.38 405 PHE A N 1
ATOM 3238 C CA . PHE A 1 405 ? 21.501 12.215 -17.472 1.00 96.38 405 PHE A CA 1
ATOM 3239 C C . PHE A 1 405 ? 22.625 11.988 -16.469 1.00 96.38 405 PHE A C 1
ATOM 3241 O O . PHE A 1 405 ? 22.410 11.287 -15.485 1.00 96.38 405 PHE A O 1
ATOM 3248 N N . PHE A 1 406 ? 23.805 12.558 -16.701 1.00 95.88 406 PHE A N 1
ATOM 3249 C CA . PHE A 1 406 ? 25.021 12.204 -15.961 1.00 95.88 406 PHE A CA 1
ATOM 3250 C C . PHE A 1 406 ? 25.638 13.375 -15.187 1.00 95.88 406 PHE A C 1
ATOM 3252 O O . PHE A 1 406 ? 26.591 13.183 -14.438 1.00 95.88 406 PHE A O 1
ATOM 3259 N N . GLY A 1 407 ? 25.139 14.600 -15.372 1.00 92.69 407 GLY A N 1
ATOM 3260 C CA . GLY A 1 407 ? 25.686 15.812 -14.753 1.00 92.69 407 GLY A CA 1
ATOM 3261 C C . GLY A 1 407 ? 26.964 16.333 -15.421 1.00 92.69 407 GLY A C 1
ATOM 3262 O O . GLY A 1 407 ? 27.381 17.458 -15.150 1.00 92.69 407 GLY A O 1
ATOM 3263 N N . ASN A 1 408 ? 27.569 15.554 -16.321 1.00 91.44 408 ASN A N 1
ATOM 3264 C CA . ASN A 1 408 ? 28.796 15.887 -17.034 1.00 91.44 408 ASN A CA 1
ATOM 3265 C C . ASN A 1 408 ? 28.755 15.444 -18.506 1.00 91.44 408 ASN A C 1
ATOM 3267 O O . ASN A 1 408 ? 28.083 14.482 -18.876 1.00 91.44 408 ASN A O 1
ATOM 3271 N N . ILE A 1 409 ? 29.525 16.143 -19.338 1.00 87.56 409 ILE A N 1
ATOM 3272 C CA . ILE A 1 409 ? 29.699 15.841 -20.762 1.00 87.56 409 ILE A CA 1
ATOM 3273 C C . ILE A 1 409 ? 31.078 15.205 -20.933 1.00 87.56 409 ILE A C 1
ATOM 3275 O O . ILE A 1 409 ? 32.075 15.765 -20.469 1.00 87.56 409 ILE A O 1
ATOM 3279 N N . LYS A 1 410 ? 31.156 14.040 -21.583 1.00 84.06 410 LYS A N 1
ATOM 3280 C CA . LYS A 1 410 ? 32.441 13.452 -21.985 1.00 84.06 410 LYS A CA 1
ATOM 3281 C C . LYS A 1 410 ? 32.779 13.930 -23.393 1.00 84.06 410 LYS A C 1
ATOM 3283 O O . LYS A 1 410 ? 32.046 13.636 -24.339 1.00 84.06 410 LYS A O 1
ATOM 3288 N N . ASN A 1 411 ? 33.887 14.654 -23.539 1.00 66.81 411 ASN A N 1
ATOM 3289 C CA . ASN A 1 411 ? 34.367 15.093 -24.848 1.00 66.81 411 ASN A CA 1
ATOM 3290 C C . ASN A 1 411 ? 34.832 13.873 -25.647 1.00 66.81 411 ASN A C 1
ATOM 3292 O O . ASN A 1 411 ? 35.826 13.239 -25.299 1.00 66.81 411 ASN A O 1
ATOM 3296 N N . SER A 1 412 ? 34.095 13.552 -26.705 1.00 60.34 412 SER A N 1
ATOM 3297 C CA . SER A 1 412 ? 34.530 12.615 -27.735 1.00 60.34 412 SER A CA 1
ATOM 3298 C C . SER A 1 412 ? 35.053 13.401 -28.926 1.00 60.34 412 SER A C 1
ATOM 3300 O O . SER A 1 412 ? 34.456 14.393 -29.342 1.00 60.34 412 SER A O 1
ATOM 3302 N N . SER A 1 413 ? 36.180 12.962 -29.470 1.00 55.28 413 SER A N 1
ATOM 3303 C CA . SER A 1 413 ? 36.858 13.583 -30.605 1.00 55.28 413 SER A CA 1
ATOM 3304 C C . SER A 1 413 ? 36.156 13.369 -31.956 1.00 55.28 413 SER A C 1
ATOM 3306 O O . SER A 1 413 ? 36.595 13.962 -32.939 1.00 55.28 413 SER A O 1
ATOM 3308 N N . ASN A 1 414 ? 35.068 12.587 -32.037 1.00 53.66 414 ASN A N 1
ATOM 3309 C CA . ASN A 1 414 ? 34.447 12.189 -33.310 1.00 53.66 414 ASN A CA 1
ATOM 3310 C C . ASN A 1 414 ? 32.957 12.581 -33.413 1.00 53.66 414 ASN A C 1
ATOM 3312 O O . ASN A 1 414 ? 32.123 12.143 -32.622 1.00 53.66 414 ASN A O 1
ATOM 3316 N N . LYS A 1 415 ? 32.614 13.391 -34.428 1.00 54.88 415 LYS A N 1
ATOM 3317 C CA . LYS A 1 415 ? 31.268 13.955 -34.670 1.00 54.88 415 LYS A CA 1
ATOM 3318 C C . LYS A 1 415 ? 30.282 12.969 -35.330 1.00 54.88 415 LYS A C 1
ATOM 3320 O O . LYS A 1 415 ? 30.672 12.134 -36.143 1.00 54.88 415 LYS A O 1
ATOM 3325 N N . GLY A 1 416 ? 28.989 13.133 -35.021 1.00 59.00 416 GLY A N 1
ATOM 3326 C CA . GLY A 1 416 ? 27.837 12.586 -35.758 1.00 59.00 416 GLY A CA 1
ATOM 3327 C C . GLY A 1 416 ? 27.313 11.240 -35.239 1.00 59.00 416 GLY A C 1
ATOM 3328 O O . GLY A 1 416 ? 26.590 11.185 -34.247 1.00 59.00 416 GLY A O 1
ATOM 3329 N N . ASN A 1 417 ? 27.689 10.125 -35.879 1.00 60.38 417 ASN A N 1
ATOM 3330 C CA . ASN A 1 417 ? 27.157 8.786 -35.553 1.00 60.38 417 ASN A CA 1
ATOM 3331 C C . ASN A 1 417 ? 27.800 8.114 -34.333 1.00 60.38 417 ASN A C 1
ATOM 3333 O O . ASN A 1 417 ? 27.165 7.281 -33.683 1.00 60.38 417 ASN A O 1
ATOM 3337 N N . ASN A 1 418 ? 29.035 8.488 -33.986 1.00 72.88 418 ASN A N 1
ATOM 3338 C CA . ASN A 1 418 ? 29.700 7.919 -32.814 1.00 72.88 418 ASN A CA 1
ATOM 3339 C C . ASN A 1 418 ? 28.994 8.333 -31.516 1.00 72.88 418 ASN A C 1
ATOM 3341 O O . ASN A 1 418 ? 28.981 7.581 -30.546 1.00 72.88 418 ASN A O 1
ATOM 3345 N N . ARG A 1 419 ? 28.316 9.490 -31.513 1.00 83.25 419 ARG A N 1
ATOM 3346 C CA . ARG A 1 419 ? 27.743 10.056 -30.291 1.00 83.25 419 ARG A CA 1
ATOM 3347 C C . ARG A 1 419 ? 26.565 9.259 -29.744 1.00 83.25 419 ARG A C 1
ATOM 3349 O O . ARG A 1 419 ? 26.482 9.041 -28.540 1.00 83.25 419 ARG A O 1
ATOM 3356 N N . ILE A 1 420 ? 25.684 8.762 -30.614 1.00 88.50 420 ILE A N 1
ATOM 3357 C CA . ILE A 1 420 ? 24.577 7.882 -30.202 1.00 88.50 420 ILE A CA 1
ATOM 3358 C C . ILE A 1 420 ? 25.128 6.586 -29.594 1.00 88.50 420 ILE A C 1
ATOM 3360 O O . ILE A 1 420 ? 24.607 6.110 -28.585 1.00 88.50 420 ILE A O 1
ATOM 3364 N N . ILE A 1 421 ? 26.177 6.020 -30.200 1.00 88.88 421 ILE A N 1
ATOM 3365 C CA . ILE A 1 421 ? 26.819 4.783 -29.738 1.00 88.88 421 ILE A CA 1
ATOM 3366 C C . ILE A 1 421 ? 27.485 5.011 -28.376 1.00 88.88 421 ILE A C 1
ATOM 3368 O O . ILE A 1 421 ? 27.282 4.224 -27.456 1.00 88.88 421 ILE A O 1
ATOM 3372 N N . GLU A 1 422 ? 28.205 6.118 -28.215 1.00 89.50 422 GLU A N 1
ATOM 3373 C CA . GLU A 1 422 ? 28.835 6.514 -26.954 1.00 89.50 422 GLU A CA 1
ATOM 3374 C C . GLU A 1 422 ? 27.816 6.733 -25.836 1.00 89.50 422 GLU A C 1
ATOM 3376 O O . GLU A 1 422 ? 27.991 6.212 -24.737 1.00 89.50 422 GLU A O 1
ATOM 3381 N N . LEU A 1 423 ? 26.729 7.463 -26.099 1.00 92.25 423 LEU A N 1
ATOM 3382 C CA . LEU A 1 423 ? 25.694 7.713 -25.094 1.00 92.25 423 LEU A CA 1
ATOM 3383 C C . LEU A 1 423 ? 24.931 6.437 -24.733 1.00 92.25 423 LEU A C 1
ATOM 3385 O O . LEU A 1 423 ? 24.626 6.219 -23.561 1.00 92.25 423 LEU A O 1
ATOM 3389 N N . LYS A 1 424 ? 24.669 5.558 -25.708 1.00 93.75 424 LYS A N 1
ATOM 3390 C CA . LYS A 1 424 ? 24.132 4.215 -25.451 1.00 93.75 424 LYS A CA 1
ATOM 3391 C C . LYS A 1 424 ? 25.072 3.417 -24.550 1.00 93.75 424 LYS A C 1
ATOM 3393 O O . LYS A 1 424 ? 24.604 2.800 -23.596 1.00 93.75 424 LYS A O 1
ATOM 3398 N N . GLN A 1 425 ? 26.374 3.452 -24.828 1.00 93.62 425 GLN A N 1
ATOM 3399 C CA . GLN A 1 425 ? 27.369 2.766 -24.013 1.00 93.62 425 GLN A CA 1
ATOM 3400 C C . GLN A 1 425 ? 27.412 3.344 -22.597 1.00 93.62 425 GLN A C 1
ATOM 3402 O O . GLN A 1 425 ? 27.380 2.576 -21.643 1.00 93.62 425 GLN A O 1
ATOM 3407 N N . ARG A 1 426 ? 27.376 4.675 -22.438 1.00 95.06 426 ARG A N 1
ATOM 3408 C CA . ARG A 1 426 ? 27.283 5.308 -21.112 1.00 95.06 426 ARG A CA 1
ATOM 3409 C C . ARG A 1 426 ? 26.020 4.883 -20.368 1.00 95.06 426 ARG A C 1
ATOM 3411 O O . ARG A 1 426 ? 26.118 4.559 -19.195 1.00 95.06 426 ARG A O 1
ATOM 3418 N N . LEU A 1 427 ? 24.860 4.807 -21.027 1.00 96.62 427 LEU A N 1
ATOM 3419 C CA . LEU A 1 427 ? 23.631 4.303 -20.393 1.00 96.62 427 LEU A CA 1
ATOM 3420 C C . LEU A 1 427 ? 23.757 2.852 -19.899 1.00 96.62 427 LEU A C 1
ATOM 3422 O O . LEU A 1 427 ? 23.053 2.490 -18.958 1.00 96.62 427 LEU A O 1
ATOM 3426 N N . LEU A 1 428 ? 24.619 2.045 -20.527 1.00 96.12 428 LEU A N 1
ATOM 3427 C CA . LEU A 1 428 ? 24.897 0.655 -20.155 1.00 96.12 428 LEU A CA 1
ATOM 3428 C C . LEU A 1 428 ? 26.002 0.505 -19.101 1.00 96.12 428 LEU A C 1
ATOM 3430 O O . LEU A 1 428 ? 26.151 -0.588 -18.569 1.00 96.12 428 LEU A O 1
ATOM 3434 N N . THR A 1 429 ? 26.779 1.551 -18.804 1.00 95.81 429 THR A N 1
ATOM 3435 C CA . THR A 1 429 ? 27.930 1.474 -17.879 1.00 95.81 429 THR A CA 1
ATOM 3436 C C . THR A 1 429 ? 27.847 2.433 -16.696 1.00 95.81 429 THR A C 1
ATOM 3438 O O . THR A 1 429 ? 28.501 2.220 -15.681 1.00 95.81 429 THR A O 1
ATOM 3441 N N . GLU A 1 430 ? 27.084 3.516 -16.815 1.00 96.31 430 GLU A N 1
ATOM 3442 C CA . GLU A 1 430 ? 26.970 4.578 -15.818 1.00 96.31 430 GLU A CA 1
ATOM 3443 C C . GLU A 1 430 ? 25.504 4.769 -15.421 1.00 96.31 430 GLU A C 1
ATOM 3445 O O . GLU A 1 430 ? 24.604 4.828 -16.261 1.00 96.31 430 GLU A O 1
ATOM 3450 N N . MET A 1 431 ? 25.246 4.885 -14.119 1.00 96.81 431 MET A N 1
ATOM 3451 C CA . MET A 1 431 ? 23.902 5.164 -13.618 1.00 96.81 431 MET A CA 1
ATOM 3452 C C . MET A 1 431 ? 23.510 6.613 -13.908 1.00 96.81 431 MET A C 1
ATOM 3454 O O . MET A 1 431 ? 24.252 7.545 -13.603 1.00 96.81 431 MET A O 1
ATOM 3458 N N . VAL A 1 432 ? 22.306 6.792 -14.443 1.00 97.44 432 VAL A N 1
ATOM 3459 C CA . VAL A 1 432 ? 21.664 8.095 -14.625 1.00 97.44 432 VAL A CA 1
ATOM 3460 C C . VAL A 1 432 ? 21.339 8.709 -13.259 1.00 97.44 432 VAL A C 1
ATOM 3462 O O . VAL A 1 432 ? 20.995 7.998 -12.307 1.00 97.44 432 VAL A O 1
ATOM 3465 N N . MET A 1 433 ? 21.429 10.037 -13.166 1.00 96.62 433 MET A N 1
ATOM 3466 C CA . MET A 1 433 ? 21.129 10.810 -11.962 1.00 96.62 433 MET A CA 1
ATOM 3467 C C . MET A 1 433 ? 19.698 10.573 -11.459 1.00 96.62 433 MET A C 1
ATOM 3469 O O . MET A 1 433 ? 18.738 10.491 -12.225 1.00 96.62 433 MET A O 1
ATOM 3473 N N . ASP A 1 434 ? 19.540 10.520 -10.135 1.00 95.06 434 ASP A N 1
ATOM 3474 C CA . ASP A 1 434 ? 18.267 10.184 -9.481 1.00 95.06 434 ASP A CA 1
ATOM 3475 C C . ASP A 1 434 ? 17.147 11.208 -9.725 1.00 95.06 434 ASP A C 1
ATOM 3477 O O . ASP A 1 434 ? 15.965 10.869 -9.641 1.00 95.06 434 ASP A O 1
ATOM 3481 N N . ASN A 1 435 ? 17.501 12.456 -10.032 1.00 94.44 435 ASN A N 1
ATOM 3482 C CA . ASN A 1 435 ? 16.563 13.552 -10.279 1.00 94.44 435 ASN A CA 1
ATOM 3483 C C . ASN A 1 435 ? 16.002 13.576 -11.712 1.00 94.44 435 ASN A C 1
ATOM 3485 O O . ASN A 1 435 ? 15.116 14.383 -12.001 1.00 94.44 435 ASN A O 1
ATOM 3489 N N . VAL A 1 436 ? 16.484 12.709 -12.607 1.00 95.44 436 VAL A N 1
ATOM 3490 C CA . VAL A 1 436 ? 15.961 12.604 -13.972 1.00 95.44 436 VAL A CA 1
ATOM 3491 C C . VAL A 1 436 ? 14.504 12.163 -13.933 1.00 95.44 436 VAL A C 1
ATOM 3493 O O . VAL A 1 436 ? 14.160 11.162 -13.324 1.00 95.44 436 VAL A O 1
ATOM 3496 N N . LEU A 1 437 ? 13.626 12.910 -14.587 1.00 94.00 437 LEU A N 1
ATOM 3497 C CA . LEU A 1 437 ? 12.189 12.684 -14.553 1.00 94.00 437 LEU A CA 1
ATOM 3498 C C . LEU A 1 437 ? 11.772 11.698 -15.642 1.00 94.00 437 LEU A C 1
ATOM 3500 O O . LEU A 1 437 ? 12.177 11.842 -16.797 1.00 94.00 437 LEU A O 1
ATOM 3504 N N . VAL A 1 438 ? 10.919 10.742 -15.282 1.00 94.50 438 VAL A N 1
ATOM 3505 C CA . VAL A 1 438 ? 10.360 9.711 -16.165 1.00 94.50 438 VAL A CA 1
ATOM 3506 C C . VAL A 1 438 ? 8.843 9.857 -16.222 1.00 94.50 438 VAL A C 1
ATOM 3508 O O . VAL A 1 438 ? 8.198 10.093 -15.201 1.00 94.50 438 VAL A O 1
ATOM 3511 N N . THR A 1 439 ? 8.263 9.717 -17.408 1.00 92.06 439 THR A N 1
ATOM 3512 C CA . THR A 1 439 ? 6.809 9.744 -17.626 1.00 92.06 439 THR A CA 1
ATOM 3513 C C . THR A 1 439 ? 6.214 8.333 -17.661 1.00 92.06 439 THR A C 1
ATOM 3515 O O . THR A 1 439 ? 6.894 7.370 -18.025 1.00 92.06 439 THR A O 1
ATOM 3518 N N . LYS A 1 440 ? 4.912 8.214 -17.364 1.00 90.50 440 LYS A N 1
ATOM 3519 C CA . LYS A 1 440 ? 4.154 6.953 -17.492 1.00 90.50 440 LYS A CA 1
ATOM 3520 C C . LYS A 1 440 ? 4.297 6.362 -18.893 1.00 90.50 440 LYS A C 1
ATOM 3522 O O . LYS A 1 440 ? 4.505 5.160 -19.040 1.00 90.50 440 LYS A O 1
ATOM 3527 N N . ASN A 1 441 ? 4.238 7.221 -19.913 1.00 91.38 441 ASN A N 1
ATOM 3528 C CA . ASN A 1 441 ? 4.317 6.803 -21.307 1.00 91.38 441 ASN A CA 1
ATOM 3529 C C . ASN A 1 441 ? 5.649 6.134 -21.628 1.00 91.38 441 ASN A C 1
ATOM 3531 O O . ASN A 1 441 ? 5.664 5.121 -22.315 1.00 91.38 441 ASN A O 1
ATOM 3535 N N . GLU A 1 442 ? 6.760 6.640 -21.102 1.00 93.44 442 GLU A N 1
ATOM 3536 C CA . GLU A 1 442 ? 8.079 6.055 -21.356 1.00 93.44 442 GLU A CA 1
ATOM 3537 C C . GLU A 1 442 ? 8.237 4.652 -20.782 1.00 93.44 442 GLU A C 1
ATOM 3539 O O . GLU A 1 442 ? 8.844 3.804 -21.428 1.00 93.44 442 GLU A O 1
ATOM 3544 N N . LEU A 1 443 ? 7.667 4.395 -19.605 1.00 94.25 443 LEU A N 1
ATOM 3545 C CA . LEU A 1 443 ? 7.750 3.083 -18.971 1.00 94.25 443 LEU A CA 1
ATOM 3546 C C . LEU A 1 443 ? 6.703 2.099 -19.519 1.00 94.25 443 LEU A C 1
ATOM 3548 O O . LEU A 1 443 ? 7.020 0.935 -19.762 1.00 94.25 443 LEU A O 1
ATOM 3552 N N . MET A 1 444 ? 5.452 2.547 -19.670 1.00 92.50 444 MET A N 1
ATOM 3553 C CA . MET A 1 444 ? 4.284 1.658 -19.761 1.00 92.50 444 MET A CA 1
ATOM 3554 C C . MET A 1 444 ? 3.531 1.711 -21.093 1.00 92.50 444 MET A C 1
ATOM 3556 O O . MET A 1 444 ? 2.686 0.850 -21.314 1.00 92.50 444 MET A O 1
ATOM 3560 N N . MET A 1 445 ? 3.808 2.680 -21.975 1.00 90.69 445 MET A N 1
ATOM 3561 C CA . MET A 1 445 ? 3.063 2.840 -23.239 1.00 90.69 445 MET A CA 1
ATOM 3562 C C . MET A 1 445 ? 3.963 2.761 -24.474 1.00 90.69 445 MET A C 1
ATOM 3564 O O . MET A 1 445 ? 3.641 2.075 -25.443 1.00 90.69 445 MET A O 1
ATOM 3568 N N . ASN A 1 446 ? 5.111 3.435 -24.445 1.00 93.44 446 ASN A N 1
ATOM 3569 C CA . ASN A 1 446 ? 6.026 3.527 -25.571 1.00 93.44 446 ASN A CA 1
ATOM 3570 C C . ASN A 1 446 ? 6.680 2.173 -25.853 1.00 93.44 446 ASN A C 1
ATOM 3572 O O . ASN A 1 446 ? 7.249 1.540 -24.963 1.00 93.44 446 ASN A O 1
ATOM 3576 N N . LYS A 1 447 ? 6.654 1.763 -27.122 1.00 95.31 447 LYS A N 1
ATOM 3577 C CA . LYS A 1 447 ? 7.366 0.575 -27.595 1.00 95.31 447 LYS A CA 1
ATOM 3578 C C . LYS A 1 447 ? 8.876 0.724 -27.396 1.00 95.31 447 LYS A C 1
ATOM 3580 O O . LYS A 1 447 ? 9.434 1.805 -27.605 1.00 95.31 447 LYS A O 1
ATOM 3585 N N . CYS A 1 448 ? 9.532 -0.367 -27.012 1.00 94.19 448 CYS A N 1
ATOM 3586 C CA . CYS A 1 448 ? 10.983 -0.400 -26.864 1.00 94.19 448 CYS A CA 1
ATOM 3587 C C . CYS A 1 448 ? 11.687 -0.331 -28.225 1.00 94.19 448 CYS A C 1
ATOM 3589 O O . CYS A 1 448 ? 11.146 -0.755 -29.245 1.00 94.19 448 CYS A O 1
ATOM 3591 N N . ILE A 1 449 ? 12.930 0.147 -28.222 1.00 94.75 449 ILE A N 1
ATOM 3592 C CA . ILE A 1 449 ? 13.847 0.046 -29.361 1.00 94.75 449 ILE A CA 1
ATOM 3593 C C . ILE A 1 449 ? 14.866 -1.046 -29.033 1.00 94.75 449 ILE A C 1
ATOM 3595 O O . ILE A 1 449 ? 15.403 -1.079 -27.925 1.00 94.75 449 ILE A O 1
ATOM 3599 N N . SER A 1 450 ? 15.119 -1.942 -29.983 1.00 93.44 450 SER A N 1
ATOM 3600 C CA . SER A 1 450 ? 16.116 -3.003 -29.868 1.00 93.44 450 SER A CA 1
ATOM 3601 C C . SER A 1 450 ? 17.490 -2.410 -29.573 1.00 93.44 450 SER A C 1
ATOM 3603 O O . SER A 1 450 ? 18.020 -1.606 -30.339 1.00 93.44 450 SER A O 1
ATOM 3605 N N . LEU A 1 451 ? 18.094 -2.829 -28.460 1.00 92.38 451 LEU A N 1
ATOM 3606 C CA . LEU A 1 451 ? 19.451 -2.419 -28.108 1.00 92.38 451 LEU A CA 1
ATOM 3607 C C . LEU A 1 451 ? 20.516 -3.171 -28.917 1.00 92.38 451 LEU A C 1
ATOM 3609 O O . LEU A 1 451 ? 21.673 -2.771 -28.871 1.00 92.38 451 LEU A O 1
ATOM 3613 N N . ALA A 1 452 ? 20.173 -4.226 -29.660 1.00 90.38 452 ALA A N 1
ATOM 3614 C CA . ALA A 1 452 ? 21.141 -4.936 -30.497 1.00 90.38 452 ALA A CA 1
ATOM 3615 C C . ALA A 1 452 ? 21.489 -4.119 -31.751 1.00 90.38 452 ALA A C 1
ATOM 3617 O O . ALA A 1 452 ? 22.657 -3.841 -32.005 1.00 90.38 452 ALA A O 1
ATOM 3618 N N . ASP A 1 453 ? 20.466 -3.670 -32.481 1.00 89.50 453 ASP A N 1
ATOM 3619 C CA . ASP A 1 453 ? 20.618 -2.917 -33.733 1.00 89.50 453 ASP A CA 1
ATOM 3620 C C . ASP A 1 453 ? 20.406 -1.398 -33.577 1.00 89.50 453 ASP A C 1
ATOM 3622 O O . ASP A 1 453 ? 20.757 -0.630 -34.470 1.00 89.50 453 ASP A O 1
ATOM 3626 N N . GLY A 1 454 ? 19.846 -0.948 -32.449 1.00 87.69 454 GLY A N 1
ATOM 3627 C CA . GLY A 1 454 ? 19.581 0.462 -32.155 1.00 87.69 454 GLY A CA 1
ATOM 3628 C C . GLY A 1 454 ? 18.418 1.094 -32.933 1.00 87.69 454 GLY A C 1
ATOM 3629 O O . GLY A 1 454 ? 18.187 2.301 -32.810 1.00 87.69 454 GLY A O 1
ATOM 3630 N N . ASN A 1 455 ? 17.693 0.312 -33.736 1.00 88.38 455 ASN A N 1
ATOM 3631 C CA . ASN A 1 455 ? 16.767 0.811 -34.756 1.00 88.38 455 ASN A CA 1
ATOM 3632 C C . ASN A 1 455 ? 15.411 0.104 -34.754 1.00 88.38 455 ASN A C 1
ATOM 3634 O O . ASN A 1 455 ? 14.390 0.749 -34.990 1.00 88.38 455 ASN A O 1
ATOM 3638 N N . THR A 1 456 ? 15.374 -1.200 -34.488 1.00 94.19 456 THR A N 1
ATOM 3639 C CA . THR A 1 456 ? 14.139 -1.979 -34.589 1.00 94.19 456 THR A CA 1
ATOM 3640 C C . THR A 1 456 ? 13.196 -1.631 -33.446 1.00 94.19 456 THR A C 1
ATOM 3642 O O . THR A 1 456 ? 13.533 -1.800 -32.275 1.00 94.19 456 THR A O 1
ATOM 3645 N N . VAL A 1 457 ? 11.986 -1.178 -33.775 1.00 95.00 457 VAL A N 1
ATOM 3646 C CA . VAL A 1 457 ? 10.920 -0.969 -32.788 1.00 95.00 457 VAL A CA 1
ATOM 3647 C C . VAL A 1 457 ? 10.312 -2.322 -32.422 1.00 95.00 457 VAL A C 1
ATOM 3649 O O . VAL A 1 457 ? 9.758 -3.022 -33.269 1.00 95.00 457 VAL A O 1
ATOM 3652 N N . LEU A 1 458 ? 10.415 -2.691 -31.150 1.00 94.75 458 LEU A N 1
ATOM 3653 C CA . LEU A 1 458 ? 9.889 -3.940 -30.610 1.00 94.75 458 LEU A CA 1
ATOM 3654 C C . LEU A 1 458 ? 8.372 -3.845 -30.419 1.00 94.75 458 LEU A C 1
ATOM 3656 O O . LEU A 1 458 ? 7.818 -2.767 -30.224 1.00 94.75 458 LEU A O 1
ATOM 3660 N N . GLN A 1 459 ? 7.673 -4.981 -30.455 1.00 94.94 459 GLN A N 1
ATOM 3661 C CA . GLN A 1 459 ? 6.211 -4.986 -30.299 1.00 94.94 459 GLN A CA 1
ATOM 3662 C C . GLN A 1 459 ? 5.743 -4.743 -28.861 1.00 94.94 459 GLN A C 1
ATOM 3664 O O . GLN A 1 459 ? 4.578 -4.409 -28.658 1.00 94.94 459 GLN A O 1
ATOM 3669 N N . HIS A 1 460 ? 6.642 -4.880 -27.888 1.00 94.00 460 HIS A N 1
ATOM 3670 C CA . HIS A 1 460 ? 6.359 -4.665 -26.477 1.00 94.00 460 HIS A CA 1
ATOM 3671 C C . HIS A 1 460 ? 6.925 -3.326 -25.979 1.00 94.00 460 HIS A C 1
ATOM 3673 O O . HIS A 1 460 ? 7.910 -2.802 -26.510 1.00 94.00 460 HIS A O 1
ATOM 3679 N N . ASN A 1 461 ? 6.326 -2.788 -24.920 1.00 95.06 461 ASN A N 1
ATOM 3680 C CA . ASN A 1 461 ? 6.913 -1.719 -24.111 1.00 95.06 461 ASN A CA 1
ATOM 3681 C C . ASN A 1 461 ? 7.803 -2.292 -22.987 1.00 95.06 461 ASN A C 1
ATOM 3683 O O . ASN A 1 461 ? 7.944 -3.514 -22.845 1.00 95.06 461 ASN A O 1
ATOM 3687 N N . LEU A 1 462 ? 8.450 -1.416 -22.212 1.00 95.19 462 LEU A N 1
ATOM 3688 C CA . LEU A 1 462 ? 9.387 -1.835 -21.164 1.00 95.19 462 LEU A CA 1
ATOM 3689 C C . LEU A 1 462 ? 8.667 -2.530 -20.005 1.00 95.19 462 LEU A C 1
ATOM 3691 O O . LEU A 1 462 ? 9.150 -3.535 -19.485 1.00 95.19 462 LEU A O 1
ATOM 3695 N N . TRP A 1 463 ? 7.496 -2.023 -19.625 1.00 94.50 463 TRP A N 1
ATOM 3696 C CA . TRP A 1 463 ? 6.669 -2.623 -18.586 1.00 94.50 463 TRP A CA 1
ATOM 3697 C C . TRP A 1 463 ? 6.249 -4.060 -18.924 1.00 94.50 463 TRP A C 1
ATOM 3699 O O . TRP A 1 463 ? 6.429 -4.962 -18.107 1.00 94.50 463 TRP A O 1
ATOM 3709 N N . GLN A 1 464 ? 5.762 -4.289 -20.145 1.00 94.19 464 GLN A N 1
ATOM 3710 C CA . GLN A 1 464 ? 5.408 -5.613 -20.658 1.00 94.19 464 GLN A CA 1
ATOM 3711 C C . GLN A 1 464 ? 6.611 -6.556 -20.620 1.00 94.19 464 GLN A C 1
ATOM 3713 O O . GLN A 1 464 ? 6.493 -7.688 -20.156 1.00 94.19 464 GLN A O 1
ATOM 3718 N N . TRP A 1 465 ? 7.783 -6.087 -21.059 1.00 94.25 465 TRP A N 1
ATOM 3719 C CA . TRP A 1 465 ? 9.011 -6.879 -21.009 1.00 94.25 465 TRP A CA 1
ATOM 3720 C C . TRP A 1 465 ? 9.360 -7.299 -19.575 1.00 94.25 465 TRP A C 1
ATOM 3722 O O . TRP A 1 465 ? 9.565 -8.485 -19.312 1.00 94.25 465 TRP A O 1
ATOM 3732 N N . LEU A 1 466 ? 9.347 -6.351 -18.633 1.00 92.94 466 LEU A N 1
ATOM 3733 C CA . LEU A 1 466 ? 9.649 -6.604 -17.223 1.00 92.94 466 LEU A CA 1
ATOM 3734 C C . LEU A 1 466 ? 8.647 -7.575 -16.586 1.00 92.94 466 LEU A C 1
ATOM 3736 O O . LEU A 1 466 ? 9.040 -8.500 -15.869 1.00 92.94 466 LEU A O 1
ATOM 3740 N N . TYR A 1 467 ? 7.354 -7.377 -16.845 1.00 91.44 467 TYR A N 1
ATOM 3741 C CA . TYR A 1 467 ? 6.294 -8.225 -16.313 1.00 91.44 467 TYR A CA 1
ATOM 3742 C C . TYR A 1 467 ? 6.414 -9.659 -16.843 1.00 91.44 467 TYR A C 1
ATOM 3744 O O . TYR A 1 467 ? 6.447 -10.602 -16.053 1.00 91.44 467 TYR A O 1
ATOM 3752 N N . ARG A 1 468 ? 6.582 -9.840 -18.158 1.00 91.12 468 ARG A N 1
ATOM 3753 C CA . ARG A 1 468 ? 6.725 -11.171 -18.770 1.00 91.12 468 ARG A CA 1
ATOM 3754 C C . ARG A 1 468 ? 8.000 -11.884 -18.334 1.00 91.12 468 ARG A C 1
ATOM 3756 O O . ARG A 1 468 ? 7.951 -13.076 -18.038 1.00 91.12 468 ARG A O 1
ATOM 3763 N N . ALA A 1 469 ? 9.118 -11.168 -18.211 1.00 90.44 469 ALA A N 1
ATOM 3764 C CA . ALA A 1 469 ? 10.341 -11.724 -17.633 1.00 90.44 469 ALA A CA 1
ATOM 3765 C C . ALA A 1 469 ? 10.108 -12.210 -16.190 1.00 90.44 469 ALA A C 1
ATOM 3767 O O . ALA A 1 469 ? 10.549 -13.297 -15.815 1.00 90.44 469 ALA A O 1
ATOM 3768 N N . THR A 1 470 ? 9.352 -11.445 -15.398 1.00 88.38 470 THR A N 1
ATOM 3769 C CA . THR A 1 470 ? 8.982 -11.816 -14.025 1.00 88.38 470 THR A CA 1
ATOM 3770 C C . THR A 1 470 ? 8.092 -13.062 -13.986 1.00 88.38 470 THR A C 1
ATOM 3772 O O . THR A 1 470 ? 8.346 -13.951 -13.174 1.00 88.38 470 THR A O 1
ATOM 3775 N N . GLU A 1 471 ? 7.092 -13.176 -14.867 1.00 86.44 471 GLU A N 1
ATOM 3776 C CA . GLU A 1 471 ? 6.245 -14.377 -14.971 1.00 86.44 471 GLU A CA 1
ATOM 3777 C C . GLU A 1 471 ? 7.074 -15.625 -15.285 1.00 86.44 471 GLU A C 1
ATOM 3779 O O . GLU A 1 471 ? 6.941 -16.637 -14.600 1.00 86.44 471 GLU A O 1
ATOM 3784 N N . ILE A 1 472 ? 8.008 -15.535 -16.236 1.00 87.19 472 ILE A N 1
ATOM 3785 C CA . ILE A 1 472 ? 8.912 -16.645 -16.573 1.00 87.19 472 ILE A CA 1
ATOM 3786 C C . ILE A 1 472 ? 9.740 -17.062 -15.346 1.00 87.19 472 ILE A C 1
ATOM 3788 O O . ILE A 1 472 ? 9.855 -18.253 -15.043 1.00 87.19 472 ILE A O 1
ATOM 3792 N N . ILE A 1 473 ? 10.289 -16.100 -14.597 1.00 85.62 473 ILE A N 1
ATOM 3793 C CA . ILE A 1 473 ? 11.046 -16.386 -13.367 1.00 85.62 473 ILE A CA 1
ATOM 3794 C C . ILE A 1 473 ? 10.161 -17.089 -12.328 1.00 85.62 473 ILE A C 1
ATOM 3796 O O . ILE A 1 473 ? 10.610 -18.037 -11.681 1.00 85.62 473 ILE A O 1
ATOM 3800 N N . ILE A 1 474 ? 8.907 -16.670 -12.167 1.00 81.25 474 ILE A N 1
ATOM 3801 C CA . ILE A 1 474 ? 7.969 -17.290 -11.223 1.00 81.25 474 ILE A CA 1
ATOM 3802 C C . ILE A 1 474 ? 7.620 -18.722 -11.656 1.00 81.25 474 ILE A C 1
ATOM 3804 O O . ILE A 1 474 ? 7.692 -19.648 -10.842 1.00 81.25 474 ILE A O 1
ATOM 3808 N N . ASP A 1 475 ? 7.291 -18.918 -12.931 1.00 79.44 475 ASP A N 1
ATOM 3809 C CA . ASP A 1 475 ? 6.746 -20.177 -13.439 1.00 79.44 475 ASP A CA 1
ATOM 3810 C C . ASP A 1 475 ? 7.808 -21.263 -13.602 1.00 79.44 475 ASP A C 1
ATOM 3812 O O . ASP A 1 475 ? 7.573 -22.428 -13.267 1.00 79.44 475 ASP A O 1
ATOM 3816 N N . VAL A 1 476 ? 8.992 -20.907 -14.102 1.00 80.88 476 VAL A N 1
ATOM 3817 C CA . VAL A 1 476 ? 10.052 -21.878 -14.420 1.00 80.88 476 VAL A CA 1
ATOM 3818 C C . VAL A 1 476 ? 11.378 -21.595 -13.728 1.00 80.88 476 VAL A C 1
ATOM 3820 O O . VAL A 1 476 ? 12.250 -22.461 -13.751 1.00 80.88 476 VAL A O 1
ATOM 3823 N N . GLY A 1 477 ? 11.543 -20.466 -13.035 1.00 72.69 477 GLY A N 1
ATOM 3824 C CA . GLY A 1 477 ? 12.809 -20.118 -12.376 1.00 72.69 477 GLY A CA 1
ATOM 3825 C C . GLY A 1 477 ? 13.271 -21.152 -11.349 1.00 72.69 477 GLY A C 1
ATOM 3826 O O . GLY A 1 477 ? 14.460 -21.431 -11.258 1.00 72.69 477 GLY A O 1
ATOM 3827 N N . HIS A 1 478 ? 12.348 -21.828 -10.660 1.00 71.62 478 HIS A N 1
ATOM 3828 C CA . HIS A 1 478 ? 12.681 -22.924 -9.741 1.00 71.62 478 HIS A CA 1
ATOM 3829 C C . HIS A 1 478 ? 13.325 -24.147 -10.425 1.00 71.62 478 HIS A C 1
ATOM 3831 O O . HIS A 1 478 ? 13.943 -24.963 -9.742 1.00 71.62 478 HIS A O 1
ATOM 3837 N N . LYS A 1 479 ? 13.160 -24.304 -11.747 1.00 72.38 479 LYS A N 1
ATOM 3838 C CA . LYS A 1 479 ? 13.797 -25.369 -12.540 1.00 72.38 479 LYS A CA 1
ATOM 3839 C C . LYS A 1 479 ? 15.237 -25.018 -12.909 1.00 72.38 479 LYS A C 1
ATOM 3841 O O . LYS A 1 479 ? 16.063 -25.917 -12.986 1.00 72.38 479 LYS A O 1
ATOM 3846 N N . PHE A 1 480 ? 15.522 -23.732 -13.114 1.00 64.56 480 PHE A N 1
ATOM 3847 C CA . PHE A 1 480 ? 16.847 -23.229 -13.494 1.00 64.56 480 PHE A CA 1
ATOM 3848 C C . PHE A 1 480 ? 17.720 -22.890 -12.280 1.00 64.56 480 PHE A C 1
ATOM 3850 O O . PHE A 1 480 ? 18.924 -23.116 -12.298 1.00 64.56 480 PHE A O 1
ATOM 3857 N N . CYS A 1 481 ? 17.096 -22.415 -11.205 1.00 60.09 481 CYS A N 1
ATOM 3858 C CA . CYS A 1 481 ? 17.723 -22.085 -9.933 1.00 60.09 481 CYS A CA 1
ATOM 3859 C C . CYS A 1 481 ? 16.931 -22.766 -8.807 1.00 60.09 481 CYS A C 1
ATOM 3861 O O . CYS A 1 481 ? 16.089 -22.122 -8.169 1.00 60.09 481 CYS A O 1
ATOM 3863 N N . PRO A 1 482 ? 17.129 -24.076 -8.563 1.00 56.44 482 PRO A N 1
ATOM 3864 C CA . PRO A 1 482 ? 16.459 -24.754 -7.465 1.00 56.44 482 PRO A CA 1
ATOM 3865 C C . PRO A 1 482 ? 16.847 -24.069 -6.154 1.00 56.44 482 PRO A C 1
ATOM 3867 O O . PRO A 1 482 ? 18.013 -24.039 -5.768 1.00 56.44 482 PRO A O 1
ATOM 3870 N N . ALA A 1 483 ? 15.858 -23.483 -5.476 1.00 52.34 483 ALA A N 1
ATOM 3871 C CA . ALA A 1 483 ? 16.068 -22.879 -4.169 1.00 52.34 483 ALA A CA 1
ATOM 3872 C C . ALA A 1 483 ? 16.733 -23.904 -3.237 1.00 52.34 483 ALA A C 1
ATOM 3874 O O . ALA A 1 483 ? 16.270 -25.043 -3.146 1.00 52.34 483 ALA A O 1
ATOM 3875 N N . ILE A 1 484 ? 17.778 -23.489 -2.517 1.00 47.00 484 ILE A N 1
ATOM 3876 C CA . ILE A 1 484 ? 18.540 -24.334 -1.578 1.00 47.00 484 ILE A CA 1
ATOM 3877 C C . ILE A 1 484 ? 17.599 -25.029 -0.568 1.00 47.00 484 ILE A C 1
ATOM 3879 O O . ILE A 1 484 ? 17.801 -26.186 -0.216 1.00 47.00 484 ILE A O 1
ATOM 3883 N N . PHE A 1 485 ? 16.475 -24.392 -0.218 1.00 46.53 485 PHE A N 1
ATOM 3884 C CA . PHE A 1 485 ? 15.423 -24.947 0.645 1.00 46.53 485 PHE A CA 1
ATOM 3885 C C . PHE A 1 485 ? 14.704 -26.202 0.108 1.00 46.53 485 PHE A C 1
ATOM 3887 O O . PHE A 1 485 ? 14.017 -26.884 0.868 1.00 46.53 485 PHE A O 1
ATOM 3894 N N . ASN A 1 486 ? 14.829 -26.530 -1.183 1.00 40.06 486 ASN A N 1
ATOM 3895 C CA . ASN A 1 486 ? 14.266 -27.756 -1.761 1.00 40.06 486 ASN A CA 1
ATOM 3896 C C . ASN A 1 486 ? 15.225 -28.955 -1.719 1.00 40.06 486 ASN A C 1
ATOM 3898 O O . ASN A 1 486 ? 14.785 -30.073 -2.005 1.00 40.06 486 ASN A O 1
ATOM 3902 N N . ILE A 1 487 ? 16.492 -28.759 -1.345 1.00 41.03 487 ILE A N 1
ATOM 3903 C CA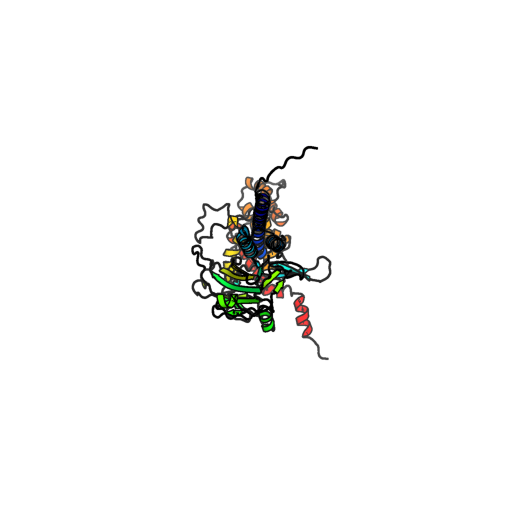 . ILE A 1 487 ? 17.453 -29.861 -1.199 1.00 41.03 487 ILE A CA 1
ATOM 3904 C C . ILE A 1 487 ? 17.027 -30.754 -0.019 1.00 41.03 487 ILE A C 1
ATOM 3906 O O . ILE A 1 487 ? 16.907 -31.969 -0.177 1.00 41.03 487 ILE A O 1
ATOM 3910 N N . ASP A 1 488 ? 16.607 -30.163 1.103 1.00 39.28 488 ASP A N 1
ATOM 3911 C CA . ASP A 1 488 ? 16.209 -30.927 2.296 1.00 39.28 488 ASP A CA 1
ATOM 3912 C C . ASP A 1 488 ? 14.934 -31.767 2.124 1.00 39.28 488 ASP A C 1
ATOM 3914 O O . ASP A 1 488 ? 14.806 -32.844 2.713 1.00 39.28 488 ASP A O 1
ATOM 3918 N N . LYS A 1 489 ? 13.979 -31.331 1.290 1.00 41.47 489 LYS A N 1
ATOM 3919 C CA . LYS A 1 489 ? 12.746 -32.104 1.047 1.00 41.47 489 LYS A CA 1
ATOM 3920 C C . LYS A 1 489 ? 12.939 -33.272 0.081 1.00 41.47 489 LYS A C 1
ATOM 3922 O O . LYS A 1 489 ? 12.189 -34.244 0.180 1.00 41.47 489 LYS A O 1
ATOM 3927 N N . LYS A 1 490 ? 13.908 -33.203 -0.838 1.00 37.38 490 LYS A N 1
ATOM 3928 C CA . LYS A 1 490 ? 14.214 -34.319 -1.750 1.00 37.38 490 LYS A CA 1
ATOM 3929 C C . LYS A 1 490 ? 15.187 -35.328 -1.137 1.00 37.38 490 LYS A C 1
ATOM 3931 O O . LYS A 1 490 ? 15.008 -36.519 -1.374 1.00 37.38 490 LYS A O 1
ATOM 3936 N N . CYS A 1 491 ? 16.123 -34.901 -0.288 1.00 35.66 491 CYS A N 1
ATOM 3937 C CA . CYS A 1 491 ? 17.071 -35.823 0.347 1.00 35.66 491 CYS A CA 1
ATOM 3938 C C . CYS A 1 491 ? 16.424 -36.743 1.400 1.00 35.66 491 CYS A C 1
ATOM 3940 O O . CYS A 1 491 ? 16.857 -37.878 1.563 1.00 35.66 491 CYS A O 1
ATOM 3942 N N . ARG A 1 492 ? 15.318 -36.341 2.046 1.00 34.59 492 ARG A N 1
ATOM 3943 C CA . ARG A 1 492 ? 14.612 -37.200 3.026 1.00 34.59 492 ARG A CA 1
ATOM 3944 C C . ARG A 1 492 ? 13.767 -38.334 2.422 1.00 34.59 492 ARG A C 1
ATOM 3946 O O . ARG A 1 492 ? 13.159 -39.086 3.176 1.00 34.59 492 ARG A O 1
ATOM 3953 N N . LYS A 1 493 ? 13.706 -38.475 1.091 1.00 34.91 493 LYS A N 1
ATOM 3954 C CA . LYS A 1 493 ? 12.988 -39.579 0.418 1.00 34.91 493 LYS A CA 1
ATOM 3955 C C . LYS A 1 493 ? 13.888 -40.681 -0.149 1.00 34.91 493 LYS A C 1
ATOM 3957 O O . LYS A 1 493 ? 13.356 -41.662 -0.653 1.00 34.91 493 LYS A O 1
ATOM 3962 N N . PHE A 1 494 ? 15.207 -40.571 -0.003 1.00 30.62 494 PHE A N 1
ATOM 3963 C CA . PHE A 1 494 ? 16.143 -41.655 -0.306 1.00 30.62 494 PHE A CA 1
ATOM 3964 C C . PHE A 1 494 ? 16.829 -42.131 0.976 1.00 30.62 494 PHE A C 1
ATOM 3966 O O . PHE A 1 494 ? 18.031 -41.979 1.156 1.00 30.62 494 PHE A O 1
ATOM 3973 N N . VAL A 1 495 ? 16.049 -42.731 1.878 1.00 29.89 495 VAL A N 1
ATOM 3974 C CA . VAL A 1 495 ? 16.610 -43.764 2.754 1.00 29.89 495 VAL A CA 1
ATOM 3975 C C . VAL A 1 495 ? 16.651 -45.021 1.897 1.00 29.89 495 VAL A C 1
ATOM 3977 O O . VAL A 1 495 ? 15.623 -45.659 1.671 1.00 29.89 495 VAL A O 1
ATOM 3980 N N . PHE A 1 496 ? 17.827 -45.328 1.351 1.00 28.88 496 PHE A N 1
ATOM 3981 C CA . PHE A 1 496 ? 18.103 -46.670 0.861 1.00 28.88 496 PHE A CA 1
ATOM 3982 C C . PHE A 1 496 ? 17.890 -47.626 2.038 1.00 28.88 496 PHE A C 1
ATOM 3984 O O . PHE A 1 496 ? 18.592 -47.541 3.044 1.00 28.88 496 PHE A O 1
ATOM 3991 N N . LYS A 1 497 ? 16.888 -48.503 1.926 1.00 28.72 497 LYS A N 1
ATOM 3992 C CA . LYS A 1 497 ? 16.898 -49.762 2.665 1.00 28.72 497 LYS A CA 1
ATOM 3993 C C . LYS A 1 497 ? 18.074 -50.566 2.115 1.00 28.72 497 LYS A C 1
ATOM 3995 O O . LYS A 1 497 ? 18.016 -50.983 0.960 1.00 28.72 497 LYS A O 1
ATOM 4000 N N . PHE A 1 498 ? 19.108 -50.725 2.927 1.00 33.88 498 PHE A N 1
ATOM 4001 C CA . PHE A 1 498 ? 19.910 -51.938 2.916 1.00 33.88 498 PHE A CA 1
ATOM 4002 C C . PHE A 1 498 ? 19.423 -52.809 4.065 1.00 33.88 498 PHE A C 1
ATOM 4004 O O . PHE A 1 498 ? 19.189 -52.235 5.156 1.00 33.88 498 PHE A O 1
#

Sequence (498 aa):
MSSPVSSNNFNSKNDTFGDDNAFQKSIANLYHIRRKLATLMGEKQKWLNCQRKASLLVQPCKTDELGVMSKFASLLSAVSTAQLPNEQYQAQLALIEQIIQESIIIEWPKTHYEKCPDGDNSLIGVELDFAPLIHRARNVVKCRTSHPTMRVRVCAIAEPNLDKSNPRVVEAFFRATLVKLSSDSSERQTAGRLILTQREGISGTKYHDQHGVVVNMNGKLLISQASPEFTASILSKQYGENVKKTDFKYEHGTLCAIFPELGVTLNSMIDRRQLSTRYAIQMDVALNIGNKLIVKHVVLSHEFLIAITNDQTESLLNFIYWPRLLDQEQFHDHPSDNEDITQNSNKQKVPWGILKKALKYFVKAQLSSARALDIDELLHVQCMLFYPRIRKANEQEYEQLEKYFFGNIKNSSNKGNNRIIELKQRLLTEMVMDNVLVTKNELMMNKCISLADGNTVLQHNLWQWLYRATEIIIDVGHKFCPAIFNIDKKCRKFVFKF

Radius of gyration: 29.84 Å; chains: 1; bounding box: 62×109×116 Å

Foldseek 3Di:
DDDDDDDDDDDDDDPPPPVVVVQVVQVVQLVVLVVVVVVLLVVVLVVVLQLLLLLLVFPPWAPCPVVSLLVLQVSLQSLLPDDHPPVCVVVSQVVNLVSQQSSKDKFFWDWFWDQDPPPPSDTDTGTGGNFAQEAAADPDQEDQDFAIKMKIFRSNAFADDPPGPGFDWFKKKKKKFKWWDDPDDPDTDRFFAKHHHDYPPDPPPVPCVVLQWDQDPRRMIMAMEGDPPRPDDPPCVVVVHDGDYDHFDDDPRTTMHMGGRIHTHGPDPVLQPDLLIKMWIKMWMWTQTPVPDIRIYIDIDPIHTYHHDPVSPLVSCLNRVQVSQAGPVLCPDPPDPDPPPPDNQVSRWHFQLSVLSSLQCVLCSVPSLDHGDDPQRSLVLQLQLCLVVLVPDDQVCLQVVCCQFAVDDDDDPDDDPVSSVVVSVCSNPPGGDRRRIHGSCSQAPAFTADPVVSHDGHPDGNSVVSVVVSVCCVPCVCVVPVRPVVVVVVVVVPPDDD

Secondary structure (DSSP, 8-state):
----------------HHHHHHHHHHHHHHHHHHHHHHHHHHHHHHHHHHHHHHTTTPSP-BTTTT--HHHHHHHHHHHHT----GGGHHHHHHHHHHHHHHTEEEE-EEEEEEEPTTS---EEEEEEE---SEEEB-S-SEESS----EEEEEEEEE---TT--PPPEEEEEEEEEEEEE-SS-SSPPB-EEEEE-EETTS--HHHHHHHT-EE-TTS-EEEEEE-TT----HHHHHHT----EE---EETTEEEEEE-SEEEEES-SSTTT-TT-EEEEEEEEEEEETTTEEEEEEEEPPPBEEESSGGGHHHHHHHHHHHHHS-GGG--S---SS--TTS-TTTTEEEHHHHHHHHHHHHHHH-TTSPPP-HHHHHHHHHHHHHHHHHH--HHHHHHHHHHHHSS----S--SHHHHHHHHHHHHHSPPPTT-EEEHHHHHTSEEE-TTTS-PEEEEEHHHHHHHHHHHHHHHHHHHS--GGGHHHHHTT-----

Organism: NCBI:txid2874296

pLDDT: mean 78.51, std 18.58, range [25.52, 97.62]